Protein AF-A3YYR1-F1 (afdb_monomer_lite)

pLDDT: mean 85.02, std 13.98, range [25.3, 98.62]

Structure (mmCIF, N/CA/C/O backbone):
data_AF-A3YYR1-F1
#
_entry.id   AF-A3YYR1-F1
#
loop_
_atom_site.group_PDB
_atom_site.id
_atom_site.type_symbol
_atom_site.label_atom_id
_atom_site.label_alt_id
_atom_site.label_comp_id
_atom_site.label_asym_id
_atom_site.label_entity_id
_atom_site.label_seq_id
_atom_site.pdbx_PDB_ins_code
_atom_site.Cartn_x
_atom_site.Cartn_y
_atom_site.Cartn_z
_atom_site.occupancy
_atom_site.B_iso_or_equiv
_atom_site.auth_seq_id
_atom_site.auth_comp_id
_atom_site.auth_asym_id
_atom_site.auth_atom_id
_atom_site.pdbx_PDB_model_num
ATOM 1 N N . MET A 1 1 ? -9.142 19.927 7.495 1.00 25.30 1 MET A N 1
ATOM 2 C CA . MET A 1 1 ? -8.690 19.463 6.164 1.00 25.30 1 MET A CA 1
ATOM 3 C C . MET A 1 1 ? -9.120 18.012 5.960 1.00 25.30 1 MET A C 1
ATOM 5 O O . MET A 1 1 ? -8.301 17.142 5.712 1.00 25.30 1 MET A O 1
ATOM 9 N N . SER A 1 2 ? -10.418 17.748 6.107 1.00 30.08 2 SER A N 1
ATOM 10 C CA . SER A 1 2 ? -11.050 16.485 5.727 1.00 30.08 2 SER A CA 1
ATOM 11 C C . SER A 1 2 ? -11.626 16.663 4.326 1.00 30.08 2 SER A C 1
ATOM 13 O O . SER A 1 2 ? -12.073 17.765 4.019 1.00 30.08 2 SER A O 1
ATOM 15 N N . ASP A 1 3 ? -11.657 15.591 3.537 1.00 30.98 3 ASP A N 1
ATOM 16 C CA . ASP A 1 3 ? -12.370 15.483 2.252 1.00 30.98 3 ASP A CA 1
ATOM 17 C C . ASP A 1 3 ? -11.581 15.752 0.953 1.00 30.98 3 ASP A C 1
ATOM 19 O O . ASP A 1 3 ? -12.102 16.266 -0.033 1.00 30.98 3 ASP A O 1
ATOM 23 N N . LEU A 1 4 ? -10.318 15.319 0.904 1.00 31.27 4 LEU A N 1
ATOM 24 C CA . LEU A 1 4 ? -9.654 15.016 -0.366 1.00 31.27 4 LEU A CA 1
ATOM 25 C C . LEU A 1 4 ? -9.282 13.528 -0.392 1.00 31.27 4 LEU A C 1
ATOM 27 O O . LEU A 1 4 ? -8.452 13.083 0.398 1.00 31.27 4 LEU A O 1
ATOM 31 N N . SER A 1 5 ? -9.876 12.793 -1.341 1.00 41.22 5 SER A N 1
ATOM 32 C CA . SER A 1 5 ? -9.503 11.448 -1.829 1.00 41.22 5 SER A CA 1
ATOM 33 C C . SER A 1 5 ? -10.159 10.185 -1.235 1.00 41.22 5 SER A C 1
ATOM 35 O O . SER A 1 5 ? -9.530 9.125 -1.243 1.00 41.22 5 SER A O 1
ATOM 37 N N . HIS A 1 6 ? -11.436 10.208 -0.831 1.00 53.56 6 HIS A N 1
ATOM 38 C CA . HIS A 1 6 ? -12.218 8.966 -0.943 1.00 53.56 6 HIS A CA 1
ATOM 39 C C . HIS A 1 6 ? -12.840 8.905 -2.341 1.00 53.56 6 HIS A C 1
ATOM 41 O O . HIS A 1 6 ? -13.716 9.702 -2.668 1.00 53.56 6 HIS A O 1
ATOM 47 N N . ALA A 1 7 ? -12.352 8.011 -3.204 1.00 58.16 7 ALA A N 1
ATOM 48 C CA . ALA A 1 7 ? -13.000 7.775 -4.491 1.00 58.16 7 ALA A CA 1
ATOM 49 C C . ALA A 1 7 ? -14.401 7.206 -4.218 1.00 58.16 7 ALA A C 1
ATOM 51 O O . ALA A 1 7 ? -14.526 6.224 -3.486 1.00 58.16 7 ALA A O 1
ATOM 52 N N . HIS A 1 8 ? -15.451 7.836 -4.746 1.00 72.81 8 HIS A N 1
ATOM 53 C CA . HIS A 1 8 ? -16.802 7.290 -4.644 1.00 72.81 8 HIS A CA 1
ATOM 54 C C . HIS A 1 8 ? -16.875 6.001 -5.464 1.00 72.81 8 HIS A C 1
ATOM 56 O O . HIS A 1 8 ? -16.786 6.046 -6.691 1.00 72.81 8 HIS A O 1
ATOM 62 N N . LEU A 1 9 ? -17.018 4.859 -4.788 1.00 90.00 9 LEU A N 1
ATOM 63 C CA . LEU A 1 9 ? -17.161 3.574 -5.462 1.00 90.00 9 LEU A CA 1
ATOM 64 C C . LEU A 1 9 ? -18.521 3.488 -6.156 1.00 90.00 9 LEU A C 1
ATOM 66 O O . LEU A 1 9 ? -19.533 4.007 -5.678 1.00 90.00 9 LEU A O 1
ATOM 70 N N . SER A 1 10 ? -18.546 2.826 -7.307 1.00 91.50 10 SER A N 1
ATOM 71 C CA . SER A 1 10 ? -19.753 2.658 -8.114 1.00 91.50 10 SER A CA 1
ATOM 72 C C . SER A 1 10 ? -19.793 1.278 -8.764 1.00 91.50 10 SER A C 1
ATOM 74 O O . SER A 1 10 ? -18.814 0.538 -8.741 1.00 91.50 10 SER A O 1
ATOM 76 N N . GLY A 1 11 ? -20.916 0.940 -9.405 1.00 90.00 11 GLY A N 1
ATOM 77 C CA . GLY A 1 11 ? -21.014 -0.291 -10.196 1.00 90.00 11 GLY A CA 1
ATOM 78 C C . GLY A 1 11 ? -20.014 -0.371 -11.359 1.00 90.00 11 GLY A C 1
ATOM 79 O O . GLY A 1 11 ? -19.747 -1.469 -11.832 1.00 90.00 11 GLY A O 1
ATOM 80 N N . GLU A 1 12 ? -19.448 0.763 -11.794 1.00 91.12 12 GLU A N 1
ATOM 81 C CA . GLU A 1 12 ? -18.386 0.818 -12.808 1.00 91.12 12 GLU A CA 1
ATOM 82 C C . GLU A 1 12 ? -16.977 0.869 -12.218 1.00 91.12 12 GLU A C 1
ATOM 84 O O . GLU A 1 12 ? -16.025 0.581 -12.938 1.00 91.12 12 GLU A O 1
ATOM 89 N N . GLU A 1 13 ? -16.836 1.223 -10.938 1.00 92.44 13 GLU A N 1
ATOM 90 C CA . GLU A 1 13 ? -15.567 1.376 -10.215 1.00 92.44 13 GLU A CA 1
ATOM 91 C C . GLU A 1 13 ? -15.696 0.823 -8.780 1.00 92.44 13 GLU A C 1
ATOM 93 O O . GLU A 1 13 ? -15.750 1.594 -7.821 1.00 92.44 13 GLU A O 1
ATOM 98 N N . PRO A 1 14 ? -15.789 -0.510 -8.603 1.00 93.81 14 PRO A N 1
ATOM 99 C CA . PRO A 1 14 ? -16.116 -1.105 -7.304 1.00 93.81 14 PRO A CA 1
ATOM 100 C C . PRO A 1 14 ? -14.899 -1.340 -6.394 1.00 93.81 14 PRO A C 1
ATOM 102 O O . PRO A 1 14 ? -15.068 -1.692 -5.227 1.00 93.81 14 PRO A O 1
ATOM 105 N N . TRP A 1 15 ? -13.671 -1.174 -6.901 1.00 93.00 15 TRP A N 1
ATOM 106 C CA . TRP A 1 15 ? -12.444 -1.458 -6.149 1.00 93.00 15 TRP A CA 1
ATOM 107 C C . TRP A 1 15 ? -11.685 -0.174 -5.782 1.00 93.00 15 TRP A C 1
ATOM 109 O O . TRP A 1 15 ? -11.253 0.556 -6.677 1.00 93.00 15 TRP A O 1
ATOM 119 N N . PRO A 1 16 ? -11.432 0.087 -4.486 1.00 89.56 16 PRO A N 1
ATOM 120 C CA . PRO A 1 16 ? -10.783 1.315 -4.023 1.00 89.56 16 PRO A CA 1
ATOM 121 C C . PRO A 1 16 ? -9.260 1.334 -4.245 1.00 89.56 16 PRO A C 1
ATOM 123 O O . PRO A 1 16 ? -8.607 2.357 -4.022 1.00 89.56 16 PRO A O 1
ATOM 126 N N . GLY A 1 17 ? -8.646 0.234 -4.690 1.00 86.88 17 GLY A N 1
ATOM 127 C CA . GLY A 1 17 ? -7.189 0.096 -4.737 1.00 86.88 17 GLY A CA 1
ATOM 128 C C . GLY A 1 17 ? -6.612 0.005 -3.323 1.00 86.88 17 GLY A C 1
ATOM 129 O O . GLY A 1 17 ? -7.039 -0.838 -2.538 1.00 86.88 17 GLY A O 1
ATOM 130 N N . LEU A 1 18 ? -5.663 0.880 -2.984 1.00 82.62 18 LEU A N 1
ATOM 131 C CA . LEU A 1 18 ? -5.037 0.922 -1.652 1.00 82.62 18 LEU A CA 1
ATOM 132 C C . LEU A 1 18 ? -5.824 1.732 -0.608 1.00 82.62 18 LEU A C 1
ATOM 134 O O . LEU A 1 18 ? -5.419 1.769 0.554 1.00 82.62 18 LEU A O 1
ATOM 138 N N . ALA A 1 19 ? -6.920 2.392 -0.993 1.00 83.44 19 ALA A N 1
ATOM 139 C CA . ALA A 1 19 ? -7.814 3.019 -0.024 1.00 83.44 19 ALA A CA 1
ATOM 140 C C . ALA A 1 19 ? -8.618 1.951 0.744 1.00 83.44 19 ALA A C 1
ATOM 142 O O . ALA A 1 19 ? -8.893 0.864 0.230 1.00 83.44 19 ALA A O 1
ATOM 143 N N . TRP A 1 20 ? -8.965 2.249 1.997 1.00 87.69 20 TRP A N 1
ATOM 144 C CA . TRP A 1 20 ? -9.889 1.418 2.771 1.00 87.69 20 TRP A CA 1
ATOM 145 C C . TRP A 1 20 ? -11.330 1.660 2.309 1.00 87.69 20 TRP A C 1
ATOM 147 O O . TRP A 1 20 ? -11.609 2.668 1.677 1.00 87.69 20 TRP A O 1
ATOM 157 N N . PHE A 1 21 ? -12.234 0.737 2.632 1.00 93.00 21 PHE A N 1
ATOM 158 C CA . PHE A 1 21 ? -13.669 0.929 2.409 1.00 93.00 21 PHE A CA 1
ATOM 159 C C . PHE A 1 21 ? -14.268 1.726 3.578 1.00 93.00 21 PHE A C 1
ATOM 161 O O . PHE A 1 21 ? -13.978 1.415 4.740 1.00 93.00 21 PHE A O 1
ATOM 168 N N . GLU A 1 22 ? -15.099 2.725 3.294 1.00 93.62 22 GLU A N 1
ATOM 169 C CA . GLU A 1 22 ? -15.920 3.427 4.284 1.00 93.62 22 GLU A CA 1
ATOM 170 C C . GLU A 1 22 ? -17.257 2.703 4.497 1.00 93.62 22 GLU A C 1
ATOM 172 O O . GLU A 1 22 ? -17.613 1.759 3.792 1.00 93.62 22 GLU A O 1
ATOM 177 N N . GLU A 1 23 ? -18.027 3.148 5.490 1.00 93.56 23 GLU A N 1
ATOM 178 C CA . GLU A 1 23 ? -19.328 2.552 5.817 1.00 93.56 23 GLU A CA 1
ATOM 179 C C . GLU A 1 23 ? -20.302 2.560 4.621 1.00 93.56 23 GLU A C 1
ATOM 181 O O . GLU A 1 23 ? -21.009 1.583 4.373 1.00 93.56 23 GLU A O 1
ATOM 186 N N . VAL A 1 24 ? -20.284 3.638 3.831 1.00 92.75 24 VAL A N 1
ATOM 187 C CA . VAL A 1 24 ? -21.121 3.806 2.630 1.00 92.75 24 VAL A CA 1
ATOM 188 C C . VAL A 1 24 ? -20.773 2.827 1.505 1.00 92.75 24 VAL A C 1
ATOM 190 O O . VAL A 1 24 ? -21.607 2.566 0.640 1.00 92.75 24 VAL A O 1
ATOM 193 N N . ASP A 1 25 ? -19.573 2.248 1.536 1.00 94.81 25 ASP A N 1
ATOM 194 C CA . ASP A 1 25 ? -19.073 1.331 0.515 1.00 94.81 25 ASP A CA 1
ATOM 195 C C . ASP A 1 25 ? -19.407 -0.142 0.808 1.00 94.81 25 ASP A C 1
ATOM 197 O O . ASP A 1 25 ? -18.983 -1.043 0.078 1.00 94.81 25 ASP A O 1
ATOM 201 N N . GLN A 1 26 ? -20.193 -0.416 1.856 1.00 94.56 26 GLN A N 1
ATOM 202 C CA . GLN A 1 26 ? -20.663 -1.757 2.224 1.00 94.56 26 GLN A CA 1
ATOM 203 C C . GLN A 1 26 ? -21.242 -2.583 1.050 1.00 94.56 26 GLN A C 1
ATOM 205 O O . GLN A 1 26 ? -21.007 -3.799 1.012 1.00 94.56 26 GLN A O 1
ATOM 210 N N . PRO A 1 27 ? -21.921 -1.993 0.041 1.00 94.00 27 PRO A N 1
ATOM 211 C CA . PRO A 1 27 ? -22.354 -2.735 -1.142 1.00 94.00 27 PRO A CA 1
ATOM 212 C C . PRO A 1 27 ? -21.213 -3.356 -1.962 1.00 94.00 27 PRO A C 1
ATOM 214 O O . PRO A 1 27 ? -21.438 -4.382 -2.599 1.00 94.00 27 PRO A O 1
ATOM 217 N N . PHE A 1 28 ? -20.006 -2.788 -1.926 1.00 94.88 28 PHE A N 1
ATOM 218 C CA . PHE A 1 28 ? -18.825 -3.279 -2.649 1.00 94.88 28 PHE A CA 1
ATOM 219 C C . PHE A 1 28 ? -17.863 -4.070 -1.749 1.00 94.88 28 PHE A C 1
ATOM 221 O O . PHE A 1 28 ? -17.010 -4.809 -2.241 1.00 94.88 28 PHE A O 1
ATOM 228 N N . PHE A 1 29 ? -18.018 -3.980 -0.425 1.00 95.81 29 PHE A N 1
ATOM 229 C CA . PHE A 1 29 ? -17.228 -4.757 0.526 1.00 95.81 29 PHE A CA 1
ATOM 230 C C . PHE A 1 29 ? -17.657 -6.236 0.520 1.00 95.81 29 PHE A C 1
ATOM 232 O O . PHE A 1 29 ? -18.739 -6.607 0.991 1.00 95.81 29 PHE A O 1
ATOM 239 N N . ARG A 1 30 ? -16.813 -7.099 -0.059 1.00 95.88 30 ARG A N 1
ATOM 240 C CA . ARG A 1 30 ? -17.072 -8.536 -0.272 1.00 95.88 30 ARG A CA 1
ATOM 241 C C . ARG A 1 30 ? -15.918 -9.408 0.227 1.00 95.88 30 ARG A C 1
ATOM 243 O O . ARG A 1 30 ? -14.864 -8.913 0.614 1.00 95.88 30 ARG A O 1
ATOM 250 N N . GLY A 1 31 ? -16.151 -10.719 0.311 1.00 94.81 31 GLY A N 1
ATOM 251 C CA . GLY A 1 31 ? -15.145 -11.698 0.747 1.00 94.81 31 GLY A CA 1
ATOM 252 C C . GLY A 1 31 ? -14.829 -11.733 2.250 1.00 94.81 31 GLY A C 1
ATOM 253 O O . GLY A 1 31 ? -14.066 -12.590 2.675 1.00 94.81 31 GLY A O 1
ATOM 254 N N . ARG A 1 32 ? -15.416 -10.862 3.084 1.00 97.12 32 ARG A N 1
ATOM 255 C CA . ARG A 1 32 ? -15.177 -10.827 4.547 1.00 97.12 32 ARG A CA 1
ATOM 256 C C . ARG A 1 32 ? -16.417 -11.072 5.409 1.00 97.12 32 ARG A C 1
ATOM 258 O O . ARG A 1 32 ? -16.413 -10.776 6.598 1.00 97.12 32 ARG A O 1
ATOM 265 N N . ALA A 1 33 ? -17.485 -11.627 4.836 1.00 95.62 33 ALA A N 1
ATOM 266 C CA . ALA A 1 33 ? -18.747 -11.830 5.553 1.00 95.62 33 ALA A CA 1
ATOM 267 C C . ALA A 1 33 ? -18.595 -12.706 6.814 1.00 95.62 33 ALA A C 1
ATOM 269 O O . ALA A 1 33 ? -19.214 -12.419 7.838 1.00 95.62 33 ALA A O 1
ATOM 270 N N . ALA A 1 34 ? -17.749 -13.742 6.761 1.00 96.44 34 ALA A N 1
ATOM 271 C CA . ALA A 1 34 ? -17.493 -14.622 7.901 1.00 96.44 34 ALA A CA 1
ATOM 272 C C . ALA A 1 34 ? -16.756 -13.892 9.036 1.00 96.44 34 ALA A C 1
ATOM 274 O O . ALA A 1 34 ? -17.165 -13.984 10.191 1.00 96.44 34 ALA A O 1
ATOM 275 N N . GLU A 1 35 ? -15.711 -13.126 8.718 1.00 98.06 35 GLU A N 1
ATOM 276 C CA . GLU A 1 35 ? -14.974 -12.326 9.699 1.00 98.06 35 GLU A CA 1
ATOM 277 C C . GLU A 1 35 ? -15.819 -11.194 10.270 1.00 98.06 35 GLU A C 1
ATOM 279 O O . GLU A 1 35 ? -15.733 -10.928 11.465 1.00 98.06 35 GLU A O 1
ATOM 284 N N . THR A 1 36 ? -16.663 -10.554 9.456 1.00 97.75 36 THR A N 1
ATOM 285 C CA . THR A 1 36 ? -17.634 -9.564 9.933 1.00 97.75 36 THR A CA 1
ATOM 286 C C . THR A 1 36 ? -18.600 -10.200 10.930 1.00 97.75 36 THR A C 1
ATOM 288 O O . THR A 1 36 ? -18.743 -9.691 12.040 1.00 97.75 36 THR A O 1
ATOM 291 N N . ALA A 1 37 ? -19.209 -11.340 10.583 1.00 97.56 37 ALA A N 1
ATOM 292 C CA . ALA A 1 37 ? -20.130 -12.058 11.463 1.00 97.56 37 ALA A CA 1
ATOM 293 C C . ALA A 1 37 ? -19.464 -12.491 12.778 1.00 97.56 37 ALA A C 1
ATOM 295 O O . ALA A 1 37 ? -20.048 -12.338 13.854 1.00 97.56 37 ALA A O 1
ATOM 296 N N . GLU A 1 38 ? -18.231 -12.992 12.706 1.00 98.19 38 GLU A N 1
ATOM 297 C CA . GLU A 1 38 ? -17.465 -13.379 13.886 1.00 98.19 38 GLU A CA 1
ATOM 298 C C . GLU A 1 38 ? -17.113 -12.167 14.752 1.00 98.19 38 GLU A C 1
ATOM 300 O O . GLU A 1 38 ? -17.308 -12.204 15.965 1.00 98.19 38 GLU A O 1
ATOM 305 N N . LEU A 1 39 ? -16.670 -11.061 14.151 1.00 98.06 39 LEU A N 1
ATOM 306 C CA . LEU A 1 39 ? -16.331 -9.847 14.886 1.00 98.06 39 LEU A CA 1
ATOM 307 C C . LEU A 1 39 ? -17.548 -9.279 15.626 1.00 98.06 39 LEU A C 1
ATOM 309 O O . LEU A 1 39 ? -17.445 -8.963 16.809 1.00 98.06 39 LEU A O 1
ATOM 313 N N . ILE A 1 40 ? -18.718 -9.239 14.983 1.00 97.31 40 ILE A N 1
ATOM 314 C CA . ILE A 1 40 ? -19.978 -8.840 15.631 1.00 97.31 40 ILE A CA 1
ATOM 315 C C . ILE A 1 40 ? -20.295 -9.773 16.802 1.00 97.31 40 ILE A C 1
ATOM 317 O O . ILE A 1 40 ? -20.639 -9.311 17.890 1.00 97.31 40 ILE A O 1
ATOM 321 N N . ARG A 1 41 ? -20.149 -11.092 16.621 1.00 97.50 41 ARG A N 1
ATOM 322 C CA . ARG A 1 41 ? -20.392 -12.080 17.682 1.00 97.50 41 ARG A CA 1
ATOM 323 C C . ARG A 1 41 ? -19.492 -11.840 18.898 1.00 97.50 41 ARG A C 1
ATOM 325 O O . ARG A 1 41 ? -19.974 -11.929 20.029 1.00 97.50 41 ARG A O 1
ATOM 332 N N . LEU A 1 42 ? -18.216 -11.528 18.677 1.00 97.25 42 LEU A N 1
ATOM 333 C CA . LEU A 1 42 ? -17.254 -11.213 19.737 1.00 97.25 42 LEU A CA 1
ATOM 334 C C . LEU A 1 42 ? -17.608 -9.897 20.442 1.00 97.25 42 LEU A C 1
ATOM 336 O O . LEU A 1 42 ? -17.615 -9.861 21.674 1.00 97.25 42 LEU A O 1
ATOM 340 N N . VAL A 1 43 ? -17.986 -8.861 19.683 1.00 96.56 43 VAL A N 1
ATOM 341 C CA . VAL A 1 43 ? -18.421 -7.569 20.236 1.00 96.56 43 VAL A CA 1
ATOM 342 C C . VAL A 1 43 ? -19.685 -7.730 21.070 1.00 96.56 43 VAL A C 1
ATOM 344 O O . VAL A 1 43 ? -19.756 -7.193 22.168 1.00 96.56 43 VAL A O 1
ATOM 347 N N . ARG A 1 44 ? -20.675 -8.514 20.630 1.00 94.00 44 ARG A N 1
ATOM 348 C CA . ARG A 1 44 ? -21.887 -8.786 21.425 1.00 94.00 44 ARG A CA 1
ATOM 349 C C . ARG A 1 44 ? -21.552 -9.432 22.767 1.00 94.00 44 ARG A C 1
ATOM 351 O O . ARG A 1 44 ? -22.110 -9.036 23.791 1.00 94.00 44 ARG A O 1
ATOM 358 N N . ARG A 1 45 ? -20.648 -10.411 22.750 1.00 92.56 45 ARG A N 1
ATOM 359 C CA . ARG A 1 45 ? -20.362 -11.284 23.889 1.00 92.56 45 ARG A CA 1
ATOM 360 C C . ARG A 1 45 ? -19.627 -10.572 25.022 1.00 92.56 45 ARG A C 1
ATOM 362 O O . ARG A 1 45 ? -20.030 -10.727 26.168 1.00 92.56 45 ARG A O 1
ATOM 369 N N . GLU A 1 46 ? -18.579 -9.819 24.715 1.00 93.12 46 GLU A N 1
ATOM 370 C CA . GLU A 1 46 ? -17.669 -9.276 25.732 1.00 93.12 46 GLU A CA 1
ATOM 371 C C . GLU A 1 46 ? -17.651 -7.740 25.709 1.00 93.12 46 GLU A C 1
ATOM 373 O O . GLU A 1 46 ? -18.130 -7.107 24.764 1.00 93.12 46 GLU A O 1
ATOM 378 N N . ALA A 1 47 ? -17.139 -7.119 26.775 1.00 92.00 47 ALA A N 1
ATOM 379 C CA . ALA A 1 47 ? -16.977 -5.664 26.836 1.00 92.00 47 ALA A CA 1
ATOM 380 C C . ALA A 1 47 ? -15.827 -5.180 25.941 1.00 92.00 47 ALA A C 1
ATOM 382 O O . ALA A 1 47 ? -15.948 -4.137 25.309 1.00 92.00 47 ALA A O 1
ATOM 383 N N . LEU A 1 48 ? -14.747 -5.959 25.846 1.00 96.19 48 LEU A N 1
ATOM 384 C CA . LEU A 1 48 ? -13.582 -5.678 25.013 1.00 96.19 48 LEU A CA 1
ATOM 385 C C . LEU A 1 48 ? -13.436 -6.743 23.922 1.00 96.19 48 LEU A C 1
ATOM 387 O O . LEU A 1 48 ? -13.504 -7.941 24.193 1.00 96.19 48 LEU A O 1
ATOM 391 N N . THR A 1 49 ? -13.191 -6.307 22.691 1.00 98.00 49 THR A N 1
ATOM 392 C CA . THR A 1 49 ? -12.818 -7.160 21.558 1.00 98.00 49 THR A CA 1
ATOM 393 C C . THR A 1 49 ? -11.513 -6.671 20.953 1.00 98.00 49 THR A C 1
ATOM 395 O O . THR A 1 49 ? -11.346 -5.482 20.701 1.00 98.00 49 THR A O 1
ATOM 398 N N . VAL A 1 50 ? -10.586 -7.582 20.684 1.00 98.19 50 VAL A N 1
ATOM 399 C CA . VAL A 1 50 ? -9.315 -7.246 20.037 1.00 98.19 50 VAL A CA 1
ATOM 400 C C . VAL A 1 50 ? -9.305 -7.768 18.607 1.00 98.19 50 VAL A C 1
ATOM 402 O O . VAL A 1 50 ? -9.436 -8.969 18.384 1.00 98.19 50 VAL A O 1
ATOM 405 N N . LEU A 1 51 ? -9.105 -6.883 17.639 1.00 98.50 51 LEU A N 1
ATOM 406 C CA . LEU A 1 51 ? -8.857 -7.208 16.240 1.00 98.50 51 LEU A CA 1
ATOM 407 C C . LEU A 1 51 ? -7.371 -6.991 15.943 1.00 98.50 51 LEU A C 1
ATOM 409 O O . LEU A 1 51 ? -6.836 -5.912 16.158 1.00 98.50 51 LEU A O 1
ATOM 413 N N . PHE A 1 52 ? -6.677 -7.991 15.417 1.00 97.44 52 PHE A N 1
ATOM 414 C CA . PHE A 1 52 ? -5.272 -7.812 15.053 1.00 97.44 52 PHE A CA 1
ATOM 415 C C . PHE A 1 52 ? -4.903 -8.597 13.806 1.00 97.44 52 PHE A C 1
ATOM 417 O O . PHE A 1 52 ? -5.588 -9.536 13.419 1.00 97.44 52 PHE A O 1
ATOM 424 N N . GLY A 1 53 ? -3.821 -8.206 13.148 1.00 93.19 53 GLY A N 1
ATOM 425 C CA . GLY A 1 53 ? -3.325 -8.898 11.961 1.00 93.19 53 GLY A CA 1
ATOM 426 C C . GLY A 1 53 ? -2.280 -8.077 11.228 1.00 93.19 53 GLY A C 1
ATOM 427 O O . GLY A 1 53 ? -2.032 -6.912 11.570 1.00 93.19 53 GLY A O 1
ATOM 428 N N . ARG A 1 54 ? -1.682 -8.665 10.192 1.00 85.50 54 ARG A N 1
ATOM 429 C CA . ARG A 1 54 ? -0.671 -7.999 9.357 1.00 85.50 54 ARG A CA 1
ATOM 430 C C . ARG A 1 54 ? -1.198 -6.690 8.761 1.00 85.50 54 ARG A C 1
ATOM 432 O O . ARG A 1 54 ? -2.410 -6.464 8.634 1.00 85.50 54 ARG A O 1
ATOM 439 N N . SER A 1 55 ? -0.278 -5.790 8.424 1.00 80.06 55 SER A N 1
ATOM 440 C CA . SER A 1 55 ? -0.617 -4.589 7.654 1.00 80.06 55 SER A CA 1
ATOM 441 C C . SER A 1 55 ? -1.181 -4.983 6.279 1.00 80.06 55 SER A C 1
ATOM 443 O O . SER A 1 55 ? -0.885 -6.068 5.787 1.00 80.06 55 SER A O 1
ATOM 445 N N . GLY A 1 56 ? -2.045 -4.152 5.695 1.00 78.88 56 GLY A N 1
ATOM 446 C CA . GLY A 1 56 ? -2.632 -4.407 4.370 1.00 78.88 56 GLY A CA 1
ATOM 447 C C . GLY A 1 56 ? -3.801 -5.403 4.318 1.00 78.88 56 GLY A C 1
ATOM 448 O O . GLY A 1 56 ? -4.519 -5.422 3.329 1.00 78.88 56 GLY A O 1
ATOM 449 N N . LEU A 1 57 ? -4.098 -6.161 5.384 1.00 88.69 57 LEU A N 1
ATOM 450 C CA . LEU A 1 57 ? -5.172 -7.178 5.364 1.00 88.69 57 LEU A CA 1
ATOM 451 C C . LEU A 1 57 ? -6.616 -6.634 5.341 1.00 88.69 57 LEU A C 1
ATOM 453 O O . LEU A 1 57 ? -7.564 -7.421 5.263 1.00 88.69 57 LEU A O 1
ATOM 457 N N . GLY A 1 58 ? -6.784 -5.311 5.422 1.00 91.81 58 GLY A N 1
ATOM 458 C CA . GLY A 1 58 ? -8.089 -4.646 5.415 1.00 91.81 58 GLY A CA 1
ATOM 459 C C . GLY A 1 58 ? -8.759 -4.525 6.787 1.00 91.81 58 GLY A C 1
ATOM 460 O O . GLY A 1 58 ? -9.980 -4.575 6.850 1.00 91.81 58 GLY A O 1
ATOM 461 N N . LYS A 1 59 ? -7.996 -4.362 7.883 1.00 94.94 59 LYS A N 1
ATOM 462 C CA . LYS A 1 59 ? -8.551 -4.166 9.243 1.00 94.94 59 LYS A CA 1
ATOM 463 C C . LYS A 1 59 ? -9.504 -2.966 9.311 1.00 94.94 59 LYS A C 1
ATOM 465 O O . LYS A 1 59 ? -10.658 -3.133 9.683 1.00 94.94 59 LYS A O 1
ATOM 470 N N . THR A 1 60 ? -9.052 -1.796 8.863 1.00 95.31 60 THR A N 1
ATOM 471 C CA . THR A 1 60 ? -9.865 -0.571 8.810 1.00 95.31 60 THR A CA 1
ATOM 472 C C . THR A 1 60 ? -11.111 -0.751 7.940 1.00 95.31 60 THR A C 1
ATOM 474 O O . THR A 1 60 ? -12.206 -0.401 8.369 1.00 95.31 60 THR A O 1
ATOM 477 N N . SER A 1 61 ? -10.984 -1.389 6.768 1.00 95.81 61 SER A N 1
ATOM 478 C CA . SER A 1 61 ? -12.131 -1.727 5.909 1.00 95.81 61 SER A CA 1
ATOM 479 C C . SER A 1 61 ? -13.120 -2.674 6.599 1.00 95.81 61 SER A C 1
ATOM 481 O O . SER A 1 61 ? -14.326 -2.476 6.509 1.00 95.81 61 SER A O 1
ATOM 483 N N . LEU A 1 62 ? -12.627 -3.685 7.325 1.00 98.00 62 LEU A N 1
ATOM 484 C CA . LEU A 1 62 ? -13.462 -4.621 8.081 1.00 98.00 62 LEU A CA 1
ATOM 485 C C . LEU A 1 62 ? -14.227 -3.917 9.205 1.00 98.00 62 LEU A C 1
ATOM 487 O O . LEU A 1 62 ? -15.389 -4.243 9.431 1.00 98.00 62 LEU A O 1
ATOM 491 N N . LEU A 1 63 ? -13.605 -2.954 9.890 1.00 98.25 63 LEU A N 1
ATOM 492 C CA . LEU A 1 63 ? -14.268 -2.144 10.912 1.00 98.25 63 LEU A CA 1
ATOM 493 C C . LEU A 1 63 ? -15.346 -1.248 10.292 1.00 98.25 63 LEU A C 1
ATOM 495 O O . LEU A 1 63 ? -16.506 -1.309 10.691 1.00 98.25 63 LEU A O 1
ATOM 499 N N . LYS A 1 64 ? -14.978 -0.443 9.294 1.00 97.31 64 LYS A N 1
ATOM 500 C CA . LYS A 1 64 ? -15.855 0.590 8.739 1.00 97.31 64 LYS A CA 1
ATOM 501 C C . LYS A 1 64 ? -16.954 0.032 7.840 1.00 97.31 64 LYS A C 1
ATOM 503 O O . LYS A 1 64 ? -18.117 0.308 8.085 1.00 97.31 64 LYS A O 1
ATOM 508 N N . ALA A 1 65 ? -16.612 -0.766 6.833 1.00 96.75 65 ALA A N 1
ATOM 509 C CA . ALA A 1 65 ? -17.576 -1.283 5.857 1.00 96.75 65 ALA A CA 1
ATOM 510 C C . ALA A 1 65 ? -18.226 -2.610 6.283 1.00 96.75 65 ALA A C 1
ATOM 512 O O . ALA A 1 65 ? -19.284 -2.978 5.775 1.00 96.75 65 ALA A O 1
ATOM 513 N N . GLY A 1 66 ? -17.594 -3.345 7.203 1.00 97.06 66 GLY A N 1
ATOM 514 C CA . GLY A 1 66 ? -18.115 -4.604 7.737 1.00 97.06 66 GLY A CA 1
ATOM 515 C C . GLY A 1 66 ? -18.851 -4.431 9.065 1.00 97.06 66 GLY A C 1
ATOM 516 O O . GLY A 1 66 ? -20.052 -4.676 9.157 1.00 97.06 66 GLY A O 1
ATOM 517 N N . LEU A 1 67 ? -18.120 -4.046 10.113 1.00 98.19 67 LEU A N 1
ATOM 518 C CA . LEU A 1 67 ? -18.616 -4.034 11.489 1.00 98.19 67 LEU A CA 1
ATOM 519 C C . LEU A 1 67 ? -19.639 -2.916 11.734 1.00 98.19 67 LEU A C 1
ATOM 521 O O . LEU A 1 67 ? -20.676 -3.194 12.327 1.00 98.19 67 LEU A O 1
ATOM 525 N N . PHE A 1 68 ? -19.390 -1.677 11.303 1.00 97.56 68 PHE A N 1
ATOM 526 C CA . PHE A 1 68 ? -20.258 -0.542 11.659 1.00 97.56 68 PHE A CA 1
ATOM 527 C C . PHE A 1 68 ? -21.696 -0.664 11.139 1.00 97.56 68 PHE A C 1
ATOM 529 O O . PHE A 1 68 ? -22.601 -0.550 11.971 1.00 97.56 68 PHE A O 1
ATOM 536 N N . PRO A 1 69 ? -21.948 -0.999 9.855 1.00 96.50 69 PRO A N 1
ATOM 537 C CA . PRO A 1 69 ? -23.309 -1.205 9.365 1.00 96.50 69 PRO A CA 1
ATOM 538 C C . PRO A 1 69 ? -24.056 -2.263 10.177 1.00 96.50 69 PRO A C 1
ATOM 540 O O . PRO A 1 69 ? -25.237 -2.116 10.491 1.00 96.50 69 PRO A O 1
ATOM 543 N N . ALA A 1 70 ? -23.355 -3.336 10.548 1.00 95.94 70 ALA A N 1
ATOM 544 C CA . ALA A 1 70 ? -23.946 -4.427 11.300 1.00 95.94 70 ALA A CA 1
ATOM 545 C C . ALA A 1 70 ? -24.210 -4.068 12.768 1.00 95.94 70 ALA A C 1
ATOM 547 O O . ALA A 1 70 ? -25.236 -4.462 13.313 1.00 95.94 70 ALA A O 1
ATOM 548 N N . LEU A 1 71 ? -23.334 -3.277 13.393 1.00 96.19 71 LEU A N 1
ATOM 549 C CA . LEU A 1 71 ? -23.566 -2.725 14.727 1.00 96.19 71 LEU A CA 1
ATOM 550 C C . LEU A 1 71 ? -24.807 -1.827 14.745 1.00 96.19 71 LEU A C 1
ATOM 552 O O . LEU A 1 71 ? -25.661 -1.977 15.618 1.00 96.19 71 LEU A O 1
ATOM 556 N N . ARG A 1 72 ? -24.959 -0.946 13.753 1.00 92.94 72 ARG A N 1
ATOM 557 C CA . ARG A 1 72 ? -26.130 -0.060 13.662 1.00 92.94 72 ARG A CA 1
ATOM 558 C C . ARG A 1 72 ? -27.435 -0.818 13.488 1.00 92.94 72 ARG A C 1
ATOM 560 O O . ARG A 1 72 ? -28.441 -0.434 14.075 1.00 92.94 72 ARG A O 1
ATOM 567 N N . ALA A 1 73 ? -27.415 -1.920 12.738 1.00 92.31 73 ALA A N 1
ATOM 568 C CA . ALA A 1 73 ? -28.576 -2.793 12.580 1.00 92.31 73 ALA A CA 1
ATOM 569 C C . ALA A 1 73 ? -29.047 -3.437 13.904 1.00 92.31 73 ALA A C 1
ATOM 571 O O . ALA A 1 73 ? -30.152 -3.976 13.962 1.00 92.31 73 ALA A O 1
ATOM 572 N N . GLU A 1 74 ? -28.233 -3.374 14.959 1.00 91.56 74 GLU A N 1
ATOM 573 C CA . GLU A 1 74 ? -28.480 -3.969 16.274 1.00 91.56 74 GLU A CA 1
ATOM 574 C C . GLU A 1 74 ? -28.549 -2.942 17.411 1.00 91.56 74 GLU A C 1
ATOM 576 O O . GLU A 1 74 ? -28.311 -3.285 18.568 1.00 91.56 74 GLU A O 1
ATOM 581 N N . ASP A 1 75 ? -28.874 -1.686 17.093 1.00 91.94 75 ASP A N 1
ATOM 582 C CA . ASP A 1 75 ? -28.972 -0.601 18.075 1.00 91.94 75 ASP A CA 1
ATOM 583 C C . ASP A 1 75 ? -27.635 -0.367 18.837 1.00 91.94 75 ASP A C 1
ATOM 585 O O . ASP A 1 75 ? -27.611 0.024 20.004 1.00 91.94 75 ASP A O 1
ATOM 589 N N . PHE A 1 76 ? -26.485 -0.579 18.183 1.00 95.56 76 PHE A N 1
ATOM 590 C CA . PHE A 1 76 ? -25.176 -0.116 18.664 1.00 95.56 76 PHE A CA 1
ATOM 591 C C . PHE A 1 76 ? -24.744 1.172 17.947 1.00 95.56 76 PHE A C 1
ATOM 593 O O . PHE A 1 76 ? -24.984 1.346 16.753 1.00 95.56 76 PHE A O 1
ATOM 600 N N . LEU A 1 77 ? -24.038 2.054 18.664 1.00 96.38 77 LEU A N 1
ATOM 601 C CA . LEU A 1 77 ? -23.437 3.275 18.116 1.00 96.38 77 LEU A CA 1
ATOM 602 C C . LEU A 1 77 ? -21.922 3.084 17.952 1.00 96.38 77 LEU A C 1
ATOM 604 O O . LEU A 1 77 ? -21.191 3.256 18.930 1.00 96.38 77 LEU A O 1
ATOM 608 N N . PRO A 1 78 ? -21.413 2.730 16.760 1.00 97.62 78 PRO A N 1
ATOM 609 C CA . PRO A 1 78 ? -19.977 2.715 16.516 1.00 97.62 78 PRO A CA 1
ATOM 610 C C . PRO A 1 78 ? -19.380 4.125 16.634 1.00 97.62 78 PRO A C 1
ATOM 612 O O . PRO A 1 78 ? -19.840 5.079 16.008 1.00 97.62 78 PRO A O 1
ATOM 615 N N . VAL A 1 79 ? -18.320 4.241 17.431 1.00 97.69 79 VAL A N 1
ATOM 616 C CA . VAL A 1 79 ? -17.540 5.464 17.641 1.00 97.69 79 VAL A CA 1
ATOM 617 C C . VAL A 1 79 ? -16.119 5.192 17.168 1.00 97.69 79 VAL A C 1
ATOM 619 O O . VAL A 1 79 ? -15.332 4.572 17.878 1.00 97.69 79 VAL A O 1
ATOM 622 N N . TYR A 1 80 ? -15.803 5.620 15.948 1.00 97.94 80 TYR A N 1
ATOM 623 C CA . TYR A 1 80 ? -14.470 5.453 15.371 1.00 97.94 80 TYR A CA 1
ATOM 624 C C . TYR A 1 80 ? -13.479 6.457 15.954 1.00 97.94 80 TYR A C 1
ATOM 626 O O . TYR A 1 80 ? -13.742 7.661 15.957 1.00 97.94 80 TYR A O 1
ATOM 634 N N . ILE A 1 81 ? -12.324 5.960 16.386 1.00 96.94 81 ILE A N 1
ATOM 635 C CA . ILE A 1 81 ? -11.233 6.751 16.942 1.00 96.94 81 ILE A CA 1
ATOM 636 C C . ILE A 1 81 ? -9.920 6.272 16.331 1.00 96.94 81 ILE A C 1
ATOM 638 O O . ILE A 1 81 ? -9.578 5.095 16.408 1.00 96.94 81 ILE A O 1
ATOM 642 N N . ARG A 1 82 ? -9.156 7.216 15.787 1.00 94.75 82 ARG A N 1
ATOM 643 C CA . ARG A 1 82 ? -7.713 7.086 15.596 1.00 94.75 82 ARG A CA 1
ATOM 644 C C . ARG A 1 82 ? -7.070 8.176 16.442 1.00 94.75 82 ARG A C 1
ATOM 646 O O . ARG A 1 82 ? -7.443 9.337 16.292 1.00 94.75 82 ARG A O 1
ATOM 653 N N . LEU A 1 83 ? -6.216 7.783 17.379 1.00 93.19 83 LEU A N 1
ATOM 654 C CA . LEU A 1 83 ? -5.676 8.695 18.383 1.00 93.19 83 LEU A CA 1
ATOM 655 C C . LEU A 1 83 ? -4.624 9.618 17.765 1.00 93.19 83 LEU A C 1
ATOM 657 O O . LEU A 1 83 ? -3.726 9.166 17.065 1.00 93.19 83 LEU A O 1
ATOM 661 N N . ASP A 1 84 ? -4.736 10.909 18.058 1.00 89.69 84 ASP A N 1
ATOM 662 C CA . ASP A 1 84 ? -3.737 11.908 17.703 1.00 89.69 84 ASP A CA 1
ATOM 663 C C . ASP A 1 84 ? -2.731 12.065 18.850 1.00 89.69 84 ASP A C 1
ATOM 665 O O . ASP A 1 84 ? -3.062 12.521 19.956 1.00 89.69 84 ASP A O 1
ATOM 669 N N . HIS A 1 85 ? -1.499 11.650 18.580 1.00 87.62 85 HIS A N 1
ATOM 670 C CA . HIS A 1 85 ? -0.396 11.650 19.532 1.00 87.62 85 HIS A CA 1
ATOM 671 C C . HIS A 1 85 ? 0.494 12.895 19.432 1.00 87.62 85 HIS A C 1
ATOM 673 O O . HIS A 1 85 ? 1.466 12.978 20.183 1.00 87.62 85 HIS A O 1
ATOM 679 N N . ALA A 1 86 ? 0.152 13.876 18.585 1.00 84.50 86 ALA A N 1
ATOM 680 C CA . ALA A 1 86 ? 0.881 15.136 18.514 1.00 84.50 86 ALA A CA 1
ATOM 681 C C . ALA A 1 86 ? 0.896 15.859 19.875 1.00 84.50 86 ALA A C 1
ATOM 683 O O . ALA A 1 86 ? -0.028 15.735 20.697 1.00 84.50 86 ALA A O 1
ATOM 684 N N . ALA A 1 87 ? 1.962 16.620 20.126 1.00 81.44 87 ALA A N 1
ATOM 685 C CA . ALA A 1 87 ? 2.195 17.287 21.407 1.00 81.44 87 ALA A CA 1
ATOM 686 C C . ALA A 1 87 ? 1.107 18.323 21.735 1.00 81.44 87 ALA A C 1
ATOM 688 O O . ALA A 1 87 ? 0.696 18.461 22.887 1.00 81.44 87 ALA A O 1
ATOM 689 N N . GLU A 1 88 ? 0.604 19.010 20.714 1.00 86.19 88 GLU A N 1
ATOM 690 C CA . GLU A 1 88 ? -0.460 20.009 20.773 1.00 86.19 88 GLU A CA 1
ATOM 691 C C . GLU A 1 88 ? -1.877 19.419 20.713 1.00 86.19 88 GLU A C 1
ATOM 693 O O . GLU A 1 88 ? -2.854 20.153 20.893 1.00 86.19 88 GLU A O 1
ATOM 698 N N . ALA A 1 89 ? -2.011 18.112 20.466 1.00 89.12 89 ALA A N 1
ATOM 699 C CA . ALA A 1 89 ? -3.312 17.465 20.379 1.00 89.12 89 ALA A CA 1
ATOM 700 C C . ALA A 1 89 ? -4.033 17.457 21.746 1.00 89.12 89 ALA A C 1
ATOM 702 O O . ALA A 1 89 ? -3.386 17.348 22.795 1.00 89.12 89 ALA A O 1
ATOM 703 N N . PRO A 1 90 ? -5.383 17.496 21.769 1.00 90.88 90 PRO A N 1
ATOM 704 C CA . PRO A 1 90 ? -6.165 17.336 22.997 1.00 90.88 90 PRO A CA 1
ATOM 705 C C . PRO A 1 90 ? -5.806 16.045 23.736 1.00 90.88 90 PRO A C 1
ATOM 707 O O . PRO A 1 90 ? -5.377 15.076 23.107 1.00 90.88 90 PRO A O 1
ATOM 710 N N . SER A 1 91 ? -6.040 15.970 25.051 1.00 93.31 91 SER A N 1
ATOM 711 C CA . SER A 1 91 ? -5.756 14.738 25.806 1.00 93.31 91 SER A CA 1
ATOM 712 C C . SER A 1 91 ? -6.463 13.522 25.185 1.00 93.31 91 SER A C 1
ATOM 714 O O . SER A 1 91 ? -7.532 13.655 24.588 1.00 93.31 91 SER A O 1
ATOM 716 N N . LEU A 1 92 ? -5.887 12.319 25.309 1.00 95.50 92 LEU A N 1
ATOM 717 C CA . LEU A 1 92 ? -6.437 11.123 24.643 1.00 95.50 92 LEU A CA 1
ATOM 718 C C . LEU A 1 92 ? -7.891 10.852 25.078 1.00 95.50 92 LEU A C 1
ATOM 720 O O . LEU A 1 92 ? -8.747 10.544 24.255 1.00 95.50 92 LEU A O 1
ATOM 724 N N . ARG A 1 93 ? -8.206 11.104 26.353 1.00 95.12 93 ARG A N 1
ATOM 725 C CA . ARG A 1 93 ? -9.576 11.107 26.888 1.00 95.12 93 ARG A CA 1
ATOM 726 C C . ARG A 1 93 ? -10.490 12.115 26.184 1.00 95.12 93 ARG A C 1
ATOM 728 O O . ARG A 1 93 ? -11.600 11.765 25.790 1.00 95.12 93 ARG A O 1
ATOM 735 N N . GLN A 1 94 ? -10.044 13.360 26.008 1.00 95.00 94 GLN A N 1
ATOM 736 C CA . GLN A 1 94 ? -10.832 14.385 25.316 1.00 95.00 94 GLN A CA 1
ATOM 737 C C . GLN A 1 94 ? -11.118 13.998 23.865 1.00 95.00 94 GLN A C 1
ATOM 739 O O . GLN A 1 94 ? -12.215 14.266 23.383 1.00 95.00 94 GLN A O 1
ATOM 744 N N . GLN A 1 95 ? -10.185 13.325 23.189 1.00 95.75 95 GLN A N 1
ATOM 745 C CA . GLN A 1 95 ? -10.416 12.804 21.840 1.00 95.75 95 GLN A CA 1
ATOM 746 C C . GLN A 1 95 ? -11.529 11.744 21.823 1.00 95.75 95 GLN A C 1
ATOM 748 O O . GLN A 1 95 ? -12.380 11.777 20.935 1.00 95.75 95 GLN A O 1
ATOM 753 N N . VAL A 1 96 ? -11.601 10.865 22.834 1.00 96.56 96 VAL A N 1
ATOM 754 C CA . VAL A 1 96 ? -12.718 9.908 22.991 1.00 96.56 96 VAL A CA 1
ATOM 755 C C . VAL A 1 96 ? -14.053 10.636 23.152 1.00 96.56 96 VAL A C 1
ATOM 757 O O . VAL A 1 96 ? -15.033 10.288 22.495 1.00 96.56 96 VAL A O 1
ATOM 760 N N . TRP A 1 97 ? -14.097 11.685 23.972 1.00 95.06 97 TRP A N 1
ATOM 761 C CA . TRP A 1 97 ? -15.299 12.498 24.179 1.00 95.06 97 TRP A CA 1
ATOM 762 C C . TRP A 1 97 ? -15.726 13.278 22.939 1.00 95.06 97 TRP A C 1
ATOM 764 O O . TRP A 1 97 ? -16.917 13.314 22.626 1.00 95.06 97 TRP A O 1
ATOM 774 N N . GLN A 1 98 ? -14.776 13.845 22.200 1.00 95.12 98 GLN A N 1
ATOM 775 C CA . GLN A 1 98 ? -15.041 14.506 20.924 1.00 95.12 98 GLN A CA 1
ATOM 776 C C . GLN A 1 98 ? -15.590 13.517 19.891 1.00 95.12 98 GLN A C 1
ATOM 778 O O . GLN A 1 98 ? -16.591 13.812 19.241 1.00 95.12 98 GLN A O 1
ATOM 783 N N . ALA A 1 99 ? -14.993 12.327 19.779 1.00 96.19 99 ALA A N 1
ATOM 784 C CA . ALA A 1 99 ? -15.448 11.294 18.855 1.00 96.19 99 ALA A CA 1
ATOM 785 C C . ALA A 1 99 ? -16.845 10.768 19.210 1.00 96.19 99 ALA A C 1
ATOM 787 O O . ALA A 1 99 ? -17.691 10.637 18.324 1.00 96.19 99 ALA A O 1
ATOM 788 N N . LEU A 1 100 ? -17.116 10.519 20.496 1.00 95.44 100 LEU A N 1
ATOM 789 C CA . LEU A 1 100 ? -18.439 10.112 20.970 1.00 95.44 100 LEU A CA 1
ATOM 790 C C . LEU A 1 100 ? -19.481 11.198 20.685 1.00 95.44 100 LEU A C 1
ATOM 792 O O . LEU A 1 100 ? -20.532 10.892 20.132 1.00 95.44 100 LEU A O 1
ATOM 796 N N . GLY A 1 101 ? -19.183 12.461 21.001 1.00 94.44 101 GLY A N 1
ATOM 797 C CA . GLY A 1 101 ? -20.073 13.587 20.708 1.00 94.44 101 GLY A CA 1
ATOM 798 C C . GLY A 1 101 ? -20.374 13.717 19.214 1.00 94.44 101 GLY A C 1
ATOM 799 O O . GLY A 1 101 ? -21.536 13.827 18.831 1.00 94.44 101 GLY A O 1
ATOM 800 N N . ALA A 1 102 ? -19.348 13.604 18.366 1.00 94.81 102 ALA A N 1
ATOM 801 C CA . ALA A 1 102 ? -19.505 13.641 16.916 1.00 94.81 102 ALA A CA 1
ATOM 802 C C . ALA A 1 102 ? -20.328 12.458 16.378 1.00 94.81 102 ALA A C 1
ATOM 804 O O . ALA A 1 102 ? -21.109 12.635 15.447 1.00 94.81 102 ALA A O 1
ATOM 805 N N . ALA A 1 103 ? -20.173 11.257 16.943 1.00 94.75 103 ALA A N 1
ATOM 806 C CA . ALA A 1 103 ? -20.974 10.092 16.567 1.00 94.75 103 ALA A CA 1
ATOM 807 C C . ALA A 1 103 ? -22.442 10.253 16.989 1.00 94.75 103 ALA A C 1
ATOM 809 O O . ALA A 1 103 ? -23.338 9.972 16.200 1.00 94.75 103 ALA A O 1
ATOM 810 N N . VAL A 1 104 ? -22.688 10.757 18.199 1.00 94.44 104 VAL A N 1
ATOM 811 C CA . VAL A 1 104 ? -24.038 11.045 18.703 1.00 94.44 104 VAL A CA 1
ATOM 812 C C . VAL A 1 104 ? -24.746 12.067 17.808 1.00 94.44 104 VAL A C 1
ATOM 814 O O . VAL A 1 104 ? -25.881 11.836 17.400 1.00 94.44 104 VAL A O 1
ATOM 817 N N . GLU A 1 105 ? -24.064 13.157 17.444 1.00 93.50 105 GLU A N 1
ATOM 818 C CA . GLU A 1 105 ? -24.616 14.200 16.568 1.00 93.50 105 GLU A CA 1
ATOM 819 C C . GLU A 1 105 ? -24.850 13.704 15.135 1.00 93.50 105 GLU A C 1
ATOM 821 O O . GLU A 1 105 ? -25.907 13.970 14.566 1.00 93.50 105 GLU A O 1
ATOM 826 N N . ARG A 1 106 ? -23.899 12.958 14.557 1.00 92.12 106 ARG A N 1
ATOM 827 C CA . ARG A 1 106 ? -24.001 12.434 13.185 1.00 92.12 106 ARG A CA 1
ATOM 828 C C . ARG A 1 106 ? -25.182 11.482 13.008 1.00 92.12 106 ARG A C 1
ATOM 830 O O . ARG A 1 106 ? -25.827 11.510 11.967 1.00 92.12 106 ARG A O 1
ATOM 837 N N . GLU A 1 107 ? -25.437 10.642 14.005 1.00 91.44 107 GLU A N 1
ATOM 838 C CA . GLU A 1 107 ? -26.418 9.553 13.928 1.00 91.44 107 GLU A CA 1
ATOM 839 C C . GLU A 1 107 ? -27.775 9.919 14.552 1.00 91.44 107 GLU A C 1
ATOM 841 O O . GLU A 1 107 ? -28.627 9.049 14.722 1.00 91.44 107 GLU A O 1
ATOM 846 N N . GLY A 1 108 ? -27.975 11.182 14.949 1.00 91.50 108 GLY A N 1
ATOM 847 C CA . GLY A 1 108 ? -29.228 11.630 15.569 1.00 91.50 108 GLY A CA 1
ATOM 848 C C . GLY A 1 108 ? -29.534 10.952 16.911 1.00 91.50 108 GLY A C 1
ATOM 849 O O . GLY A 1 108 ? -30.689 10.874 17.330 1.00 91.50 108 GLY A O 1
ATOM 850 N N . VAL A 1 109 ? -28.515 10.437 17.604 1.00 93.31 109 VAL A N 1
ATOM 851 C CA . VAL A 1 109 ? -28.682 9.794 18.911 1.00 93.31 109 VAL A CA 1
ATOM 852 C C . VAL A 1 109 ? -28.868 10.875 19.975 1.00 93.31 109 VAL A C 1
ATOM 854 O O . VAL A 1 109 ? -28.181 11.893 19.995 1.00 93.31 109 VAL A O 1
ATOM 857 N N . GLN A 1 110 ? -29.797 10.658 20.899 1.00 91.75 110 GLN A N 1
ATOM 858 C CA . GLN A 1 110 ? -29.955 11.487 22.088 1.00 91.75 110 GLN A CA 1
ATOM 859 C C . GLN A 1 110 ? -29.183 10.842 23.230 1.00 91.75 110 GLN A C 1
ATOM 861 O O . GLN A 1 110 ? -29.445 9.696 23.582 1.00 91.75 110 GLN A O 1
ATOM 866 N N . GLY A 1 111 ? -28.230 11.555 23.822 1.00 86.69 111 GLY A N 1
ATOM 867 C CA . GLY A 1 111 ? -27.461 11.001 24.928 1.00 86.69 111 GLY A CA 1
ATOM 868 C C . GLY A 1 111 ? -26.812 12.049 25.809 1.00 86.69 111 GLY A C 1
ATOM 869 O O . GLY A 1 111 ? -26.661 13.217 25.433 1.00 86.69 111 GLY A O 1
ATOM 870 N N . SER A 1 112 ? -26.434 11.613 27.004 1.00 85.75 112 SER A N 1
ATOM 871 C CA . SER A 1 112 ? -25.691 12.440 27.948 1.00 85.75 112 SER A CA 1
ATOM 872 C C . SER A 1 112 ? -24.312 12.805 27.409 1.00 85.75 112 SER A C 1
ATOM 874 O O . SER A 1 112 ? -23.683 12.043 26.678 1.00 85.75 112 SER A O 1
ATOM 876 N N . ARG A 1 113 ? -23.823 13.987 27.794 1.00 87.69 113 ARG A N 1
ATOM 877 C CA . ARG A 1 113 ? -22.478 14.454 27.440 1.00 87.69 113 ARG A CA 1
ATOM 878 C C . ARG A 1 113 ? -21.514 14.264 28.619 1.00 87.69 113 ARG A C 1
ATOM 880 O O . ARG A 1 113 ? -21.912 14.542 29.759 1.00 87.69 113 ARG A O 1
ATOM 887 N N . PRO A 1 114 ? -20.271 13.817 28.367 1.00 90.50 114 PRO A N 1
ATOM 888 C CA . PRO A 1 114 ? -19.241 13.745 29.397 1.00 90.50 114 PRO A CA 1
ATOM 889 C C . PRO A 1 114 ? -18.828 15.148 29.839 1.00 90.50 114 PRO A C 1
ATOM 891 O O . PRO A 1 114 ? -18.853 16.100 29.049 1.00 90.50 114 PRO A O 1
ATOM 894 N N . ARG A 1 115 ? -18.431 15.296 31.105 1.00 87.62 115 ARG A N 1
ATOM 895 C CA . ARG A 1 115 ? -17.772 16.529 31.563 1.00 87.62 115 ARG A CA 1
ATOM 896 C C . ARG A 1 115 ? -16.293 16.497 31.139 1.00 87.62 115 ARG A C 1
ATOM 898 O O . ARG A 1 115 ? -15.720 15.412 31.095 1.00 87.62 115 ARG A O 1
ATOM 905 N N . PRO A 1 116 ? -15.642 17.648 30.875 1.00 77.94 116 PRO A N 1
ATOM 906 C CA . PRO A 1 116 ? -14.272 17.676 30.341 1.00 77.94 116 PRO A CA 1
ATOM 907 C C . PRO A 1 116 ? -13.234 16.899 31.165 1.00 77.94 116 PRO A C 1
ATOM 909 O O . PRO A 1 116 ? -12.339 16.284 30.595 1.00 77.94 116 PRO A O 1
ATOM 912 N N . GLU A 1 117 ? -13.387 16.904 32.490 1.00 84.44 117 GLU A N 1
ATOM 913 C CA . GLU A 1 117 ? -12.464 16.265 33.440 1.00 84.44 117 GLU A CA 1
ATOM 914 C C . GLU A 1 117 ? -12.883 14.834 33.829 1.00 84.44 117 GLU A C 1
ATOM 916 O O . GLU A 1 117 ? -12.173 14.153 34.566 1.00 84.44 117 GLU A O 1
ATOM 921 N N . GLU A 1 118 ? -14.053 14.370 33.382 1.00 89.25 118 GLU A N 1
ATOM 922 C CA . GLU A 1 118 ? -14.644 13.099 33.815 1.00 89.25 118 GLU A CA 1
ATOM 923 C C . GLU A 1 118 ? -13.928 11.915 33.162 1.00 89.25 118 GLU A C 1
ATOM 925 O O . GLU A 1 118 ? -13.800 11.864 31.938 1.00 89.25 118 GLU A O 1
ATOM 930 N N . GLU A 1 119 ? -13.459 10.976 33.987 1.00 93.19 119 GLU A N 1
ATOM 931 C CA . GLU A 1 119 ? -12.783 9.755 33.537 1.00 93.19 119 GLU A CA 1
ATOM 932 C C . GLU A 1 119 ? -13.732 8.823 32.762 1.00 93.19 119 GLU A C 1
ATOM 934 O O . GLU A 1 119 ? -14.946 8.821 32.989 1.00 93.19 119 GLU A O 1
ATOM 939 N N . LEU A 1 120 ? -13.174 7.993 31.875 1.00 94.31 120 LEU A N 1
ATOM 940 C CA . LEU A 1 120 ? -13.901 7.101 30.977 1.00 94.31 120 LEU A CA 1
ATOM 941 C C . LEU A 1 120 ? -14.861 6.190 31.746 1.00 94.31 120 LEU A C 1
ATOM 943 O O . LEU A 1 120 ? -16.050 6.140 31.430 1.00 94.31 120 LEU A O 1
ATOM 947 N N . TRP A 1 121 ? -14.357 5.500 32.777 1.00 94.56 121 TRP A N 1
ATOM 948 C CA . TRP A 1 121 ? -15.178 4.626 33.619 1.00 94.56 121 TRP A CA 1
ATOM 949 C C . TRP A 1 121 ? -16.293 5.421 34.311 1.00 94.56 121 TRP A C 1
ATOM 951 O O . TRP A 1 121 ? -17.439 4.980 34.297 1.00 94.56 121 TRP A O 1
ATOM 961 N N . THR A 1 122 ? -15.978 6.602 34.850 1.00 93.56 122 THR A N 1
ATOM 962 C CA . THR A 1 122 ? -16.901 7.452 35.620 1.00 93.56 122 THR A CA 1
ATOM 963 C C . THR A 1 122 ? -18.088 7.917 34.787 1.00 93.56 122 THR A C 1
ATOM 965 O O . THR A 1 122 ? -19.230 7.758 35.219 1.00 93.56 122 THR A O 1
ATOM 968 N N . PHE A 1 123 ? -17.836 8.450 33.588 1.00 93.62 123 PHE A N 1
ATOM 969 C CA . PHE A 1 123 ? -18.911 8.883 32.699 1.00 93.62 123 PHE A CA 1
ATOM 970 C C . PHE A 1 123 ? -19.724 7.692 32.200 1.00 93.62 123 PHE A C 1
ATOM 972 O O . PHE A 1 123 ? -20.947 7.705 32.297 1.00 93.62 123 PHE A O 1
ATOM 979 N N . LEU A 1 124 ? -19.062 6.648 31.691 1.00 92.81 124 LEU A N 1
ATOM 980 C CA . LEU A 1 124 ? -19.774 5.530 31.082 1.00 92.81 124 LEU A CA 1
ATOM 981 C C . LEU A 1 124 ? -20.610 4.782 32.127 1.00 92.81 124 LEU A C 1
ATOM 983 O O . LEU A 1 124 ? -21.745 4.430 31.840 1.00 92.81 124 LEU A O 1
ATOM 987 N N . HIS A 1 125 ? -20.154 4.622 33.368 1.00 92.12 125 HIS A N 1
ATOM 988 C CA . HIS A 1 125 ? -20.943 3.941 34.401 1.00 92.12 125 HIS A CA 1
ATOM 989 C C . HIS A 1 125 ? -21.954 4.849 35.112 1.00 92.12 125 HIS A C 1
ATOM 991 O O . HIS A 1 125 ? -22.596 4.399 36.059 1.00 92.12 125 HIS A O 1
ATOM 997 N N . ARG A 1 126 ? -22.138 6.109 34.704 1.00 90.88 126 ARG A N 1
ATOM 998 C CA . ARG A 1 126 ? -23.154 6.993 35.294 1.00 90.88 126 ARG A CA 1
ATOM 999 C C . ARG A 1 126 ? -24.561 6.503 34.934 1.00 90.88 126 ARG A C 1
ATOM 1001 O O . ARG A 1 126 ? -24.825 6.147 33.791 1.00 90.88 126 ARG A O 1
ATOM 1008 N N . ARG A 1 127 ? -25.499 6.507 35.885 1.00 88.06 127 ARG A N 1
ATOM 1009 C CA . ARG A 1 127 ? -26.876 6.019 35.645 1.00 88.06 127 ARG A CA 1
ATOM 1010 C C . ARG A 1 127 ? -27.661 6.827 34.615 1.00 88.06 127 ARG A C 1
ATOM 1012 O O . ARG A 1 127 ? -28.572 6.295 34.004 1.00 88.06 127 ARG A O 1
ATOM 1019 N N . ASP A 1 128 ? -27.333 8.100 34.456 1.00 87.38 128 ASP A N 1
ATOM 1020 C CA . ASP A 1 128 ? -27.900 8.998 33.452 1.00 87.38 128 ASP A CA 1
ATOM 1021 C C . ASP A 1 128 ? -27.077 9.021 32.152 1.00 87.38 128 ASP A C 1
ATOM 1023 O O . ASP A 1 128 ? -27.436 9.752 31.232 1.00 87.38 128 ASP A O 1
ATOM 1027 N N . ALA A 1 129 ? -25.986 8.250 32.037 1.00 89.00 129 ALA A N 1
ATOM 1028 C CA . ALA A 1 129 ? -25.219 8.100 30.796 1.00 89.00 129 ALA A CA 1
ATOM 1029 C C . ALA A 1 129 ? -25.909 7.134 29.818 1.00 89.00 129 ALA A C 1
ATOM 1031 O O . ALA A 1 129 ? -25.354 6.122 29.395 1.00 89.00 129 ALA A O 1
ATOM 1032 N N . GLU A 1 130 ? -27.154 7.454 29.477 1.00 90.00 130 GLU A N 1
ATOM 1033 C CA . GLU A 1 130 ? -27.958 6.697 28.528 1.00 90.00 130 GLU A CA 1
ATOM 1034 C C . GLU A 1 130 ? -27.871 7.310 27.127 1.00 90.00 130 GLU A C 1
ATOM 1036 O O . GLU A 1 130 ? -27.737 8.527 26.967 1.00 90.00 130 GLU A O 1
ATOM 1041 N N . PHE A 1 131 ? -27.981 6.452 26.115 1.00 92.50 131 PHE A N 1
ATOM 1042 C CA . PHE A 1 131 ? -28.024 6.827 24.707 1.00 92.50 131 PHE A CA 1
ATOM 1043 C C . PHE A 1 131 ? -29.265 6.203 24.079 1.00 92.50 131 PHE A C 1
ATOM 1045 O O . PHE A 1 131 ? -29.553 5.026 24.294 1.00 92.50 131 PHE A O 1
ATOM 1052 N N . TRP A 1 132 ? -29.999 6.991 23.307 1.00 94.12 132 TRP A N 1
ATOM 1053 C CA . TRP A 1 132 ? -31.290 6.625 22.747 1.00 94.12 132 TRP A CA 1
ATOM 1054 C C . TRP A 1 132 ? -31.337 6.995 21.266 1.00 94.12 132 TRP A C 1
ATOM 1056 O O . TRP A 1 132 ? -31.022 8.121 20.887 1.00 94.12 132 TRP A O 1
ATOM 1066 N N . SER A 1 133 ? -31.734 6.054 20.414 1.00 92.06 133 SER A N 1
ATOM 1067 C CA . SER A 1 133 ? -31.983 6.322 18.990 1.00 92.06 133 SER A CA 1
ATOM 1068 C C . SER A 1 133 ? -33.168 7.285 18.816 1.00 92.06 133 SER A C 1
ATOM 1070 O O . SER A 1 133 ? -34.025 7.343 19.699 1.00 92.06 133 SER A O 1
ATOM 1072 N N . GLU A 1 134 ? -33.351 7.874 17.632 1.00 88.75 134 GLU A N 1
ATOM 1073 C CA . GLU A 1 134 ? -34.577 8.621 17.281 1.00 88.75 134 GLU A CA 1
ATOM 1074 C C . GLU A 1 134 ? -35.876 7.809 17.468 1.00 88.75 134 GLU A C 1
ATOM 1076 O O . GLU A 1 134 ? -36.937 8.362 17.751 1.00 88.75 134 GLU A O 1
ATOM 1081 N N . LEU A 1 135 ? -35.791 6.477 17.374 1.00 89.06 135 LEU A N 1
ATOM 1082 C CA . LEU A 1 135 ? -36.899 5.544 17.606 1.00 89.06 135 LEU A CA 1
ATOM 1083 C C . LEU A 1 135 ? -37.115 5.196 19.091 1.00 89.06 135 LEU A C 1
ATOM 1085 O O . LEU A 1 135 ? -37.840 4.249 19.401 1.00 89.06 135 LEU A O 1
ATOM 1089 N N . ASN A 1 136 ? -36.478 5.927 20.009 1.00 90.69 136 ASN A N 1
ATOM 1090 C CA . ASN A 1 136 ? -36.540 5.730 21.458 1.00 90.69 136 ASN A CA 1
ATOM 1091 C C . ASN A 1 136 ? -36.139 4.312 21.921 1.00 90.69 136 ASN A C 1
ATOM 1093 O O . ASN A 1 136 ? -36.693 3.770 22.880 1.00 90.69 136 ASN A O 1
ATOM 1097 N N . ARG A 1 137 ? -35.183 3.689 21.222 1.00 91.69 137 ARG A N 1
ATOM 1098 C CA . ARG A 1 137 ? -34.532 2.438 21.625 1.00 91.69 137 ARG A CA 1
ATOM 1099 C C . ARG A 1 137 ? -33.215 2.735 22.338 1.00 91.69 137 ARG A C 1
ATOM 1101 O O . ARG A 1 137 ? -32.525 3.664 21.915 1.00 91.69 137 ARG A O 1
ATOM 1108 N N . PRO A 1 138 ? -32.859 1.973 23.385 1.00 91.62 138 PRO A N 1
ATOM 1109 C CA . PRO A 1 138 ? -31.575 2.132 24.049 1.00 91.62 138 PRO A CA 1
ATOM 1110 C C . PRO A 1 138 ? -30.453 1.711 23.101 1.00 91.62 138 PRO A C 1
ATOM 1112 O O . PRO A 1 138 ? -30.503 0.626 22.525 1.00 91.62 138 PRO A O 1
ATOM 1115 N N . VAL A 1 139 ? -29.442 2.563 22.979 1.00 93.81 139 VAL A N 1
ATOM 1116 C CA . VAL A 1 139 ? -28.278 2.366 22.120 1.00 93.81 139 VAL A CA 1
ATOM 1117 C C . VAL A 1 139 ? -27.036 2.189 22.982 1.00 93.81 139 VAL A C 1
ATOM 1119 O O . VAL A 1 139 ? -26.864 2.871 23.990 1.00 93.81 139 VAL A O 1
ATOM 1122 N N . ILE A 1 140 ? -26.157 1.266 22.599 1.00 93.94 140 ILE A N 1
ATOM 1123 C CA . ILE A 1 140 ? -24.895 1.029 23.313 1.00 93.94 140 ILE A CA 1
ATOM 1124 C C . ILE A 1 140 ? -23.732 1.558 22.462 1.00 93.94 140 ILE A C 1
ATOM 1126 O O . ILE A 1 140 ? -23.532 1.065 21.348 1.00 93.94 140 ILE A O 1
ATOM 1130 N N . PRO A 1 141 ? -22.936 2.524 22.953 1.00 95.94 141 PRO A N 1
ATOM 1131 C CA . PRO A 1 141 ? -21.713 2.944 22.281 1.00 95.94 141 PRO A CA 1
ATOM 1132 C C . PRO A 1 141 ? -20.701 1.801 22.154 1.00 95.94 141 PRO A C 1
ATOM 1134 O O . PRO A 1 141 ? -20.424 1.080 23.114 1.00 95.94 141 PRO A O 1
ATOM 1137 N N . VAL A 1 142 ? -20.111 1.663 20.970 1.00 97.88 142 VAL A N 1
ATOM 1138 C CA . VAL A 1 142 ? -18.994 0.758 20.684 1.00 97.88 142 VAL A CA 1
ATOM 1139 C C . VAL A 1 142 ? -17.803 1.616 20.280 1.00 97.88 142 VAL A C 1
ATOM 1141 O O . VAL A 1 142 ? -17.722 2.088 19.150 1.00 97.88 142 VAL A O 1
ATOM 1144 N N . ILE A 1 143 ? -16.893 1.847 21.221 1.00 98.06 143 ILE A N 1
ATOM 1145 C CA . ILE A 1 143 ? -15.706 2.679 21.034 1.00 98.06 143 ILE A CA 1
ATOM 1146 C C . ILE A 1 143 ? -14.639 1.854 20.321 1.00 98.06 143 ILE A C 1
ATOM 1148 O O . ILE A 1 143 ? -14.133 0.869 20.857 1.00 98.06 143 ILE A O 1
ATOM 1152 N N . VAL A 1 144 ? -14.312 2.243 19.095 1.00 98.62 144 VAL A N 1
ATOM 1153 C CA . VAL A 1 144 ? -13.403 1.512 18.214 1.00 98.62 144 VAL A CA 1
ATOM 1154 C C . VAL A 1 144 ? -12.128 2.315 18.035 1.00 98.62 144 VAL A C 1
ATOM 1156 O O . VAL A 1 144 ? -12.119 3.311 17.318 1.00 98.62 144 VAL A O 1
ATOM 1159 N N . PHE A 1 145 ? -11.054 1.854 18.669 1.00 98.44 145 PHE A N 1
ATOM 1160 C CA . PHE A 1 145 ? -9.711 2.384 18.476 1.00 98.44 145 PHE A CA 1
ATOM 1161 C C . PHE A 1 145 ? -9.047 1.637 17.322 1.00 98.44 145 PHE A C 1
ATOM 1163 O O . PHE A 1 145 ? -8.730 0.452 17.452 1.00 98.44 145 PHE A O 1
ATOM 1170 N N . ASP A 1 146 ? -8.856 2.314 16.193 1.00 97.12 146 ASP A N 1
ATOM 1171 C CA . ASP A 1 146 ? -8.074 1.794 15.074 1.00 97.12 146 ASP A CA 1
ATOM 1172 C C . ASP A 1 146 ? -6.629 2.285 15.143 1.00 97.12 146 ASP A C 1
ATOM 1174 O O . ASP A 1 146 ? -6.355 3.365 15.665 1.00 97.12 146 ASP A O 1
ATOM 1178 N N . GLN A 1 147 ? -5.711 1.466 14.629 1.00 93.00 147 GLN A N 1
ATOM 1179 C CA . GLN A 1 147 ? -4.262 1.679 14.729 1.00 93.00 147 GLN A CA 1
ATOM 1180 C C . GLN A 1 147 ? -3.794 1.941 16.167 1.00 93.00 147 GLN A C 1
ATOM 1182 O O . GLN A 1 147 ? -2.960 2.805 16.428 1.00 93.00 147 GLN A O 1
ATOM 1187 N N . PHE A 1 148 ? -4.331 1.175 17.119 1.00 95.81 148 PHE A N 1
ATOM 1188 C CA . PHE A 1 148 ? -4.038 1.342 18.540 1.00 95.81 148 PHE A CA 1
ATOM 1189 C C . PHE A 1 148 ? -2.545 1.179 18.864 1.00 95.81 148 PHE A C 1
ATOM 1191 O O . PHE A 1 148 ? -2.087 1.698 19.874 1.00 95.81 148 PHE A O 1
ATOM 1198 N N . GLU A 1 149 ? -1.761 0.514 18.006 1.00 92.88 149 GLU A N 1
ATOM 1199 C CA . GLU A 1 149 ? -0.306 0.437 18.151 1.00 92.88 149 GLU A CA 1
ATOM 1200 C C . GLU A 1 149 ? 0.400 1.802 18.187 1.00 92.88 149 GLU A C 1
ATOM 1202 O O . GLU A 1 149 ? 1.502 1.885 18.730 1.00 92.88 149 GLU A O 1
ATOM 1207 N N . GLU A 1 150 ? -0.226 2.866 17.668 1.00 87.94 150 GLU A N 1
ATOM 1208 C CA . GLU A 1 150 ? 0.336 4.224 17.655 1.00 87.94 150 GLU A CA 1
ATOM 1209 C C . GLU A 1 150 ? 0.619 4.751 19.077 1.00 87.94 150 GLU A C 1
ATOM 1211 O O . GLU A 1 150 ? 1.551 5.531 19.274 1.00 87.94 150 GLU A O 1
ATOM 1216 N N . ILE A 1 151 ? -0.061 4.225 20.105 1.00 91.75 151 ILE A N 1
ATOM 1217 C CA . ILE A 1 151 ? 0.228 4.551 21.512 1.00 91.75 151 ILE A CA 1
ATOM 1218 C C . ILE A 1 151 ? 1.593 4.033 21.991 1.00 91.75 151 ILE A C 1
ATOM 1220 O O . ILE A 1 151 ? 2.185 4.590 22.916 1.00 91.75 151 ILE A O 1
ATOM 1224 N N . PHE A 1 152 ? 2.114 2.977 21.362 1.00 88.00 152 PHE A N 1
ATOM 1225 C CA . PHE A 1 152 ? 3.417 2.389 21.685 1.00 88.00 152 PHE A CA 1
ATOM 1226 C C . PHE A 1 152 ? 4.539 2.906 20.784 1.00 88.00 152 PHE A C 1
ATOM 1228 O O . PHE A 1 152 ? 5.708 2.653 21.073 1.00 88.00 152 PHE A O 1
ATOM 1235 N N . THR A 1 153 ? 4.204 3.618 19.707 1.00 83.25 153 THR A N 1
ATOM 1236 C CA . THR A 1 153 ? 5.181 4.238 18.806 1.00 83.25 153 THR A CA 1
ATOM 1237 C C . THR A 1 153 ? 5.211 5.752 18.981 1.00 83.25 153 THR A C 1
ATOM 1239 O O . THR A 1 153 ? 6.212 6.293 19.445 1.00 83.25 153 THR A O 1
ATOM 1242 N N . LEU A 1 154 ? 4.119 6.437 18.648 1.00 76.88 154 LEU A N 1
ATOM 1243 C CA . LEU A 1 154 ? 4.003 7.899 18.639 1.00 76.88 154 LEU A CA 1
ATOM 1244 C C . LEU A 1 154 ? 3.852 8.426 20.061 1.00 76.88 154 LEU A C 1
ATOM 1246 O O . LEU A 1 154 ? 4.528 9.363 20.472 1.00 76.88 154 LEU A O 1
ATOM 1250 N N . GLY A 1 155 ? 3.061 7.719 20.867 1.00 76.88 155 GLY A N 1
ATOM 1251 C CA . GLY A 1 155 ? 2.880 8.014 22.286 1.00 76.88 155 GLY A CA 1
ATOM 1252 C C . GLY A 1 155 ? 4.124 7.814 23.162 1.00 76.88 155 GLY A C 1
ATOM 1253 O O . GLY A 1 155 ? 4.043 8.048 24.360 1.00 76.88 155 GLY A O 1
ATOM 1254 N N . GLN A 1 156 ? 5.265 7.374 22.616 1.00 79.25 156 GLN A N 1
ATOM 1255 C CA . GLN A 1 156 ? 6.480 7.034 23.380 1.00 79.25 156 GLN A CA 1
ATOM 1256 C C . GLN A 1 156 ? 7.700 7.909 23.055 1.00 79.25 156 GLN A C 1
ATOM 1258 O O . GLN A 1 156 ? 8.789 7.654 23.576 1.00 79.25 156 GLN A O 1
ATOM 1263 N N . GLN A 1 157 ? 7.539 8.909 22.186 1.00 72.62 157 GLN A N 1
ATOM 1264 C CA . GLN A 1 157 ? 8.646 9.691 21.621 1.00 72.62 157 GLN A CA 1
ATOM 1265 C C . GLN A 1 157 ? 9.247 10.685 22.619 1.00 72.62 157 GLN A C 1
ATOM 1267 O O . GLN A 1 157 ? 10.464 10.851 22.676 1.00 72.62 157 GLN A O 1
ATOM 1272 N N . GLU A 1 158 ? 8.397 11.290 23.447 1.00 82.81 158 GLU A N 1
ATOM 1273 C CA . GLU A 1 158 ? 8.782 12.213 24.511 1.00 82.81 158 GLU A CA 1
ATOM 1274 C C . GLU A 1 158 ? 8.285 11.715 25.868 1.00 82.81 158 GLU A C 1
ATOM 1276 O O . GLU A 1 158 ? 7.305 10.976 25.959 1.00 82.81 158 GLU A O 1
ATOM 1281 N N . GLU A 1 159 ? 8.930 12.159 26.946 1.00 87.19 159 GLU A N 1
ATOM 1282 C CA . GLU A 1 159 ? 8.537 11.788 28.310 1.00 87.19 159 GLU A CA 1
ATOM 1283 C C . GLU A 1 159 ? 7.120 12.284 28.661 1.00 87.19 159 GLU A C 1
ATOM 1285 O O . GLU A 1 159 ? 6.344 11.569 29.289 1.00 87.19 159 GLU A O 1
ATOM 1290 N N . SER A 1 160 ? 6.745 13.475 28.187 1.00 87.81 160 SER A N 1
ATOM 1291 C CA . SER A 1 160 ? 5.393 14.037 28.315 1.00 87.81 160 SER A CA 1
ATOM 1292 C C . SER A 1 160 ? 4.339 13.175 27.604 1.00 87.81 160 SER A C 1
ATOM 1294 O O . SER A 1 160 ? 3.286 12.876 28.172 1.00 87.81 160 SER A O 1
ATOM 1296 N N . LEU A 1 161 ? 4.630 12.739 26.374 1.00 87.56 161 LEU A N 1
ATOM 1297 C CA . LEU A 1 161 ? 3.764 11.875 25.568 1.00 87.56 161 LEU A CA 1
ATOM 1298 C C . LEU A 1 161 ? 3.647 10.475 26.174 1.00 87.56 161 LEU A C 1
ATOM 1300 O O . LEU A 1 161 ? 2.544 9.918 26.212 1.00 87.56 161 LEU A O 1
ATOM 1304 N N . ARG A 1 162 ? 4.750 9.942 26.716 1.00 90.19 162 ARG A N 1
ATOM 1305 C CA . ARG A 1 162 ? 4.768 8.666 27.438 1.00 90.19 162 ARG A CA 1
ATOM 1306 C C . ARG A 1 162 ? 3.852 8.721 28.649 1.00 90.19 162 ARG A C 1
ATOM 1308 O O . ARG A 1 162 ? 2.966 7.880 28.761 1.00 90.19 162 ARG A O 1
ATOM 1315 N N . GLN A 1 163 ? 3.996 9.739 29.496 1.00 92.31 163 GLN A N 1
ATOM 1316 C CA . GLN A 1 163 ? 3.142 9.921 30.674 1.00 92.31 163 GLN A CA 1
ATOM 1317 C C . GLN A 1 163 ? 1.668 10.087 30.287 1.00 92.31 163 GLN A C 1
ATOM 1319 O O . GLN A 1 163 ? 0.792 9.475 30.894 1.00 92.31 163 GLN A O 1
ATOM 1324 N N . ARG A 1 164 ? 1.377 10.859 29.231 1.00 93.38 164 ARG A N 1
ATOM 1325 C CA . ARG A 1 164 ? 0.016 10.999 28.683 1.00 93.38 164 ARG A CA 1
ATOM 1326 C C . ARG A 1 164 ? -0.563 9.655 28.226 1.00 93.38 164 ARG A C 1
ATOM 1328 O O . ARG A 1 164 ? -1.747 9.406 28.446 1.00 93.38 164 ARG A O 1
ATOM 1335 N N . SER A 1 165 ? 0.251 8.804 27.604 1.00 94.44 165 SER A N 1
ATOM 1336 C CA . SER A 1 165 ? -0.150 7.472 27.139 1.00 94.44 165 SER A CA 1
ATOM 1337 C C . SER A 1 165 ? -0.352 6.491 28.296 1.00 94.44 165 SER A C 1
ATOM 1339 O O . SER A 1 165 ? -1.336 5.758 28.298 1.00 94.44 165 SER A O 1
ATOM 1341 N N . GLU A 1 166 ? 0.525 6.505 29.302 1.00 93.69 166 GLU A N 1
ATOM 1342 C CA . GLU A 1 166 ? 0.414 5.676 30.511 1.00 93.69 166 GLU A CA 1
ATOM 1343 C C . GLU A 1 166 ? -0.860 5.996 31.302 1.00 93.69 166 GLU A C 1
ATOM 1345 O O . GLU A 1 166 ? -1.640 5.091 31.589 1.00 93.69 166 GLU A O 1
ATOM 1350 N N . LEU A 1 167 ? -1.140 7.283 31.548 1.00 93.88 167 LEU A N 1
ATOM 1351 C CA . LEU A 1 167 ? -2.368 7.717 32.227 1.00 93.88 167 LEU A CA 1
ATOM 1352 C C . LEU A 1 167 ? -3.634 7.260 31.489 1.00 93.88 167 LEU A C 1
ATOM 1354 O O . LEU A 1 167 ? -4.614 6.856 32.114 1.00 93.88 167 LEU A O 1
ATOM 1358 N N . PHE A 1 168 ? -3.620 7.313 30.156 1.00 96.31 168 PHE A N 1
ATOM 1359 C CA . PHE A 1 168 ? -4.746 6.852 29.350 1.00 96.31 168 PHE A CA 1
ATOM 1360 C C . PHE A 1 168 ? -4.892 5.325 29.363 1.00 96.31 168 PHE A C 1
ATOM 1362 O O . PHE A 1 168 ? -6.013 4.824 29.390 1.00 96.31 168 PHE A O 1
ATOM 1369 N N . LE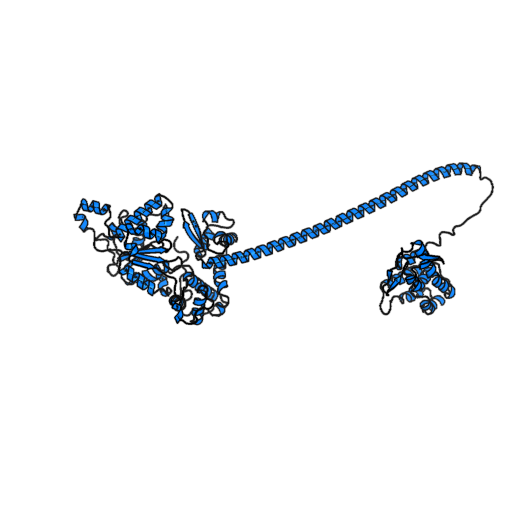U A 1 169 ? -3.786 4.575 29.359 1.00 96.06 169 LEU A N 1
ATOM 1370 C CA . LEU A 1 169 ? -3.809 3.114 29.454 1.00 96.06 169 LEU A CA 1
ATOM 1371 C C . LEU A 1 169 ? -4.353 2.635 30.804 1.00 96.06 169 LEU A C 1
ATOM 1373 O O . LEU A 1 169 ? -5.121 1.673 30.823 1.00 96.06 169 LEU A O 1
ATOM 1377 N N . ASP A 1 170 ? -4.011 3.315 31.899 1.00 94.81 170 ASP A N 1
ATOM 1378 C CA . ASP A 1 170 ? -4.567 3.034 33.228 1.00 94.81 170 ASP A CA 1
ATOM 1379 C C . ASP A 1 170 ? -6.082 3.271 33.256 1.00 94.81 170 ASP A C 1
ATOM 1381 O O . ASP A 1 170 ? -6.851 2.414 33.695 1.00 94.81 170 ASP A O 1
ATOM 1385 N N . GLU A 1 171 ? -6.532 4.395 32.702 1.00 94.88 171 GLU A N 1
ATOM 1386 C CA . GLU A 1 171 ? -7.952 4.731 32.594 1.00 94.88 171 GLU A CA 1
ATOM 1387 C C . GLU A 1 171 ? -8.727 3.746 31.700 1.00 94.88 171 GLU A C 1
ATOM 1389 O O . GLU A 1 171 ? -9.852 3.344 32.015 1.00 94.88 171 GLU A O 1
ATOM 1394 N N . LEU A 1 172 ? -8.118 3.317 30.593 1.00 95.44 172 LEU A N 1
ATOM 1395 C CA . LEU A 1 172 ? -8.673 2.300 29.707 1.00 95.44 172 LEU A CA 1
ATOM 1396 C C . LEU A 1 172 ? -8.750 0.936 30.405 1.00 95.44 172 LEU A C 1
ATOM 1398 O O . LEU A 1 172 ? -9.731 0.216 30.222 1.00 95.44 172 LEU A O 1
ATOM 1402 N N . ALA A 1 173 ? -7.749 0.579 31.214 1.00 95.12 173 ALA A N 1
ATOM 1403 C CA . ALA A 1 173 ? -7.744 -0.653 32.000 1.00 95.12 173 ALA A CA 1
ATOM 1404 C C . ALA A 1 173 ? -8.839 -0.641 33.066 1.00 95.12 173 ALA A C 1
ATOM 1406 O O . ALA A 1 173 ? -9.540 -1.641 33.220 1.00 95.12 173 ALA A O 1
ATOM 1407 N N . ASP A 1 174 ? -9.042 0.489 33.742 1.00 94.44 174 ASP A N 1
ATOM 1408 C CA . ASP A 1 174 ? -10.142 0.659 34.687 1.00 94.44 174 ASP A CA 1
ATOM 1409 C C . ASP A 1 174 ? -11.505 0.500 33.995 1.00 94.44 174 ASP A C 1
ATOM 1411 O O . ASP A 1 174 ? -12.370 -0.222 34.497 1.00 94.44 174 ASP A O 1
ATOM 1415 N N . LEU A 1 175 ? -11.683 1.072 32.797 1.00 93.94 175 LEU A N 1
ATOM 1416 C CA . LEU A 1 175 ? -12.895 0.880 31.994 1.00 93.94 175 LEU A CA 1
ATOM 1417 C C . LEU A 1 175 ? -13.112 -0.589 31.594 1.00 93.94 175 LEU A C 1
ATOM 1419 O O . LEU A 1 175 ? -14.194 -1.132 31.818 1.00 93.94 175 LEU A O 1
ATOM 1423 N N . VAL A 1 176 ? -12.102 -1.225 30.997 1.00 93.31 176 VAL A N 1
ATOM 1424 C CA . VAL A 1 176 ? -12.190 -2.589 30.450 1.00 93.31 176 VAL A CA 1
ATOM 1425 C C . VAL A 1 176 ? -12.404 -3.629 31.545 1.00 93.31 176 VAL A C 1
ATOM 1427 O O . VAL A 1 176 ? -13.247 -4.511 31.397 1.00 93.31 176 VAL A O 1
ATOM 1430 N N . GLU A 1 177 ? -11.659 -3.527 32.644 1.00 93.25 177 GLU A N 1
ATOM 1431 C CA . GLU A 1 177 ? -11.744 -4.465 33.768 1.00 93.25 177 GLU A CA 1
ATOM 1432 C C . GLU A 1 177 ? -12.878 -4.111 34.741 1.00 93.25 177 GLU A C 1
ATOM 1434 O O . GLU A 1 177 ? -12.999 -4.725 35.803 1.00 93.25 177 GLU A O 1
ATOM 1439 N N . ASN A 1 178 ? -13.702 -3.114 34.390 1.00 92.38 178 ASN A N 1
ATOM 1440 C CA . ASN A 1 178 ? -14.787 -2.583 35.210 1.00 92.38 178 ASN A CA 1
ATOM 1441 C C . ASN A 1 178 ? -14.337 -2.313 36.659 1.00 92.38 178 ASN A C 1
ATOM 1443 O O . ASN A 1 178 ? -14.964 -2.724 37.641 1.00 92.38 178 ASN A O 1
ATOM 1447 N N . ARG A 1 179 ? -13.189 -1.648 36.792 1.00 92.00 179 ARG A N 1
ATOM 1448 C CA . ARG A 1 179 ? -12.583 -1.282 38.065 1.00 92.00 179 ARG A CA 1
ATOM 1449 C C . ARG A 1 179 ? -12.864 0.199 38.317 1.00 92.00 179 ARG A C 1
ATOM 1451 O O . ARG A 1 179 ? -12.363 1.030 37.571 1.00 92.00 179 ARG A O 1
ATOM 1458 N N . PRO A 1 180 ? -13.600 0.557 39.387 1.00 92.69 180 PRO A N 1
ATOM 1459 C CA . PRO A 1 180 ? -13.805 1.958 39.725 1.00 92.69 180 PRO A CA 1
ATOM 1460 C C . PRO A 1 180 ? -12.452 2.664 39.930 1.00 92.69 180 PRO A C 1
ATOM 1462 O O . PRO A 1 180 ? -11.626 2.142 40.704 1.00 92.69 180 PRO A O 1
ATOM 1465 N N . PRO A 1 181 ? -12.229 3.826 39.292 1.00 93.31 181 PRO A N 1
ATOM 1466 C CA . PRO A 1 181 ? -11.012 4.605 39.466 1.00 93.31 181 PRO A CA 1
ATOM 1467 C C . PRO A 1 181 ? -10.788 5.023 40.920 1.00 93.31 181 PRO A C 1
ATOM 1469 O O . PRO A 1 181 ? -11.710 5.033 41.745 1.00 93.31 181 PRO A O 1
ATOM 1472 N N . ALA A 1 182 ? -9.550 5.395 41.256 1.00 91.94 182 ALA A N 1
ATOM 1473 C CA . ALA A 1 182 ? -9.196 5.843 42.606 1.00 91.94 182 ALA A CA 1
ATOM 1474 C C . ALA A 1 182 ? -10.022 7.063 43.056 1.00 91.94 182 ALA A C 1
ATOM 1476 O O . ALA A 1 182 ? -10.438 7.126 44.213 1.00 91.94 182 ALA A O 1
ATOM 1477 N N . SER A 1 183 ? -10.319 7.973 42.123 1.00 90.75 183 SER A N 1
ATOM 1478 C CA . SER A 1 183 ? -11.161 9.158 42.324 1.00 90.75 183 SER A CA 1
ATOM 1479 C C . SER A 1 183 ? -12.563 8.784 42.834 1.00 90.75 183 SER A C 1
ATOM 1481 O O . SER A 1 183 ? -13.027 9.298 43.854 1.00 90.75 183 SER A O 1
ATOM 1483 N N . VAL A 1 184 ? -13.206 7.812 42.180 1.00 92.06 184 VAL A N 1
ATOM 1484 C CA . VAL A 1 184 ? -14.530 7.300 42.548 1.00 92.06 184 VAL A CA 1
ATOM 1485 C C . VAL A 1 184 ? -14.462 6.536 43.865 1.00 92.06 184 VAL A C 1
ATOM 1487 O O . VAL A 1 184 ? -15.308 6.747 44.727 1.00 92.06 184 VAL A O 1
ATOM 1490 N N . LYS A 1 185 ? -13.450 5.687 44.079 1.00 93.00 185 LYS A N 1
ATOM 1491 C CA . LYS A 1 185 ? -13.285 4.958 45.351 1.00 93.00 185 LYS A CA 1
ATOM 1492 C C . LYS A 1 185 ? -13.189 5.912 46.540 1.00 93.00 185 LYS A C 1
ATOM 1494 O O . LYS A 1 185 ? -13.933 5.747 47.502 1.00 93.00 185 LYS A O 1
ATOM 1499 N N . GLN A 1 186 ? -12.349 6.940 46.437 1.00 93.06 186 GLN A N 1
ATOM 1500 C CA . GLN A 1 186 ? -12.202 7.956 47.477 1.00 93.06 186 GLN A CA 1
ATOM 1501 C C . GLN A 1 186 ? -13.511 8.728 47.703 1.00 93.06 186 GLN A C 1
ATOM 1503 O O . GLN A 1 186 ? -13.875 9.004 48.845 1.00 93.06 186 GLN A O 1
ATOM 1508 N N . GLN A 1 187 ? -14.247 9.042 46.632 1.00 92.19 187 GLN A N 1
ATOM 1509 C CA . GLN A 1 187 ? -15.565 9.664 46.745 1.00 92.19 187 GLN A CA 1
ATOM 1510 C C . GLN A 1 187 ? -16.553 8.766 47.500 1.00 92.19 187 GLN A C 1
ATOM 1512 O O . GLN A 1 187 ? -17.268 9.256 48.367 1.00 92.19 187 GLN A O 1
ATOM 1517 N N . LEU A 1 188 ? -16.588 7.465 47.208 1.00 92.62 188 LEU A N 1
ATOM 1518 C CA . LEU A 1 188 ? -17.495 6.515 47.859 1.00 92.62 188 LEU A CA 1
ATOM 1519 C C . LEU A 1 188 ? -17.141 6.260 49.329 1.00 92.62 188 LEU A C 1
ATOM 1521 O O . LEU A 1 188 ? -18.035 6.011 50.133 1.00 92.62 188 LEU A O 1
ATOM 1525 N N . GLU A 1 189 ? -15.860 6.338 49.693 1.00 93.88 189 GLU A N 1
ATOM 1526 C CA . GLU A 1 189 ? -15.418 6.281 51.093 1.00 93.88 189 GLU A CA 1
ATOM 1527 C C . GLU A 1 189 ? -15.906 7.494 51.896 1.00 93.88 189 GLU A C 1
ATOM 1529 O O . GLU A 1 189 ? -16.256 7.361 53.069 1.00 93.88 189 GLU A O 1
ATOM 1534 N N . GLN A 1 190 ? -15.949 8.672 51.267 1.00 94.62 190 GLN A N 1
ATOM 1535 C CA . GLN A 1 190 ? -16.400 9.918 51.896 1.00 94.62 190 GLN A CA 1
ATOM 1536 C C . GLN A 1 190 ? -17.929 10.071 51.883 1.00 94.62 190 GLN A C 1
ATOM 1538 O O . GLN A 1 190 ? -18.512 10.539 52.859 1.00 94.62 190 GLN A O 1
ATOM 1543 N N . GLU A 1 191 ? -18.581 9.676 50.789 1.00 95.31 191 GLU A N 1
ATOM 1544 C CA . GLU A 1 191 ? -20.018 9.813 50.539 1.00 95.31 191 GLU A CA 1
ATOM 1545 C C . GLU A 1 191 ? -20.580 8.482 49.992 1.00 95.31 191 GLU A C 1
ATOM 1547 O O . GLU A 1 191 ? -20.761 8.330 48.780 1.00 95.31 191 GLU A O 1
ATOM 1552 N N . PRO A 1 192 ? -20.906 7.501 50.858 1.00 91.75 192 PRO A N 1
ATOM 1553 C CA . PRO A 1 192 ? -21.390 6.190 50.411 1.00 91.75 192 PRO A CA 1
ATOM 1554 C C . PRO A 1 192 ? -22.673 6.244 49.566 1.00 91.75 192 PRO A C 1
ATOM 1556 O O . PRO A 1 192 ? -22.885 5.399 48.697 1.00 91.75 192 PRO A O 1
ATOM 1559 N N . GLU A 1 193 ? -23.524 7.253 49.775 1.00 92.06 193 GLU A N 1
ATOM 1560 C CA . GLU A 1 193 ? -24.753 7.459 48.995 1.00 92.06 193 GLU A CA 1
ATOM 1561 C C . GLU A 1 193 ? -24.474 7.790 47.516 1.00 92.06 193 GLU A C 1
ATOM 1563 O O . GLU A 1 193 ? -25.305 7.497 46.650 1.00 92.06 193 GLU A O 1
ATOM 1568 N N . ALA A 1 194 ? -23.281 8.309 47.187 1.00 89.06 194 ALA A N 1
ATOM 1569 C CA . ALA A 1 194 ? -22.873 8.578 45.809 1.00 89.06 194 ALA A CA 1
ATOM 1570 C C . ALA A 1 194 ? -22.787 7.301 44.954 1.00 89.06 194 ALA A C 1
ATOM 1572 O O . ALA A 1 194 ? -22.877 7.393 43.729 1.00 89.06 194 ALA A O 1
ATOM 1573 N N . ALA A 1 195 ? -22.718 6.110 45.569 1.00 88.44 195 ALA A N 1
ATOM 1574 C CA . ALA A 1 195 ? -22.792 4.828 44.864 1.00 88.44 195 ALA A CA 1
ATOM 1575 C C . ALA A 1 195 ? -24.063 4.706 44.010 1.00 88.44 195 ALA A C 1
ATOM 1577 O O . ALA A 1 195 ? -24.035 4.091 42.948 1.00 88.44 195 ALA A O 1
ATOM 1578 N N . GLY A 1 196 ? -25.168 5.334 44.433 1.00 89.12 196 GLY A N 1
ATOM 1579 C CA . GLY A 1 196 ? -26.426 5.342 43.688 1.00 89.12 196 GLY A CA 1
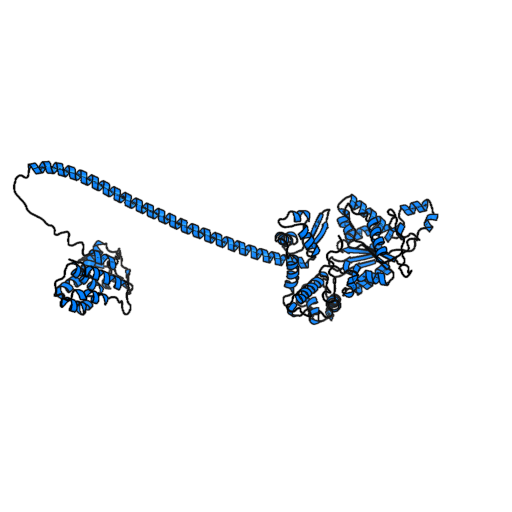ATOM 1580 C C . GLY A 1 196 ? -26.369 6.085 42.348 1.00 89.12 196 GLY A C 1
ATOM 1581 O O . GLY A 1 196 ? -27.308 5.953 41.566 1.00 89.12 196 GLY A O 1
ATOM 1582 N N . ARG A 1 197 ? -25.300 6.847 42.072 1.00 89.12 197 ARG A N 1
ATOM 1583 C CA . ARG A 1 197 ? -25.079 7.559 40.800 1.00 89.12 197 ARG A CA 1
ATOM 1584 C C . ARG A 1 197 ? -24.484 6.659 39.712 1.00 89.12 197 ARG A C 1
ATOM 1586 O O . ARG A 1 197 ? -24.563 7.030 38.544 1.00 89.12 197 ARG A O 1
ATOM 1593 N N . TYR A 1 198 ? -23.934 5.496 40.077 1.00 91.12 198 TYR A N 1
ATOM 1594 C CA . TYR A 1 198 ? -23.207 4.615 39.162 1.00 91.12 198 TYR A CA 1
ATOM 1595 C C . TYR A 1 198 ? -23.869 3.233 39.007 1.00 91.12 198 TYR A C 1
ATOM 1597 O O . TYR A 1 198 ? -24.555 2.739 39.906 1.00 91.12 198 TYR A O 1
ATOM 1605 N N . GLU A 1 199 ? -23.654 2.592 37.861 1.00 88.56 199 GLU A N 1
ATOM 1606 C CA . GLU A 1 199 ? -24.111 1.243 37.522 1.00 88.56 199 GLU A CA 1
ATOM 1607 C C . GLU A 1 199 ? -22.923 0.276 37.443 1.00 88.56 199 GLU A C 1
ATOM 1609 O O . GLU A 1 199 ? -22.345 0.068 36.390 1.00 88.56 199 GLU A O 1
ATOM 1614 N N . PHE A 1 200 ? -22.548 -0.350 38.559 1.00 87.25 200 PHE A N 1
ATOM 1615 C CA . PHE A 1 200 ? -21.338 -1.187 38.633 1.00 87.25 200 PHE A CA 1
ATOM 1616 C C . PHE A 1 200 ? -21.447 -2.548 37.930 1.00 87.25 200 PHE A C 1
ATOM 1618 O O . PHE A 1 200 ? -20.434 -3.223 37.747 1.00 87.25 200 PHE A O 1
ATOM 1625 N N . ARG A 1 201 ? -22.658 -3.026 37.608 1.00 80.75 201 ARG A N 1
ATOM 1626 C CA . ARG A 1 201 ? -22.856 -4.400 37.107 1.00 80.75 201 ARG A CA 1
ATOM 1627 C C . ARG A 1 201 ? -22.917 -4.500 35.593 1.00 80.75 201 ARG A C 1
ATOM 1629 O O . ARG A 1 201 ? -22.763 -5.601 35.066 1.00 80.75 201 ARG A O 1
ATOM 1636 N N . ARG A 1 202 ? -23.196 -3.398 34.902 1.00 71.56 202 ARG A N 1
ATOM 1637 C CA . ARG A 1 202 ? -23.450 -3.402 33.466 1.00 71.56 202 ARG A CA 1
ATOM 1638 C C . ARG A 1 202 ? -22.488 -2.453 32.775 1.00 71.56 202 ARG A C 1
ATOM 1640 O O . ARG A 1 202 ? -22.501 -1.261 33.045 1.00 71.56 202 ARG A O 1
ATOM 1647 N N . ALA A 1 203 ? -21.728 -2.992 31.828 1.00 67.75 203 ALA A N 1
ATOM 1648 C CA . ALA A 1 203 ? -21.003 -2.170 30.877 1.00 67.75 203 ALA A CA 1
ATOM 1649 C C . ALA A 1 203 ? -22.019 -1.440 29.984 1.00 67.75 203 ALA A C 1
ATOM 1651 O O . ALA A 1 203 ? -22.837 -2.065 29.302 1.00 67.75 203 ALA A O 1
ATOM 1652 N N . THR A 1 204 ? -21.988 -0.116 30.026 1.00 82.81 204 THR A N 1
ATOM 1653 C CA . THR A 1 204 ? -22.817 0.790 29.213 1.00 82.81 204 THR A CA 1
ATOM 1654 C C . THR A 1 204 ? -22.184 1.103 27.861 1.00 82.81 204 THR A C 1
ATOM 1656 O O . THR A 1 204 ? -22.828 1.708 27.013 1.00 82.81 204 THR A O 1
ATOM 1659 N N . ALA A 1 205 ? -20.948 0.655 27.640 1.00 92.50 205 ALA A N 1
ATOM 1660 C CA . ALA A 1 205 ? -20.235 0.741 26.378 1.00 92.50 205 ALA A CA 1
ATOM 1661 C C . ALA A 1 205 ? -19.433 -0.537 26.121 1.00 92.50 205 ALA A C 1
ATOM 1663 O O . ALA A 1 205 ? -19.159 -1.329 27.027 1.00 92.50 205 ALA A O 1
ATOM 1664 N N . LYS A 1 206 ? -19.051 -0.725 24.863 1.00 95.69 206 LYS A N 1
ATOM 1665 C CA . LYS A 1 206 ? -18.153 -1.783 24.402 1.00 95.69 206 LYS A CA 1
ATOM 1666 C C . LYS A 1 206 ? -16.941 -1.167 23.724 1.00 95.69 206 LYS A C 1
ATOM 1668 O O . LYS A 1 206 ? -16.993 -0.029 23.268 1.00 95.69 206 LYS A O 1
ATOM 1673 N N . LEU A 1 207 ? -15.857 -1.925 23.659 1.00 97.50 207 LEU A N 1
ATOM 1674 C CA . LEU A 1 207 ? -14.584 -1.492 23.115 1.00 97.50 207 LEU A CA 1
ATOM 1675 C C . LEU A 1 207 ? -14.085 -2.468 22.057 1.00 97.50 207 LEU A C 1
ATOM 1677 O O . LEU A 1 207 ? -14.159 -3.687 22.227 1.00 97.50 207 LEU A O 1
ATOM 1681 N N . VAL A 1 208 ? -13.525 -1.915 20.986 1.00 98.50 208 VAL A N 1
ATOM 1682 C CA . VAL A 1 208 ? -12.767 -2.654 19.980 1.00 98.50 208 VAL A CA 1
ATOM 1683 C C . VAL A 1 208 ? -11.387 -2.025 19.857 1.00 98.50 208 VAL A C 1
ATOM 1685 O O . VAL A 1 208 ? -11.281 -0.832 19.588 1.00 98.50 208 VAL A O 1
ATOM 1688 N N . LEU A 1 209 ? -10.338 -2.823 20.038 1.00 98.31 209 LEU A N 1
ATOM 1689 C CA . LEU A 1 209 ? -8.957 -2.408 19.792 1.00 98.31 209 LEU A CA 1
ATOM 1690 C C . LEU A 1 209 ? -8.461 -3.088 18.522 1.00 98.31 209 LEU A C 1
ATOM 1692 O O . LEU A 1 209 ? -8.406 -4.316 18.473 1.00 98.31 209 LEU A O 1
ATOM 1696 N N . SER A 1 210 ? -8.111 -2.304 17.509 1.00 98.06 210 SER A N 1
ATOM 1697 C CA . SER A 1 210 ? -7.532 -2.778 16.255 1.00 98.06 210 SER A CA 1
ATOM 1698 C C . SER A 1 210 ? -6.062 -2.397 16.171 1.00 98.06 210 SER A C 1
ATOM 1700 O O . SER A 1 210 ? -5.729 -1.223 16.314 1.00 98.06 210 SER A O 1
ATOM 1702 N N . PHE A 1 211 ? -5.182 -3.379 15.949 1.00 94.69 211 PHE A N 1
ATOM 1703 C CA . PHE A 1 211 ? -3.748 -3.116 15.812 1.00 94.69 211 PHE A CA 1
ATOM 1704 C C . PHE A 1 211 ? -2.989 -4.103 14.910 1.00 94.69 211 PHE A C 1
ATOM 1706 O O . PHE A 1 211 ? -3.503 -5.132 14.454 1.00 94.69 211 PHE A O 1
ATOM 1713 N N . ARG A 1 212 ? -1.735 -3.776 14.590 1.00 91.81 212 ARG A N 1
ATOM 1714 C CA . ARG A 1 212 ? -0.808 -4.647 13.844 1.00 91.81 212 ARG A CA 1
ATOM 1715 C C . ARG A 1 212 ? -0.263 -5.799 14.689 1.00 91.81 212 ARG A C 1
ATOM 1717 O O . ARG A 1 212 ? 0.237 -5.585 15.782 1.00 91.81 212 ARG A O 1
ATOM 1724 N N . GLU A 1 213 ? -0.241 -7.015 14.141 1.00 91.19 213 GLU A N 1
ATOM 1725 C CA . GLU A 1 213 ? 0.216 -8.196 14.899 1.00 91.19 213 GLU A CA 1
ATOM 1726 C C . GLU A 1 213 ? 1.675 -8.138 15.392 1.00 91.19 213 GLU A C 1
ATOM 1728 O O . GLU A 1 213 ? 2.001 -8.801 16.372 1.00 91.19 213 GLU A O 1
ATOM 1733 N N . ASP A 1 214 ? 2.522 -7.300 14.790 1.00 85.38 214 ASP A N 1
ATOM 1734 C CA . ASP A 1 214 ? 3.905 -7.078 15.240 1.00 85.38 214 ASP A CA 1
ATOM 1735 C C . ASP A 1 214 ? 3.983 -6.469 16.655 1.00 85.38 214 ASP A C 1
ATOM 1737 O O . ASP A 1 214 ? 4.985 -6.643 17.340 1.00 85.38 214 ASP A O 1
ATOM 1741 N N . PHE A 1 215 ? 2.912 -5.807 17.113 1.00 89.81 215 PHE A N 1
ATOM 1742 C CA . PHE A 1 215 ? 2.812 -5.160 18.428 1.00 89.81 215 PHE A CA 1
ATOM 1743 C C . PHE A 1 215 ? 2.181 -6.060 19.499 1.00 89.81 215 PHE A C 1
ATOM 1745 O O . PHE A 1 215 ? 1.759 -5.603 20.563 1.00 89.81 215 PHE A O 1
ATOM 1752 N N . LEU A 1 216 ? 2.080 -7.369 19.240 1.00 91.00 216 LEU A N 1
ATOM 1753 C CA . LEU A 1 216 ? 1.569 -8.318 20.230 1.00 91.00 216 LEU A CA 1
ATOM 1754 C C . LEU A 1 216 ? 2.412 -8.332 21.512 1.00 91.00 216 LEU A C 1
ATOM 1756 O O . LEU A 1 216 ? 1.847 -8.534 22.584 1.00 91.00 216 LEU A O 1
ATOM 1760 N N . ALA A 1 217 ? 3.722 -8.086 21.420 1.00 88.88 217 ALA A N 1
ATOM 1761 C CA . ALA A 1 217 ? 4.602 -8.026 22.585 1.00 88.88 217 ALA A CA 1
ATOM 1762 C C . ALA A 1 217 ? 4.247 -6.845 23.506 1.00 88.88 217 ALA A C 1
ATOM 1764 O O . ALA A 1 217 ? 4.163 -7.010 24.722 1.00 88.88 217 ALA A O 1
ATOM 1765 N N . GLU A 1 218 ? 3.986 -5.666 22.940 1.00 89.94 218 GLU A N 1
ATOM 1766 C CA . GLU A 1 218 ? 3.531 -4.464 23.648 1.00 89.94 218 GLU A CA 1
ATOM 1767 C C . GLU A 1 218 ? 2.203 -4.728 24.360 1.00 89.94 218 GLU A C 1
ATOM 1769 O O . GLU A 1 218 ? 2.058 -4.433 25.545 1.00 89.94 218 GLU A O 1
ATOM 1774 N N . ILE A 1 219 ? 1.256 -5.342 23.652 1.00 92.94 219 ILE A N 1
ATOM 1775 C CA . ILE A 1 219 ? -0.068 -5.682 24.180 1.00 92.94 219 ILE A CA 1
ATOM 1776 C C . ILE A 1 219 ? 0.030 -6.745 25.282 1.00 92.94 219 ILE A C 1
ATOM 1778 O O . ILE A 1 219 ? -0.710 -6.691 26.265 1.00 92.94 219 ILE A O 1
ATOM 1782 N N . GLU A 1 220 ? 0.964 -7.692 25.177 1.00 91.81 220 GLU A N 1
ATOM 1783 C CA . GLU A 1 220 ? 1.206 -8.688 26.221 1.00 91.81 220 GLU A CA 1
ATOM 1784 C C . GLU A 1 220 ? 1.739 -8.055 27.515 1.00 91.81 220 GLU A C 1
ATOM 1786 O O . GLU A 1 220 ? 1.364 -8.505 28.601 1.00 91.81 220 GLU A O 1
ATOM 1791 N N . ARG A 1 221 ? 2.514 -6.960 27.441 1.00 92.31 221 ARG A N 1
ATOM 1792 C CA . ARG A 1 221 ? 2.944 -6.210 28.640 1.00 92.31 221 ARG A CA 1
ATOM 1793 C C . ARG A 1 221 ? 1.758 -5.650 29.432 1.00 92.31 221 ARG A C 1
ATOM 1795 O O . ARG A 1 221 ? 1.829 -5.578 30.657 1.00 92.31 221 ARG A O 1
ATOM 1802 N N . LEU A 1 222 ? 0.651 -5.325 28.761 1.00 93.12 222 LEU A N 1
ATOM 1803 C CA . LEU A 1 222 ? -0.564 -4.805 29.399 1.00 93.12 222 LEU A CA 1
ATOM 1804 C C . LEU A 1 222 ? -1.415 -5.882 30.078 1.00 93.12 222 LEU A C 1
ATOM 1806 O O . LEU A 1 222 ? -2.304 -5.550 30.859 1.00 93.12 222 LEU A O 1
ATOM 1810 N N . LYS A 1 223 ? -1.135 -7.171 29.850 1.00 92.81 223 LYS A N 1
ATOM 1811 C CA . LYS A 1 223 ? -1.919 -8.294 30.388 1.00 92.81 223 LYS A CA 1
ATOM 1812 C C . LYS A 1 223 ? -2.071 -8.262 31.910 1.00 92.81 223 LYS A C 1
ATOM 1814 O O . LYS A 1 223 ? -3.084 -8.724 32.421 1.00 92.81 223 LYS A O 1
ATOM 1819 N N . THR A 1 224 ? -1.079 -7.751 32.639 1.00 91.38 224 THR A N 1
ATOM 1820 C CA . THR A 1 224 ? -1.142 -7.657 34.107 1.00 91.38 224 THR A CA 1
ATOM 1821 C C . THR A 1 224 ? -2.189 -6.641 34.565 1.00 91.38 224 THR A C 1
ATOM 1823 O O . THR A 1 224 ? -2.912 -6.903 35.523 1.00 91.38 224 THR A O 1
ATOM 1826 N N . ALA A 1 225 ? -2.282 -5.497 33.883 1.00 92.25 225 ALA A N 1
ATOM 1827 C CA . ALA A 1 225 ? -3.224 -4.431 34.219 1.00 92.25 225 ALA A CA 1
ATOM 1828 C C . ALA A 1 225 ? -4.620 -4.674 33.618 1.00 92.25 225 ALA A C 1
ATOM 1830 O O . ALA A 1 225 ? -5.619 -4.397 34.286 1.00 92.25 225 ALA A O 1
ATOM 1831 N N . MET A 1 226 ? -4.664 -5.236 32.402 1.00 94.19 226 MET A N 1
ATOM 1832 C CA . MET A 1 226 ? -5.859 -5.477 31.587 1.00 94.19 226 MET A CA 1
ATOM 1833 C C . MET A 1 226 ? -5.890 -6.925 31.026 1.00 94.19 226 MET A C 1
ATOM 1835 O O . MET A 1 226 ? -5.664 -7.144 29.829 1.00 94.19 226 MET A O 1
ATOM 1839 N N . PRO A 1 227 ? -6.130 -7.957 31.865 1.00 93.50 227 PRO A N 1
ATOM 1840 C CA . PRO A 1 227 ? -6.173 -9.360 31.433 1.00 93.50 227 PRO A CA 1
ATOM 1841 C C . PRO A 1 227 ? -7.177 -9.666 30.311 1.00 93.50 227 PRO A C 1
ATOM 1843 O O . PRO A 1 227 ? -6.949 -10.590 29.519 1.00 93.50 227 PRO A O 1
ATOM 1846 N N . SER A 1 228 ? -8.267 -8.898 30.212 1.00 92.81 228 SER A N 1
ATOM 1847 C CA . SER A 1 228 ? -9.338 -9.088 29.225 1.00 92.81 228 SER A CA 1
ATOM 1848 C C . SER A 1 228 ? -8.851 -8.990 27.776 1.00 92.81 228 SER A C 1
ATOM 1850 O O . SER A 1 228 ? -9.445 -9.612 26.891 1.00 92.81 228 SER A O 1
ATOM 1852 N N . LEU A 1 229 ? -7.713 -8.322 27.529 1.00 93.50 229 LEU A N 1
ATOM 1853 C CA . LEU A 1 229 ? -7.046 -8.266 26.218 1.00 93.50 229 LEU A CA 1
ATOM 1854 C C . LEU A 1 229 ? -6.771 -9.649 25.620 1.00 93.50 229 LEU A C 1
ATOM 1856 O O . LEU A 1 229 ? -6.689 -9.782 24.403 1.00 93.50 229 LEU A O 1
ATOM 1860 N N . MET A 1 230 ? -6.601 -10.683 26.448 1.00 91.44 230 MET A N 1
ATOM 1861 C CA . MET A 1 230 ? -6.188 -12.017 25.996 1.00 91.44 230 MET A CA 1
ATOM 1862 C C . MET A 1 230 ? -7.354 -12.964 25.691 1.00 91.44 230 MET A C 1
ATOM 1864 O O . MET A 1 230 ? -7.131 -14.022 25.096 1.00 91.44 230 MET A O 1
ATOM 1868 N N . VAL A 1 231 ? -8.578 -12.606 26.089 1.00 90.56 231 VAL A N 1
ATOM 1869 C CA . VAL A 1 231 ? -9.728 -13.526 26.121 1.00 90.56 231 VAL A CA 1
ATOM 1870 C C . VAL A 1 231 ? -10.524 -13.497 24.817 1.00 90.56 231 VAL A C 1
ATOM 1872 O O . VAL A 1 231 ? -10.858 -14.549 24.276 1.00 90.56 231 VAL A O 1
ATOM 1875 N N . ASN A 1 232 ? -10.811 -12.302 24.299 1.00 95.44 232 ASN A N 1
ATOM 1876 C CA . ASN A 1 232 ? -11.761 -12.096 23.207 1.00 95.44 232 ASN A CA 1
ATOM 1877 C C . ASN A 1 232 ? -11.082 -11.426 22.011 1.00 95.44 232 ASN A C 1
ATOM 1879 O O . ASN A 1 232 ? -11.006 -10.199 21.926 1.00 95.44 232 ASN A O 1
ATOM 1883 N N . ARG A 1 233 ? -10.524 -12.244 21.110 1.00 96.06 233 ARG A N 1
ATOM 1884 C CA . ARG A 1 233 ? -9.659 -11.761 20.030 1.00 96.06 233 ARG A CA 1
ATOM 1885 C C . ARG A 1 233 ? -9.985 -12.402 18.687 1.00 96.06 233 ARG A C 1
ATOM 1887 O O . ARG A 1 233 ? -10.202 -13.609 18.616 1.00 96.06 233 ARG A O 1
ATOM 1894 N N . LEU A 1 234 ? -9.904 -11.605 17.629 1.00 97.94 234 LEU A N 1
ATOM 1895 C CA . LEU A 1 234 ? -9.958 -12.033 16.240 1.00 97.94 234 LEU A CA 1
ATOM 1896 C C . LEU A 1 234 ? -8.633 -11.689 15.557 1.00 97.94 234 LEU A C 1
ATOM 1898 O O . LEU A 1 234 ? -8.280 -10.516 15.423 1.00 97.94 234 LEU A O 1
ATOM 1902 N N . ARG A 1 235 ? -7.911 -12.716 15.099 1.00 97.50 235 ARG A N 1
ATOM 1903 C CA . ARG A 1 235 ? -6.777 -12.523 14.193 1.00 97.50 235 ARG A CA 1
ATOM 1904 C C . ARG A 1 235 ? -7.290 -12.499 12.759 1.00 97.50 235 ARG A C 1
ATOM 1906 O O . ARG A 1 235 ? -7.784 -13.512 12.272 1.00 97.50 235 ARG A O 1
ATOM 1913 N N . LEU A 1 236 ? -7.148 -11.370 12.079 1.00 96.88 236 LEU A N 1
ATOM 1914 C CA . LEU A 1 236 ? -7.436 -11.252 10.659 1.00 96.88 236 LEU A CA 1
ATOM 1915 C C . LEU A 1 236 ? -6.303 -11.893 9.854 1.00 96.88 236 LEU A C 1
ATOM 1917 O O . LEU A 1 236 ? -5.137 -11.523 9.998 1.00 96.88 236 LEU A O 1
ATOM 1921 N N . LEU A 1 237 ? -6.663 -12.850 9.005 1.00 93.62 237 LEU A N 1
ATOM 1922 C CA . LEU A 1 237 ? -5.745 -13.561 8.120 1.00 93.62 237 LEU A CA 1
ATOM 1923 C C . LEU A 1 237 ? -5.848 -13.025 6.678 1.00 93.62 237 LEU A C 1
ATOM 1925 O O . LEU A 1 237 ? -6.814 -12.317 6.348 1.00 93.62 237 LEU A O 1
ATOM 1929 N N . PRO A 1 238 ? -4.865 -13.328 5.808 1.00 90.31 238 PRO A N 1
ATOM 1930 C CA . PRO A 1 238 ? -5.010 -13.126 4.367 1.00 90.31 238 PRO A CA 1
ATOM 1931 C C . PRO A 1 238 ? -6.307 -13.739 3.830 1.00 90.31 238 PRO A C 1
ATOM 1933 O O . PRO A 1 238 ? -6.870 -14.645 4.446 1.00 90.31 238 PRO A O 1
ATOM 1936 N N . MET A 1 239 ? -6.799 -13.218 2.706 1.00 92.50 239 MET A N 1
ATOM 1937 C CA . MET A 1 239 ? -7.988 -13.787 2.079 1.00 92.50 239 MET A CA 1
ATOM 1938 C C . MET A 1 239 ? -7.650 -15.156 1.509 1.00 92.50 239 MET A C 1
ATOM 1940 O O . MET A 1 239 ? -6.585 -15.332 0.921 1.00 92.50 239 MET A O 1
ATOM 1944 N N . ASN A 1 240 ? -8.568 -16.106 1.621 1.00 92.12 240 ASN A N 1
ATOM 1945 C CA . ASN A 1 240 ? -8.495 -17.290 0.780 1.00 92.12 240 ASN A CA 1
ATOM 1946 C C . ASN A 1 240 ? -9.068 -17.023 -0.615 1.00 92.12 240 ASN A C 1
ATOM 1948 O O . ASN A 1 240 ? -9.640 -15.968 -0.891 1.00 92.12 240 ASN A O 1
ATOM 1952 N N . GLY A 1 241 ? -8.914 -17.987 -1.512 1.00 91.12 241 GLY A N 1
ATOM 1953 C CA . GLY A 1 241 ? -9.395 -17.900 -2.886 1.00 91.12 241 GLY A CA 1
ATOM 1954 C C . GLY A 1 241 ? -10.909 -17.763 -2.939 1.00 91.12 241 GLY A C 1
ATOM 1955 O O . GLY A 1 241 ? -11.414 -17.007 -3.749 1.00 91.12 241 GLY A O 1
ATOM 1956 N N . THR A 1 242 ? -11.660 -18.391 -2.033 1.00 92.75 242 THR A N 1
ATOM 1957 C CA . THR A 1 242 ? -13.125 -18.268 -2.011 1.00 92.75 242 THR A CA 1
ATOM 1958 C C . THR A 1 242 ? -13.535 -16.833 -1.684 1.00 92.75 242 THR A C 1
ATOM 1960 O O . THR A 1 242 ? -14.425 -16.270 -2.317 1.00 92.75 242 THR A O 1
ATOM 1963 N N . GLN A 1 243 ? -12.840 -16.212 -0.733 1.00 95.56 243 GLN A N 1
ATOM 1964 C CA . GLN A 1 243 ? -13.044 -14.822 -0.342 1.00 95.56 243 GLN A CA 1
ATOM 1965 C C . GLN A 1 243 ? -12.628 -13.853 -1.449 1.00 95.56 243 GLN A C 1
ATOM 1967 O O . GLN A 1 243 ? -13.395 -12.959 -1.799 1.00 95.56 243 GLN A O 1
ATOM 1972 N N . ALA A 1 244 ? -11.446 -14.053 -2.034 1.00 93.88 244 ALA A N 1
ATOM 1973 C CA . ALA A 1 244 ? -10.954 -13.258 -3.154 1.00 93.88 244 ALA A CA 1
ATOM 1974 C C . ALA A 1 244 ? -11.871 -13.377 -4.381 1.00 93.88 244 ALA A C 1
ATOM 1976 O O . ALA A 1 244 ? -12.175 -12.380 -5.029 1.00 93.88 244 ALA A O 1
ATOM 1977 N N . TYR A 1 245 ? -12.374 -14.578 -4.669 1.00 93.31 245 TYR A N 1
ATOM 1978 C CA . TYR A 1 245 ? -13.310 -14.821 -5.760 1.00 93.31 245 TYR A CA 1
ATOM 1979 C C . TYR A 1 245 ? -14.609 -14.038 -5.555 1.00 93.31 245 TYR A C 1
ATOM 1981 O O . TYR A 1 245 ? -15.086 -13.400 -6.492 1.00 93.31 245 TYR A O 1
ATOM 1989 N N . ALA A 1 246 ? -15.142 -14.006 -4.329 1.00 93.81 246 ALA A N 1
ATOM 1990 C CA . ALA A 1 246 ? -16.296 -13.175 -3.988 1.00 93.81 246 ALA A CA 1
ATOM 1991 C C . ALA A 1 246 ? -16.001 -11.673 -4.157 1.00 93.81 246 ALA A C 1
ATOM 1993 O O . ALA A 1 246 ? -16.838 -10.940 -4.671 1.00 93.81 246 ALA A O 1
ATOM 1994 N N . VAL A 1 247 ? -14.802 -11.198 -3.795 1.00 94.56 247 VAL A N 1
ATOM 1995 C CA . VAL A 1 247 ? -14.389 -9.803 -4.057 1.00 94.56 247 VAL A CA 1
ATOM 1996 C C . VAL A 1 247 ? -14.432 -9.479 -5.546 1.00 94.56 247 VAL A C 1
ATOM 1998 O O . VAL A 1 247 ? -14.934 -8.430 -5.937 1.00 94.56 247 VAL A O 1
ATOM 2001 N N . VAL A 1 248 ? -13.917 -10.367 -6.387 1.00 93.50 248 VAL A N 1
ATOM 2002 C CA . VAL A 1 248 ? -13.833 -10.112 -7.825 1.00 93.50 248 VAL A CA 1
ATOM 2003 C C . VAL A 1 248 ? -15.201 -10.225 -8.500 1.00 93.50 248 VAL A C 1
ATOM 2005 O O . VAL A 1 248 ? -15.570 -9.359 -9.288 1.00 93.50 248 VAL A O 1
ATOM 2008 N N . THR A 1 249 ? -15.975 -11.258 -8.176 1.00 92.56 249 THR A N 1
ATOM 2009 C CA . THR A 1 249 ? -17.240 -11.557 -8.863 1.00 92.56 249 THR A CA 1
ATOM 2010 C C . THR A 1 249 ? -18.440 -10.824 -8.280 1.00 92.56 249 THR A C 1
ATOM 2012 O O . THR A 1 249 ? -19.257 -10.308 -9.037 1.00 92.56 249 THR A O 1
ATOM 2015 N N . GLU A 1 250 ? -18.564 -10.723 -6.956 1.00 93.38 250 GLU A N 1
ATOM 2016 C CA . GLU A 1 250 ? -19.726 -10.078 -6.336 1.00 93.38 250 GLU A CA 1
ATOM 2017 C C . GLU A 1 250 ? -19.587 -8.555 -6.311 1.00 93.38 250 GLU A C 1
ATOM 2019 O O . GLU A 1 250 ? -20.581 -7.865 -6.534 1.00 93.38 250 GLU A O 1
ATOM 2024 N N . ALA A 1 251 ? -18.381 -8.018 -6.071 1.00 91.06 251 ALA A N 1
ATOM 2025 C CA . ALA A 1 251 ? -18.162 -6.570 -6.147 1.00 91.06 251 ALA A CA 1
ATOM 2026 C C . ALA A 1 251 ? -18.014 -6.099 -7.602 1.00 91.06 251 ALA A C 1
ATOM 2028 O O . ALA A 1 251 ? -18.578 -5.073 -7.969 1.00 91.06 251 ALA A O 1
ATOM 2029 N N . GLY A 1 252 ? -17.304 -6.865 -8.444 1.00 88.75 252 GLY A N 1
ATOM 2030 C CA . GLY A 1 252 ? -17.170 -6.581 -9.877 1.00 88.75 252 GLY A CA 1
ATOM 2031 C C . GLY A 1 252 ? -18.463 -6.786 -10.667 1.00 88.75 252 GLY A C 1
ATOM 2032 O O . GLY A 1 252 ? -18.686 -6.123 -11.680 1.00 88.75 252 GLY A O 1
ATOM 2033 N N . GLY A 1 253 ? -19.338 -7.686 -10.214 1.00 91.06 253 GLY A N 1
ATOM 2034 C CA . GLY A 1 253 ? -20.637 -7.951 -10.820 1.00 91.06 253 GLY A CA 1
ATOM 2035 C C . GLY A 1 253 ? -20.528 -8.236 -12.317 1.00 91.06 253 GLY A C 1
ATOM 2036 O O . GLY A 1 253 ? -19.928 -9.214 -12.747 1.00 91.06 253 GLY A O 1
ATOM 2037 N N . ARG A 1 254 ? -21.106 -7.354 -13.139 1.00 92.69 254 ARG A N 1
ATOM 2038 C CA . ARG A 1 254 ? -21.107 -7.498 -14.604 1.00 92.69 254 ARG A CA 1
ATOM 2039 C C . ARG A 1 254 ? -19.749 -7.244 -15.266 1.00 92.69 254 ARG A C 1
ATOM 2041 O O . ARG A 1 254 ? -19.635 -7.519 -16.459 1.00 92.69 254 ARG A O 1
ATOM 2048 N N . LEU A 1 255 ? -18.794 -6.644 -14.551 1.00 93.56 255 LEU A N 1
ATOM 2049 C CA . LEU A 1 255 ? -17.509 -6.201 -15.096 1.00 93.56 255 LEU A CA 1
ATOM 2050 C C . LEU A 1 255 ? -16.529 -7.356 -15.297 1.00 93.56 255 LEU A C 1
ATOM 2052 O O . LEU A 1 255 ? -15.609 -7.222 -16.099 1.00 93.56 255 LEU A O 1
ATOM 2056 N N . VAL A 1 256 ? -16.710 -8.461 -14.573 1.00 91.81 256 VAL A N 1
ATOM 2057 C CA . VAL A 1 256 ? -15.783 -9.593 -14.556 1.00 91.81 256 VAL A CA 1
ATOM 2058 C C . VAL A 1 256 ? -16.568 -10.887 -14.724 1.00 91.81 256 VAL A C 1
ATOM 2060 O O . VAL A 1 256 ? -17.539 -11.124 -14.010 1.00 91.81 256 VAL A O 1
ATOM 2063 N N . ASP A 1 257 ? -16.156 -11.721 -15.675 1.00 90.00 257 ASP A N 1
ATOM 2064 C CA . ASP A 1 257 ? -16.683 -13.078 -15.814 1.00 90.00 257 ASP A CA 1
ATOM 2065 C C . ASP A 1 257 ? -15.878 -14.093 -14.981 1.00 90.00 257 ASP A C 1
ATOM 2067 O O . ASP A 1 257 ? -14.844 -13.774 -14.395 1.00 90.00 257 ASP A O 1
ATOM 2071 N N . ASP A 1 258 ? -16.381 -15.326 -14.891 1.00 87.50 258 ASP A N 1
ATOM 2072 C CA . ASP A 1 258 ? -15.767 -16.396 -14.092 1.00 87.50 258 ASP A CA 1
ATOM 2073 C C . ASP A 1 258 ? -14.344 -16.744 -14.564 1.00 87.50 258 ASP A C 1
ATOM 2075 O O . ASP A 1 258 ? -13.452 -16.960 -13.744 1.00 87.50 258 ASP A O 1
ATOM 2079 N N . GLU A 1 259 ? -14.090 -16.740 -15.875 1.00 84.75 259 GLU A N 1
ATOM 2080 C CA . GLU A 1 259 ? -12.759 -17.024 -16.419 1.00 84.75 259 GLU A CA 1
ATOM 2081 C C . GLU A 1 259 ? -11.749 -15.952 -15.988 1.00 84.75 259 GLU A C 1
ATOM 2083 O O . GLU A 1 259 ? -10.665 -16.264 -15.478 1.00 84.75 259 GLU A O 1
ATOM 2088 N N . VAL A 1 260 ? -12.129 -14.681 -16.125 1.00 86.94 260 VAL A N 1
ATOM 2089 C CA . VAL A 1 260 ? -11.308 -13.540 -15.724 1.00 86.94 260 VAL A CA 1
ATOM 2090 C C . VAL A 1 260 ? -11.116 -13.525 -14.208 1.00 86.94 260 VAL A C 1
ATOM 2092 O O . VAL A 1 260 ? -9.999 -13.308 -13.737 1.00 86.94 260 VAL A O 1
ATOM 2095 N N . ALA A 1 261 ? -12.160 -13.829 -13.432 1.00 89.12 261 ALA A N 1
ATOM 2096 C CA . ALA A 1 261 ? -12.075 -13.903 -11.979 1.00 89.12 261 ALA A CA 1
ATOM 2097 C C . ALA A 1 261 ? -11.072 -14.955 -11.514 1.00 89.12 261 ALA A C 1
ATOM 2099 O O . ALA A 1 261 ? -10.214 -14.666 -10.678 1.00 89.12 261 ALA A O 1
ATOM 2100 N N . ARG A 1 262 ? -11.127 -16.160 -12.092 1.00 84.94 262 ARG A N 1
ATOM 2101 C CA . ARG A 1 262 ? -10.156 -17.216 -11.792 1.00 84.94 262 ARG A CA 1
ATOM 2102 C C . ARG A 1 262 ? -8.751 -16.726 -12.070 1.00 84.94 262 ARG A C 1
ATOM 2104 O O . ARG A 1 262 ? -7.918 -16.786 -11.177 1.00 84.94 262 ARG A O 1
ATOM 2111 N N . ARG A 1 263 ? -8.496 -16.161 -13.249 1.00 80.69 263 ARG A N 1
ATOM 2112 C CA . ARG A 1 263 ? -7.164 -15.671 -13.623 1.00 80.69 263 ARG A CA 1
ATOM 2113 C C . ARG A 1 263 ? -6.687 -14.478 -12.778 1.00 80.69 263 ARG A C 1
ATOM 2115 O O . ARG A 1 263 ? -5.494 -14.378 -12.517 1.00 80.69 263 ARG A O 1
ATOM 2122 N N . LEU A 1 264 ? -7.575 -13.651 -12.227 1.00 83.81 264 LEU A N 1
ATOM 2123 C CA . LEU A 1 264 ? -7.207 -12.630 -11.230 1.00 83.81 264 LEU A CA 1
ATOM 2124 C C . LEU A 1 264 ? -6.687 -13.232 -9.921 1.00 83.81 264 LEU A C 1
ATOM 2126 O O . LEU A 1 264 ? -5.703 -12.750 -9.351 1.00 83.81 264 LEU A O 1
ATOM 2130 N N . LEU A 1 265 ? -7.308 -14.313 -9.456 1.00 84.00 265 LEU A N 1
ATOM 2131 C CA . LEU A 1 265 ? -6.821 -15.060 -8.297 1.00 84.00 265 LEU A CA 1
ATOM 2132 C C . LEU A 1 265 ? -5.449 -15.680 -8.576 1.00 84.00 265 LEU A C 1
ATOM 2134 O O . LEU A 1 265 ? -4.587 -15.667 -7.703 1.00 84.00 265 LEU A O 1
ATOM 2138 N N . GLN A 1 266 ? -5.220 -16.156 -9.802 1.00 75.31 266 GLN A N 1
ATOM 2139 C CA . GLN A 1 266 ? -3.917 -16.672 -10.233 1.00 75.31 266 GLN A CA 1
ATOM 2140 C C . GLN A 1 266 ? -2.820 -15.606 -10.145 1.00 75.31 266 GLN A C 1
ATOM 2142 O O . GLN A 1 266 ? -1.747 -15.869 -9.611 1.00 75.31 266 GLN A O 1
ATOM 2147 N N . LEU A 1 267 ? -3.103 -14.389 -10.621 1.00 73.38 267 LEU A N 1
ATOM 2148 C CA . LEU A 1 267 ? -2.147 -13.275 -10.615 1.00 73.38 267 LEU A CA 1
ATOM 2149 C C . LEU A 1 267 ? -1.757 -12.824 -9.202 1.00 73.38 267 LEU A C 1
ATOM 2151 O O . LEU A 1 267 ? -0.658 -12.321 -8.978 1.00 73.38 267 LEU A O 1
ATOM 2155 N N . THR A 1 268 ? -2.666 -12.981 -8.245 1.00 73.12 268 THR A N 1
ATOM 2156 C CA . THR A 1 268 ? -2.504 -12.480 -6.874 1.00 73.12 268 THR A CA 1
ATOM 2157 C C . THR A 1 268 ? -2.002 -13.550 -5.899 1.00 73.12 268 THR A C 1
ATOM 2159 O O . THR A 1 268 ? -1.722 -13.255 -4.734 1.00 73.12 268 THR A O 1
ATOM 2162 N N . TRP A 1 269 ? -1.826 -14.781 -6.385 1.00 73.44 269 TRP A N 1
ATOM 2163 C CA . TRP A 1 269 ? -1.375 -15.952 -5.643 1.00 73.44 269 TRP A CA 1
ATOM 2164 C C . TRP A 1 269 ? 0.155 -16.105 -5.674 1.00 73.44 269 TRP A C 1
ATOM 2166 O O . TRP A 1 269 ? 0.796 -16.173 -6.722 1.00 73.44 269 TRP A O 1
ATOM 2176 N N . LYS A 1 270 ? 0.769 -16.169 -4.488 1.00 57.94 270 LYS A N 1
ATOM 2177 C CA . LYS A 1 270 ? 2.228 -16.133 -4.289 1.00 57.94 270 LYS A CA 1
ATOM 2178 C C . LYS A 1 270 ? 2.950 -17.398 -4.793 1.00 57.94 270 LYS A C 1
ATOM 2180 O O . LYS A 1 270 ? 3.091 -18.365 -4.052 1.00 57.94 270 LYS A O 1
ATOM 2185 N N . ASN A 1 271 ? 3.563 -17.315 -5.976 1.00 47.38 271 ASN A N 1
ATOM 2186 C CA . ASN A 1 271 ? 4.682 -18.166 -6.424 1.00 47.38 271 ASN A CA 1
ATOM 2187 C C . ASN A 1 271 ? 4.429 -19.698 -6.494 1.00 47.38 271 ASN A C 1
ATOM 2189 O O . ASN A 1 271 ? 5.373 -20.464 -6.294 1.00 47.38 271 ASN A O 1
ATOM 2193 N N . ALA A 1 272 ? 3.220 -20.176 -6.806 1.00 49.00 272 ALA A N 1
ATOM 2194 C CA . ALA A 1 272 ? 3.074 -21.555 -7.302 1.00 49.00 272 ALA A CA 1
ATOM 2195 C C . ALA A 1 272 ? 3.195 -21.564 -8.838 1.00 49.00 272 ALA A C 1
ATOM 2197 O O . ALA A 1 272 ? 2.660 -20.651 -9.467 1.00 49.00 272 ALA A O 1
ATOM 2198 N N . PRO A 1 273 ? 3.897 -22.547 -9.438 1.00 44.41 273 PRO A N 1
ATOM 2199 C CA . PRO A 1 273 ? 4.168 -22.574 -10.877 1.00 44.41 273 PRO A CA 1
ATOM 2200 C C . PRO A 1 273 ? 2.897 -22.678 -11.718 1.00 44.41 273 PRO A C 1
ATOM 2202 O O . PRO A 1 273 ? 2.866 -22.115 -12.803 1.00 44.41 273 PRO A O 1
ATOM 2205 N N . ASP A 1 274 ? 1.855 -23.312 -11.182 1.00 53.25 274 ASP A N 1
ATOM 2206 C CA . ASP A 1 274 ? 0.528 -23.322 -11.771 1.00 53.25 274 ASP A CA 1
ATOM 2207 C C . ASP A 1 274 ? -0.507 -23.130 -10.656 1.00 53.25 274 ASP A C 1
ATOM 2209 O O . ASP A 1 274 ? -0.453 -23.812 -9.626 1.00 53.25 274 ASP A O 1
ATOM 2213 N N . PRO A 1 275 ? -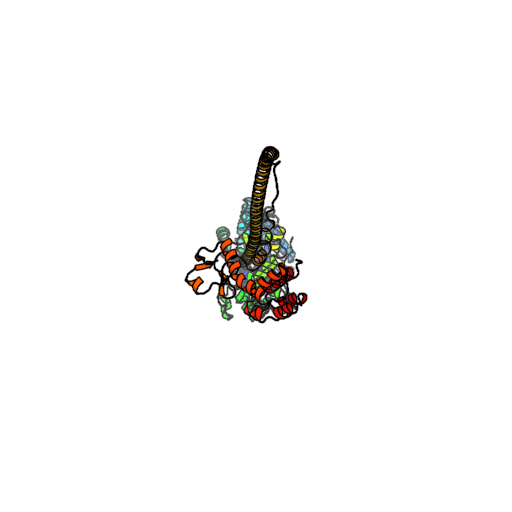1.429 -22.179 -10.810 1.00 52.56 275 PRO A N 1
ATOM 2214 C CA . PRO A 1 275 ? -2.535 -22.010 -9.891 1.00 52.56 275 PRO A CA 1
ATOM 2215 C C . PRO A 1 275 ? -3.560 -23.138 -10.079 1.00 52.56 275 PRO A C 1
ATOM 2217 O O . PRO A 1 275 ? -3.728 -23.654 -11.189 1.00 52.56 275 PRO A O 1
ATOM 2220 N N . PRO A 1 276 ? -4.324 -23.478 -9.035 1.00 57.00 276 PRO A N 1
ATOM 2221 C CA . PRO A 1 276 ? -5.410 -24.432 -9.173 1.00 57.00 276 PRO A CA 1
ATOM 2222 C C . PRO A 1 276 ? -6.472 -23.947 -10.161 1.00 57.00 276 PRO A C 1
ATOM 2224 O O . PRO A 1 276 ? -7.037 -22.863 -10.004 1.00 57.00 276 PRO A O 1
ATOM 2227 N N . ALA A 1 277 ? -6.779 -24.754 -11.176 1.00 59.12 277 ALA A N 1
ATOM 2228 C CA . ALA A 1 277 ? -7.911 -24.496 -12.068 1.00 59.12 277 ALA A CA 1
ATOM 2229 C C . ALA A 1 277 ? -9.266 -24.837 -11.409 1.00 59.12 277 ALA A C 1
ATOM 2231 O O . ALA A 1 277 ? -10.314 -24.387 -11.885 1.00 59.12 277 ALA A O 1
ATOM 2232 N N . ASP A 1 278 ? -9.243 -25.631 -10.333 1.00 74.00 278 ASP A N 1
ATOM 2233 C CA . ASP A 1 278 ? -10.423 -26.131 -9.630 1.00 74.00 278 ASP A CA 1
ATOM 2234 C C . ASP A 1 278 ? -10.810 -25.218 -8.444 1.00 74.00 278 ASP A C 1
ATOM 2236 O O . ASP A 1 278 ? -10.011 -25.038 -7.516 1.00 74.00 278 ASP A O 1
ATOM 2240 N N . PRO A 1 279 ? -12.047 -24.676 -8.412 1.00 75.88 279 PRO A N 1
ATOM 2241 C CA . PRO A 1 279 ? -12.595 -23.963 -7.257 1.00 75.88 279 PRO A CA 1
ATOM 2242 C C . PRO A 1 279 ? -12.501 -24.715 -5.919 1.00 75.88 279 PRO A C 1
ATOM 2244 O O . PRO A 1 279 ? -12.530 -24.081 -4.863 1.00 75.88 279 PRO A O 1
ATOM 2247 N N . ALA A 1 280 ? -12.375 -26.047 -5.924 1.00 81.12 280 ALA A N 1
ATOM 2248 C CA . ALA A 1 280 ? -12.183 -26.846 -4.713 1.00 81.12 280 ALA A CA 1
ATOM 2249 C C . ALA A 1 280 ? -10.881 -26.517 -3.954 1.00 81.12 280 ALA A C 1
ATOM 2251 O O . ALA A 1 280 ? -10.800 -26.740 -2.745 1.00 81.12 280 ALA A O 1
ATOM 2252 N N . GLU A 1 281 ? -9.876 -25.960 -4.630 1.00 81.56 281 GLU A N 1
ATOM 2253 C CA . GLU A 1 281 ? -8.578 -25.615 -4.038 1.00 81.56 281 GLU A CA 1
ATOM 2254 C C . GLU A 1 281 ? -8.519 -24.166 -3.521 1.00 81.56 281 GLU A C 1
ATOM 2256 O O . GLU A 1 281 ? -7.619 -23.812 -2.757 1.00 81.56 281 GLU A O 1
ATOM 2261 N N . PHE A 1 282 ? -9.521 -23.338 -3.839 1.00 87.31 282 PHE A N 1
ATOM 2262 C CA . PHE A 1 282 ? -9.612 -21.944 -3.393 1.00 87.31 282 PHE A CA 1
ATOM 2263 C C . PHE A 1 282 ? -9.454 -21.739 -1.877 1.00 87.31 282 PHE A C 1
ATOM 2265 O O . PHE A 1 282 ? -8.806 -20.769 -1.484 1.00 87.31 282 PHE A O 1
ATOM 2272 N N . PRO A 1 283 ? -9.981 -22.599 -0.986 1.00 87.75 283 PRO A N 1
ATOM 2273 C CA . PRO A 1 283 ? -9.806 -22.413 0.455 1.00 87.75 283 PRO A CA 1
ATOM 2274 C C . PRO A 1 283 ? -8.353 -22.515 0.927 1.00 87.75 283 PRO A C 1
ATOM 2276 O O . PRO A 1 283 ? -8.018 -21.960 1.969 1.00 87.75 283 PRO A O 1
ATOM 2279 N N . GLN A 1 284 ? -7.494 -23.208 0.174 1.00 83.31 284 GLN A N 1
ATOM 2280 C CA . GLN A 1 284 ? -6.061 -23.285 0.459 1.00 83.31 284 GLN A CA 1
ATOM 2281 C C . GLN A 1 284 ? -5.342 -22.021 0.005 1.00 83.31 284 GLN A C 1
ATOM 2283 O O . GLN A 1 284 ? -4.142 -21.883 0.263 1.00 83.31 284 GLN A O 1
ATOM 2288 N N . MET A 1 285 ? -6.063 -21.115 -0.683 1.00 84.38 285 MET A N 1
ATOM 2289 C CA . MET A 1 285 ? -5.429 -19.966 -1.271 1.00 84.38 285 MET A CA 1
ATOM 2290 C C . MET A 1 285 ? -5.008 -18.901 -0.236 1.00 84.38 285 MET A C 1
ATOM 2292 O O . MET A 1 285 ? -5.666 -18.757 0.784 1.00 84.38 285 MET A O 1
ATOM 2296 N N . GLU A 1 286 ? -3.922 -18.157 -0.461 1.00 85.06 286 GLU A N 1
ATOM 2297 C CA . GLU A 1 286 ? -3.467 -17.045 0.378 1.00 85.06 286 GLU A CA 1
ATOM 2298 C C . GLU A 1 286 ? -3.269 -15.838 -0.536 1.00 85.06 286 GLU A C 1
ATOM 2300 O O . GLU A 1 286 ? -2.242 -15.683 -1.203 1.00 85.06 286 GLU A O 1
ATOM 2305 N N . ILE A 1 287 ? -4.301 -15.008 -0.580 1.00 85.69 287 ILE A N 1
ATOM 2306 C CA . ILE A 1 287 ? -4.406 -13.822 -1.412 1.00 85.69 287 ILE A CA 1
ATOM 2307 C C . ILE A 1 287 ? -4.276 -12.585 -0.538 1.00 85.69 287 ILE A C 1
ATOM 2309 O O . ILE A 1 287 ? -4.910 -12.441 0.513 1.00 85.69 287 ILE A O 1
ATOM 2313 N N . ASP A 1 288 ? -3.433 -11.674 -1.004 1.00 83.31 288 ASP A N 1
ATOM 2314 C CA . ASP A 1 288 ? -3.278 -10.369 -0.396 1.00 83.31 288 ASP A CA 1
ATOM 2315 C C . ASP A 1 288 ? -4.413 -9.435 -0.865 1.00 83.31 288 ASP A C 1
ATOM 2317 O O . ASP A 1 288 ? -4.503 -9.143 -2.062 1.00 83.31 288 ASP A O 1
ATOM 2321 N N . PRO A 1 289 ? -5.297 -8.968 0.036 1.00 88.31 289 PRO A N 1
ATOM 2322 C CA . PRO A 1 289 ? -6.451 -8.160 -0.351 1.00 88.31 289 PRO A CA 1
ATOM 2323 C C . PRO A 1 289 ? -6.069 -6.775 -0.884 1.00 88.31 289 PRO A C 1
ATOM 2325 O O . PRO A 1 289 ? -6.770 -6.251 -1.750 1.00 88.31 289 PRO A O 1
ATOM 2328 N N . ALA A 1 290 ? -4.969 -6.180 -0.407 1.00 82.62 290 ALA A N 1
ATOM 2329 C CA . ALA A 1 290 ? -4.508 -4.886 -0.901 1.00 82.62 290 ALA A CA 1
ATOM 2330 C C . ALA A 1 290 ? -4.004 -5.022 -2.340 1.00 82.62 290 ALA A C 1
ATOM 2332 O O . ALA A 1 290 ? -4.379 -4.230 -3.205 1.00 82.62 290 ALA A O 1
ATOM 2333 N N . LEU A 1 291 ? -3.225 -6.074 -2.617 1.00 80.00 291 LEU A N 1
ATOM 2334 C CA . LEU A 1 291 ? -2.788 -6.383 -3.976 1.00 80.00 291 LEU A CA 1
ATOM 2335 C C . LEU A 1 291 ? -3.974 -6.663 -4.902 1.00 80.00 291 LEU A C 1
ATOM 2337 O O . LEU A 1 291 ? -4.034 -6.106 -5.995 1.00 80.00 291 LEU A O 1
ATOM 2341 N N . LEU A 1 292 ? -4.920 -7.497 -4.466 1.00 87.50 292 LEU A N 1
ATOM 2342 C CA . LEU A 1 292 ? -6.105 -7.828 -5.253 1.00 87.50 292 LEU A CA 1
ATOM 2343 C C . LEU A 1 292 ? -6.897 -6.573 -5.628 1.00 87.50 292 LEU A C 1
ATOM 2345 O O . LEU A 1 292 ? -7.248 -6.396 -6.792 1.00 87.50 292 LEU A O 1
ATOM 2349 N N . SER A 1 293 ? -7.124 -5.682 -4.663 1.00 89.25 293 SER A N 1
ATOM 2350 C CA . SER A 1 293 ? -7.831 -4.421 -4.883 1.00 89.25 293 SER A CA 1
ATOM 2351 C C . SER A 1 293 ? -7.103 -3.513 -5.881 1.00 89.25 293 SER A C 1
ATOM 2353 O O . SER A 1 293 ? -7.743 -2.942 -6.764 1.00 89.25 293 SER A O 1
ATOM 2355 N N . VAL A 1 294 ? -5.767 -3.416 -5.803 1.00 84.56 294 VAL A N 1
ATOM 2356 C CA . VAL A 1 294 ? -4.956 -2.669 -6.785 1.00 84.56 294 VAL A CA 1
ATOM 2357 C C . VAL A 1 294 ? -5.092 -3.278 -8.172 1.00 84.56 294 VAL A C 1
ATOM 2359 O O . VAL A 1 294 ? -5.458 -2.572 -9.103 1.00 84.56 294 VAL A O 1
ATOM 2362 N N . VAL A 1 295 ? -4.866 -4.584 -8.314 1.00 84.31 295 VAL A N 1
ATOM 2363 C CA . VAL A 1 295 ? -4.931 -5.275 -9.610 1.00 84.31 295 VAL A CA 1
ATOM 2364 C C . VAL A 1 295 ? -6.302 -5.098 -10.266 1.00 84.31 295 VAL A C 1
ATOM 2366 O O . VAL A 1 295 ? -6.379 -4.785 -11.454 1.00 84.31 295 VAL A O 1
ATOM 2369 N N . CYS A 1 296 ? -7.385 -5.239 -9.498 1.00 89.31 296 CYS A N 1
ATOM 2370 C CA . CYS A 1 296 ? -8.736 -5.071 -10.028 1.00 89.31 296 CYS A CA 1
ATOM 2371 C C . CYS A 1 296 ? -9.023 -3.617 -10.428 1.00 89.31 296 CYS A C 1
ATOM 2373 O O . CYS A 1 296 ? -9.566 -3.378 -11.507 1.00 89.31 296 CYS A O 1
ATOM 2375 N N . ARG A 1 297 ? -8.625 -2.640 -9.599 1.00 89.31 297 ARG A N 1
ATOM 2376 C CA . ARG A 1 297 ? -8.782 -1.212 -9.914 1.00 89.31 297 ARG A CA 1
ATOM 2377 C C . ARG A 1 297 ? -8.050 -0.846 -11.201 1.00 89.31 297 ARG A C 1
ATOM 2379 O O . ARG A 1 297 ? -8.615 -0.188 -12.062 1.00 89.31 297 ARG A O 1
ATOM 2386 N N . GLU A 1 298 ? -6.825 -1.322 -11.347 1.00 85.50 298 GLU A N 1
ATOM 2387 C CA . GLU A 1 298 ? -5.965 -1.053 -12.493 1.00 85.50 298 GLU A CA 1
ATOM 2388 C C . GLU A 1 298 ? -6.499 -1.620 -13.807 1.00 85.50 298 GLU A C 1
ATOM 2390 O O . GLU A 1 298 ? -6.536 -0.933 -14.829 1.00 85.50 298 GLU A O 1
ATOM 2395 N N . LEU A 1 299 ? -6.960 -2.871 -13.786 1.00 88.19 299 LEU A N 1
ATOM 2396 C CA . LEU A 1 299 ? -7.604 -3.475 -14.949 1.00 88.19 299 LEU A CA 1
ATOM 2397 C C . LEU A 1 299 ? -8.901 -2.758 -15.314 1.00 88.19 299 LEU A C 1
ATOM 2399 O O . LEU A 1 299 ? -9.209 -2.607 -16.495 1.00 88.19 299 LEU A O 1
ATOM 2403 N N . ASN A 1 300 ? -9.639 -2.282 -14.314 1.00 91.25 300 ASN A N 1
ATOM 2404 C CA . ASN A 1 300 ? -10.832 -1.488 -14.544 1.00 91.25 300 ASN A CA 1
ATOM 2405 C C . ASN A 1 300 ? -10.510 -0.109 -15.144 1.00 91.25 300 ASN A C 1
ATOM 2407 O O . ASN A 1 300 ? -11.211 0.331 -16.050 1.00 91.25 300 ASN A O 1
ATOM 2411 N N . THR A 1 301 ? -9.425 0.541 -14.719 1.00 88.88 301 THR A N 1
ATOM 2412 C CA . THR A 1 301 ? -8.926 1.764 -15.364 1.00 88.88 301 THR A CA 1
ATOM 2413 C C . THR A 1 301 ? -8.575 1.501 -16.829 1.00 88.88 301 THR A C 1
ATOM 2415 O O . THR A 1 301 ? -9.102 2.184 -17.700 1.00 88.88 301 THR A O 1
ATOM 2418 N N . LYS A 1 302 ? -7.801 0.447 -17.133 1.00 87.94 302 LYS A N 1
ATOM 2419 C CA . LYS A 1 302 ? -7.475 0.075 -18.527 1.00 87.94 302 LYS A CA 1
ATOM 2420 C C . LYS A 1 302 ? -8.721 -0.211 -19.372 1.00 87.94 302 LYS A C 1
ATOM 2422 O O . LYS A 1 302 ? -8.769 0.146 -20.544 1.00 87.94 302 LYS A O 1
ATOM 2427 N N . ARG A 1 303 ? -9.738 -0.850 -18.785 1.00 91.56 303 ARG A N 1
ATOM 2428 C CA . ARG A 1 303 ? -11.039 -1.090 -19.429 1.00 91.56 303 ARG A CA 1
ATOM 2429 C C . ARG A 1 303 ? -11.716 0.224 -19.835 1.00 91.56 303 ARG A C 1
ATOM 2431 O O . ARG A 1 303 ? -12.265 0.298 -20.933 1.00 91.56 303 ARG A O 1
ATOM 2438 N N . LEU A 1 304 ? -11.692 1.225 -18.957 1.00 91.19 304 LEU A N 1
ATOM 2439 C CA . LEU A 1 304 ? -12.291 2.543 -19.188 1.00 91.19 304 LEU A CA 1
ATOM 2440 C C . LEU A 1 304 ? -11.485 3.395 -20.181 1.00 91.19 304 LEU A C 1
ATOM 2442 O O . LEU A 1 304 ? -12.083 4.140 -20.950 1.00 91.19 304 LEU A O 1
ATOM 2446 N N . GLU A 1 305 ? -10.157 3.268 -20.177 1.00 90.19 305 GLU A N 1
ATOM 2447 C CA . GLU A 1 305 ? -9.233 3.993 -21.066 1.00 90.19 305 GLU A CA 1
ATOM 2448 C C . GLU A 1 305 ? -9.130 3.396 -22.479 1.00 90.19 305 GLU A C 1
ATOM 2450 O O . GLU A 1 305 ? -8.568 4.028 -23.371 1.00 90.19 305 GLU A O 1
ATOM 2455 N N . ALA A 1 306 ? -9.647 2.185 -22.707 1.00 89.31 306 ALA A N 1
ATOM 2456 C CA . ALA A 1 306 ? -9.668 1.580 -24.035 1.00 89.31 306 ALA A CA 1
ATOM 2457 C C . ALA A 1 306 ? -10.462 2.442 -25.036 1.00 89.31 306 ALA A C 1
ATOM 2459 O O . ALA A 1 306 ? -11.433 3.104 -24.675 1.00 89.31 306 ALA A O 1
ATOM 2460 N N . GLU A 1 307 ? -10.079 2.404 -26.315 1.00 90.25 307 GLU A N 1
ATOM 2461 C CA . GLU A 1 307 ? -10.766 3.135 -27.385 1.00 90.25 307 GLU A CA 1
ATOM 2462 C C . GLU A 1 307 ? -11.368 2.160 -28.416 1.00 90.25 307 GLU A C 1
ATOM 2464 O O . GLU A 1 307 ? -10.632 1.615 -29.246 1.00 90.25 307 GLU A O 1
ATOM 2469 N N . PRO A 1 308 ? -12.700 1.932 -28.413 1.00 89.81 308 PRO A N 1
ATOM 2470 C CA . PRO A 1 308 ? -13.696 2.440 -27.458 1.00 89.81 308 PRO A CA 1
ATOM 2471 C C . PRO A 1 308 ? -13.626 1.749 -26.076 1.00 89.81 308 PRO A C 1
ATOM 2473 O O . PRO A 1 308 ? -13.110 0.629 -25.993 1.00 89.81 308 PRO A O 1
ATOM 2476 N N . PRO A 1 309 ? -14.189 2.363 -25.008 1.00 91.88 309 PRO A N 1
ATOM 2477 C CA . PRO A 1 309 ? -14.180 1.773 -23.670 1.00 91.88 309 PRO A CA 1
ATOM 2478 C C . PRO A 1 309 ? -14.849 0.403 -23.656 1.00 91.88 309 PRO A C 1
ATOM 2480 O O . PRO A 1 309 ? -15.908 0.203 -24.258 1.00 91.88 309 PRO A O 1
ATOM 2483 N N . LEU A 1 310 ? -14.243 -0.546 -22.949 1.00 92.12 310 LEU A N 1
ATOM 2484 C CA . LEU A 1 310 ? -14.734 -1.918 -22.901 1.00 92.12 310 LEU A CA 1
ATOM 2485 C C . LEU A 1 310 ? -15.859 -2.060 -21.866 1.00 92.12 310 LEU A C 1
ATOM 2487 O O . LEU A 1 310 ? -15.815 -1.498 -20.770 1.00 92.12 310 LEU A O 1
ATOM 2491 N N . GLU A 1 311 ? -16.869 -2.874 -22.173 1.00 92.12 311 GLU A N 1
ATOM 2492 C CA . GLU A 1 311 ? -17.979 -3.125 -21.240 1.00 92.12 311 GLU A CA 1
ATOM 2493 C C . GLU A 1 311 ? -17.574 -3.990 -20.036 1.00 92.12 311 GLU A C 1
ATOM 2495 O O . GLU A 1 311 ? -18.240 -3.947 -18.997 1.00 92.12 311 GLU A O 1
ATOM 2500 N N . ARG A 1 312 ? -16.508 -4.790 -20.187 1.00 93.44 312 ARG A N 1
ATOM 2501 C CA . ARG A 1 312 ? -16.005 -5.771 -19.216 1.00 93.44 312 ARG A CA 1
ATOM 2502 C C . ARG A 1 312 ? -14.483 -5.842 -19.243 1.00 93.44 312 ARG A C 1
ATOM 2504 O O . ARG A 1 312 ? -13.863 -5.523 -20.254 1.00 93.44 312 ARG A O 1
ATOM 2511 N N . ILE A 1 313 ? -13.894 -6.300 -18.144 1.00 90.62 313 ILE A N 1
ATOM 2512 C CA . ILE A 1 313 ? -12.488 -6.696 -18.091 1.00 90.62 313 ILE A CA 1
ATOM 2513 C C . ILE A 1 313 ? -12.363 -8.012 -18.866 1.00 90.62 313 ILE A C 1
ATOM 2515 O O . ILE A 1 313 ? -13.028 -8.985 -18.525 1.00 90.62 313 ILE A O 1
ATOM 2519 N N . THR A 1 314 ? -11.554 -8.033 -19.925 1.00 87.12 314 THR A N 1
ATOM 2520 C CA . THR A 1 314 ? -11.391 -9.198 -20.809 1.00 87.12 314 THR A CA 1
ATOM 2521 C C . THR A 1 314 ? -10.102 -9.963 -20.504 1.00 87.12 314 THR A C 1
ATOM 2523 O O . THR A 1 314 ? -9.147 -9.418 -19.949 1.00 87.12 314 THR A O 1
ATOM 2526 N N . ALA A 1 315 ? -10.031 -11.232 -20.919 1.00 80.19 315 ALA A N 1
ATOM 2527 C CA . ALA A 1 315 ? -8.807 -12.031 -20.809 1.00 80.19 315 ALA A CA 1
ATOM 2528 C C . ALA A 1 315 ? -7.621 -11.436 -21.600 1.00 80.19 315 ALA A C 1
ATOM 2530 O O . ALA A 1 315 ? -6.467 -11.655 -21.229 1.00 80.19 315 ALA A O 1
ATOM 2531 N N . GLU A 1 316 ? -7.898 -10.664 -22.657 1.00 80.25 316 GLU A N 1
ATOM 2532 C CA . GLU A 1 316 ? -6.895 -9.936 -23.445 1.00 80.25 316 GLU A CA 1
ATOM 2533 C C . GLU A 1 316 ? -6.254 -8.797 -22.646 1.00 80.25 316 GLU A C 1
ATOM 2535 O O . GLU A 1 316 ? -5.033 -8.679 -22.655 1.00 80.25 316 GLU A O 1
ATOM 2540 N N . LEU A 1 317 ? -7.036 -8.032 -21.869 1.00 78.88 317 LEU A N 1
ATOM 2541 C CA . LEU A 1 317 ? -6.493 -7.022 -20.944 1.00 78.88 317 LEU A CA 1
ATOM 2542 C C . LEU A 1 317 ? -5.579 -7.634 -19.873 1.00 78.88 317 LEU A C 1
ATOM 2544 O O . LEU A 1 317 ? -4.751 -6.934 -19.290 1.00 78.88 317 LEU A O 1
ATOM 2548 N N . MET A 1 318 ? -5.737 -8.933 -19.610 1.00 71.56 318 MET A N 1
ATOM 2549 C CA . MET A 1 318 ? -4.906 -9.689 -18.678 1.00 71.56 318 MET A CA 1
ATOM 2550 C C . MET A 1 318 ? -3.696 -10.370 -19.332 1.00 71.56 318 MET A C 1
ATOM 2552 O O . MET A 1 318 ? -2.837 -10.899 -18.624 1.00 71.56 318 MET A O 1
ATOM 2556 N N . ALA A 1 319 ? -3.595 -10.392 -20.662 1.00 63.59 319 ALA A N 1
ATOM 2557 C CA . ALA A 1 319 ? -2.421 -10.914 -21.352 1.00 63.59 319 ALA A CA 1
ATOM 2558 C C . ALA A 1 319 ? -1.255 -9.914 -21.218 1.00 63.59 319 ALA A C 1
ATOM 2560 O O . ALA A 1 319 ? -1.327 -8.807 -21.735 1.00 63.59 319 ALA A O 1
ATOM 2561 N N . GLY A 1 320 ? -0.193 -10.295 -20.494 1.00 58.22 320 GLY A N 1
ATOM 2562 C CA . GLY A 1 320 ? 0.955 -9.421 -20.186 1.00 58.22 320 GLY A CA 1
ATOM 2563 C C . GLY A 1 320 ? 0.788 -8.561 -18.923 1.00 58.22 320 GLY A C 1
ATOM 2564 O O . GLY A 1 320 ? 1.656 -7.755 -18.584 1.00 58.22 320 GLY A O 1
ATOM 2565 N N . ALA A 1 321 ? -0.317 -8.732 -18.199 1.00 56.81 321 ALA A N 1
ATOM 2566 C CA . ALA A 1 321 ? -0.750 -7.793 -17.175 1.00 56.81 321 ALA A CA 1
ATOM 2567 C C . ALA A 1 321 ? -0.036 -7.960 -15.818 1.00 56.81 321 ALA A C 1
ATOM 2569 O O . ALA A 1 321 ? 0.007 -7.026 -15.022 1.00 56.81 321 ALA A O 1
ATOM 2570 N N . ASP A 1 322 ? 0.604 -9.101 -15.575 1.00 58.59 322 ASP A N 1
ATOM 2571 C CA . ASP A 1 322 ? 1.251 -9.475 -14.314 1.00 58.59 322 ASP A CA 1
ATOM 2572 C C . ASP A 1 322 ? 2.342 -8.477 -13.881 1.00 58.59 322 ASP A C 1
ATOM 2574 O O . ASP A 1 322 ? 2.434 -8.125 -12.705 1.00 58.59 322 ASP A O 1
ATOM 2578 N N . ARG A 1 323 ? 3.141 -7.971 -14.831 1.00 60.94 323 ARG A N 1
ATOM 2579 C CA . ARG A 1 323 ? 4.143 -6.915 -14.580 1.00 60.94 323 ARG A CA 1
ATOM 2580 C C . ARG A 1 323 ? 3.656 -5.526 -14.975 1.00 60.94 323 ARG A C 1
ATOM 2582 O O . ARG A 1 323 ? 3.989 -4.551 -14.304 1.00 60.94 323 ARG A O 1
ATOM 2589 N N . GLU A 1 324 ? 2.861 -5.420 -16.037 1.00 67.94 324 GLU A N 1
ATOM 2590 C CA . GLU A 1 324 ? 2.421 -4.125 -16.562 1.00 67.94 324 GLU A CA 1
ATOM 2591 C C . GLU A 1 324 ? 1.385 -3.422 -15.689 1.00 67.94 324 GLU A C 1
ATOM 2593 O O . GLU A 1 324 ? 1.350 -2.197 -15.688 1.00 67.94 324 GLU A O 1
ATOM 2598 N N . ILE A 1 325 ? 0.540 -4.154 -14.956 1.00 73.81 325 ILE A N 1
ATOM 2599 C CA . ILE A 1 325 ? -0.473 -3.541 -14.088 1.00 73.81 325 ILE A CA 1
ATOM 2600 C C . ILE A 1 325 ? 0.204 -2.757 -12.968 1.00 73.81 325 ILE A C 1
ATOM 2602 O O . ILE A 1 325 ? -0.037 -1.565 -12.798 1.00 73.81 325 ILE A O 1
ATOM 2606 N N . LEU A 1 326 ? 1.080 -3.420 -12.215 1.00 75.38 326 LEU A N 1
ATOM 2607 C CA . LEU A 1 326 ? 1.723 -2.786 -11.073 1.00 75.38 326 LEU A CA 1
ATOM 2608 C C . LEU A 1 326 ? 2.730 -1.720 -11.517 1.00 75.38 326 LEU A C 1
ATOM 2610 O O . LEU A 1 326 ? 2.827 -0.677 -10.873 1.00 75.38 326 LEU A O 1
ATOM 2614 N N . LYS A 1 327 ? 3.422 -1.944 -12.645 1.00 80.06 327 LYS A N 1
ATOM 2615 C CA . LYS A 1 327 ? 4.236 -0.910 -13.293 1.00 80.06 327 LYS A CA 1
ATOM 2616 C C . LYS A 1 327 ? 3.375 0.289 -13.691 1.00 80.06 327 LYS A C 1
ATOM 2618 O O . LYS A 1 327 ? 3.744 1.405 -13.367 1.00 80.06 327 LYS A O 1
ATOM 2623 N N . GLY A 1 328 ? 2.207 0.079 -14.297 1.00 78.38 328 GLY A N 1
ATOM 2624 C CA . GLY A 1 328 ? 1.267 1.146 -14.654 1.00 78.38 328 GLY A CA 1
ATOM 2625 C C . GLY A 1 328 ? 0.792 1.958 -13.447 1.00 78.38 328 GLY A C 1
ATOM 2626 O O . GLY A 1 328 ? 0.823 3.186 -13.496 1.00 78.38 328 GLY A O 1
ATOM 2627 N N . PHE A 1 329 ? 0.435 1.287 -12.346 1.00 81.56 329 PHE A N 1
ATOM 2628 C CA . PHE A 1 329 ? 0.099 1.945 -11.078 1.00 81.56 329 PHE A CA 1
ATOM 2629 C C . PHE A 1 329 ? 1.245 2.830 -10.572 1.00 81.56 329 PHE A C 1
ATOM 2631 O O . PHE A 1 329 ? 1.024 3.991 -10.225 1.00 81.56 329 PHE A O 1
ATOM 2638 N N . TYR A 1 330 ? 2.473 2.304 -10.569 1.00 87.56 330 TYR A N 1
ATOM 2639 C CA . TYR A 1 330 ? 3.656 3.061 -10.169 1.00 87.56 330 TYR A CA 1
ATOM 2640 C C . TYR A 1 330 ? 3.925 4.256 -11.095 1.00 87.56 330 TYR A C 1
ATOM 2642 O O . TYR A 1 330 ? 4.109 5.370 -10.613 1.00 87.56 330 TYR A O 1
ATOM 2650 N N . GLU A 1 331 ? 3.883 4.057 -12.414 1.00 88.94 331 GLU A N 1
ATOM 2651 C CA . GLU A 1 331 ? 4.150 5.100 -13.411 1.00 88.94 331 GLU A CA 1
ATOM 2652 C C . GLU A 1 331 ? 3.127 6.243 -13.346 1.00 88.94 331 GLU A C 1
ATOM 2654 O O . GLU A 1 331 ? 3.530 7.404 -13.288 1.00 88.94 331 GLU A O 1
ATOM 2659 N N . ARG A 1 332 ? 1.821 5.947 -13.256 1.00 85.19 332 ARG A N 1
ATOM 2660 C CA . ARG A 1 332 ? 0.789 6.985 -13.050 1.00 85.19 332 ARG A CA 1
ATOM 2661 C C . ARG A 1 332 ? 0.914 7.653 -11.691 1.00 85.19 332 ARG A C 1
ATOM 2663 O O . ARG A 1 332 ? 0.743 8.862 -11.563 1.00 85.19 332 ARG A O 1
ATOM 2670 N N . GLY A 1 333 ? 1.249 6.882 -10.660 1.00 85.62 333 GLY A N 1
ATOM 2671 C CA . GLY A 1 333 ? 1.514 7.439 -9.343 1.00 85.62 333 GLY A CA 1
ATOM 2672 C C . GLY A 1 333 ? 2.713 8.399 -9.335 1.00 85.62 333 GLY A C 1
ATOM 2673 O O . GLY A 1 333 ? 2.725 9.334 -8.536 1.00 85.62 333 GLY A O 1
ATOM 2674 N N . MET A 1 334 ? 3.655 8.230 -10.267 1.00 91.38 334 MET A N 1
ATOM 2675 C CA . MET A 1 334 ? 4.809 9.105 -10.502 1.00 91.38 334 MET A CA 1
ATOM 2676 C C . MET A 1 334 ? 4.556 10.224 -11.527 1.00 91.38 334 MET A C 1
ATOM 2678 O O . MET A 1 334 ? 5.432 11.056 -11.759 1.00 91.38 334 MET A O 1
ATOM 2682 N N . GLU A 1 335 ? 3.380 10.273 -12.154 1.00 91.19 335 GLU A N 1
ATOM 2683 C CA . GLU A 1 335 ? 3.085 11.219 -13.228 1.00 91.19 335 GLU A CA 1
ATOM 2684 C C . GLU A 1 335 ? 2.985 12.660 -12.707 1.00 91.19 335 GLU A C 1
ATOM 2686 O O . GLU A 1 335 ? 2.287 12.944 -11.726 1.00 91.19 335 GLU A O 1
ATOM 2691 N N . GLY A 1 336 ? 3.680 13.581 -13.376 1.00 88.69 336 GLY A N 1
ATOM 2692 C CA . GLY A 1 336 ? 3.700 14.999 -13.014 1.00 88.69 336 GLY A CA 1
ATOM 2693 C C . GLY A 1 336 ? 4.558 15.348 -11.791 1.00 88.69 336 GLY A C 1
ATOM 2694 O O . GLY A 1 336 ? 4.454 16.475 -11.319 1.00 88.69 336 GLY A O 1
ATOM 2695 N N . LEU A 1 337 ? 5.375 14.415 -11.289 1.00 93.06 337 LEU A N 1
ATOM 2696 C CA . LEU A 1 337 ? 6.346 14.649 -10.211 1.00 93.06 337 LEU A CA 1
ATOM 2697 C C . LEU A 1 337 ? 7.746 14.938 -10.768 1.00 93.06 337 LEU A C 1
ATOM 2699 O O . LEU A 1 337 ? 8.081 14.503 -11.876 1.00 93.06 337 LEU A O 1
ATOM 2703 N N . ASP A 1 338 ? 8.582 15.623 -9.988 1.00 94.00 338 ASP A N 1
ATOM 2704 C CA . ASP A 1 338 ? 9.987 15.839 -10.325 1.00 94.00 338 ASP A CA 1
ATOM 2705 C C . ASP A 1 338 ? 10.766 14.501 -10.407 1.00 94.00 338 ASP A C 1
ATOM 2707 O O . ASP A 1 338 ? 10.550 13.587 -9.598 1.00 94.00 338 ASP A O 1
ATOM 2711 N N . PRO A 1 339 ? 11.705 14.341 -11.364 1.00 92.00 339 PRO A N 1
ATOM 2712 C CA . PRO A 1 339 ? 12.547 13.144 -11.462 1.00 92.00 339 PRO A CA 1
ATOM 2713 C C . PRO A 1 339 ? 13.354 12.819 -10.190 1.00 92.00 339 PRO A C 1
ATOM 2715 O O . PRO A 1 339 ? 13.695 11.651 -9.960 1.00 92.00 339 PRO A O 1
ATOM 2718 N N . GLY A 1 340 ? 13.654 13.822 -9.359 1.00 92.69 340 GLY A N 1
ATOM 2719 C CA . GLY A 1 340 ? 14.284 13.660 -8.050 1.00 92.69 340 GLY A CA 1
ATOM 2720 C C . GLY A 1 340 ? 13.442 12.810 -7.101 1.00 92.69 340 GLY A C 1
ATOM 2721 O O . GLY A 1 340 ? 13.975 11.899 -6.466 1.00 92.69 340 GLY A O 1
ATOM 2722 N N . VAL A 1 341 ? 12.117 12.993 -7.096 1.00 94.00 341 VAL A N 1
ATOM 2723 C CA . VAL A 1 341 ? 11.183 12.182 -6.296 1.00 94.00 341 VAL A CA 1
ATOM 2724 C C . VAL A 1 341 ? 11.217 10.715 -6.713 1.00 94.00 341 VAL A C 1
ATOM 2726 O O . VAL A 1 341 ? 11.267 9.826 -5.860 1.00 94.00 341 VAL A O 1
ATOM 2729 N N . ARG A 1 342 ? 11.235 10.433 -8.023 1.00 94.50 342 ARG A N 1
ATOM 2730 C CA . ARG A 1 342 ? 11.356 9.050 -8.514 1.00 94.50 342 ARG A CA 1
ATOM 2731 C C . ARG A 1 342 ? 12.660 8.417 -8.033 1.00 94.50 342 ARG A C 1
ATOM 2733 O O . ARG A 1 342 ? 12.644 7.289 -7.550 1.00 94.50 342 ARG A O 1
ATOM 2740 N N . THR A 1 343 ? 13.765 9.155 -8.130 1.00 94.19 343 THR A N 1
ATOM 2741 C CA . THR A 1 343 ? 15.084 8.689 -7.677 1.00 94.19 343 THR A CA 1
ATOM 2742 C C . THR A 1 343 ? 15.074 8.389 -6.180 1.00 94.19 343 THR A C 1
ATOM 2744 O O . THR A 1 343 ? 15.528 7.323 -5.780 1.00 94.19 343 THR A O 1
ATOM 2747 N N . PHE A 1 344 ? 14.481 9.265 -5.367 1.00 95.69 344 PHE A N 1
ATOM 2748 C CA . PHE A 1 344 ? 14.297 9.039 -3.934 1.00 95.69 344 PHE A CA 1
ATOM 2749 C C . PHE A 1 344 ? 13.539 7.734 -3.649 1.00 95.69 344 PHE A C 1
ATOM 2751 O O . PHE A 1 344 ? 14.026 6.883 -2.910 1.00 95.69 344 PHE A O 1
ATOM 2758 N N . VAL A 1 345 ? 12.377 7.524 -4.275 1.00 94.62 345 VAL A N 1
ATOM 2759 C CA . VAL A 1 345 ? 11.583 6.307 -4.035 1.00 94.62 345 VAL A CA 1
ATOM 2760 C C . VAL A 1 345 ? 12.323 5.041 -4.477 1.00 94.62 345 VAL A C 1
ATOM 2762 O O . VAL A 1 345 ? 12.229 4.010 -3.813 1.00 94.62 345 VAL A O 1
ATOM 2765 N N . GLU A 1 346 ? 13.059 5.103 -5.584 1.00 94.88 346 GLU A N 1
ATOM 2766 C CA . GLU A 1 346 ? 13.799 3.964 -6.129 1.00 94.88 346 GLU A CA 1
ATOM 2767 C C . GLU A 1 346 ? 15.075 3.616 -5.359 1.00 94.88 346 GLU A C 1
ATOM 2769 O O . GLU A 1 346 ? 15.447 2.444 -5.304 1.00 94.88 346 GLU A O 1
ATOM 2774 N N . GLU A 1 347 ? 15.762 4.603 -4.793 1.00 93.38 347 GLU A N 1
ATOM 2775 C CA . GLU A 1 347 ? 17.076 4.411 -4.170 1.00 93.38 347 GLU A CA 1
ATOM 2776 C C . GLU A 1 347 ? 17.005 4.329 -2.638 1.00 93.38 347 GLU A C 1
ATOM 2778 O O . GLU A 1 347 ? 17.772 3.570 -2.051 1.00 93.38 347 GLU A O 1
ATOM 2783 N N . GLU A 1 348 ? 16.065 5.038 -2.003 1.00 94.38 348 GLU A N 1
ATOM 2784 C CA . GLU A 1 348 ? 16.030 5.214 -0.542 1.00 94.38 348 GLU A CA 1
ATOM 2785 C C . GLU A 1 348 ? 14.907 4.430 0.156 1.00 94.38 348 GLU A C 1
ATOM 2787 O O . GLU A 1 348 ? 15.019 4.092 1.332 1.00 94.38 348 GLU A O 1
ATOM 2792 N N . LEU A 1 349 ? 13.806 4.117 -0.542 1.00 94.44 349 LEU A N 1
ATOM 2793 C CA . LEU A 1 349 ? 12.658 3.395 0.044 1.00 94.44 349 LEU A CA 1
ATOM 2794 C C . LEU A 1 349 ? 12.650 1.894 -0.255 1.00 94.44 349 LEU A C 1
ATOM 2796 O O . LEU A 1 349 ? 11.730 1.167 0.142 1.00 94.44 349 LEU A O 1
ATOM 2800 N N . ILE A 1 350 ? 13.674 1.416 -0.959 1.00 93.88 350 ILE A N 1
ATOM 2801 C CA . ILE A 1 350 ? 13.935 -0.002 -1.149 1.00 93.88 350 ILE A CA 1
ATOM 2802 C C . ILE A 1 350 ? 15.417 -0.303 -0.962 1.00 93.88 350 ILE A C 1
ATOM 2804 O O . ILE A 1 350 ? 16.304 0.404 -1.425 1.00 93.88 350 ILE A O 1
ATOM 2808 N N . THR A 1 351 ? 15.694 -1.448 -0.361 1.00 90.06 351 THR A N 1
ATOM 2809 C CA . THR A 1 351 ? 17.047 -1.997 -0.301 1.00 90.06 351 THR A CA 1
ATOM 2810 C C . THR A 1 351 ? 17.577 -2.330 -1.704 1.00 90.06 351 THR A C 1
ATOM 2812 O O . THR A 1 351 ? 16.831 -2.489 -2.680 1.00 90.06 351 THR A O 1
ATOM 2815 N N . GLN A 1 352 ? 18.887 -2.571 -1.820 1.00 84.81 352 GLN A N 1
ATOM 2816 C CA . GLN A 1 352 ? 19.482 -3.051 -3.076 1.00 84.81 352 GLN A CA 1
ATOM 2817 C C . GLN A 1 352 ? 18.823 -4.344 -3.589 1.00 84.81 352 GLN A C 1
ATOM 2819 O O . GLN A 1 352 ? 18.665 -4.517 -4.798 1.00 84.81 352 GLN A O 1
ATOM 2824 N N . GLN A 1 353 ? 18.382 -5.222 -2.681 1.00 81.94 353 GLN A N 1
ATOM 2825 C CA . GLN A 1 353 ? 17.714 -6.483 -3.019 1.00 81.94 353 GLN A CA 1
ATOM 2826 C C . GLN A 1 353 ? 16.218 -6.321 -3.360 1.00 81.94 353 GLN A C 1
ATOM 2828 O O . GLN A 1 353 ? 15.603 -7.284 -3.811 1.00 81.94 353 GLN A O 1
ATOM 2833 N N . GLY A 1 354 ? 15.637 -5.123 -3.207 1.00 80.56 354 GLY A N 1
ATOM 2834 C CA . GLY A 1 354 ? 14.228 -4.846 -3.518 1.00 80.56 354 GLY A CA 1
ATOM 2835 C C . GLY A 1 354 ? 13.251 -5.167 -2.392 1.00 80.56 354 GLY A C 1
ATOM 2836 O O . GLY A 1 354 ? 12.057 -5.304 -2.643 1.00 80.56 354 GLY A O 1
ATOM 2837 N N . TYR A 1 355 ? 13.741 -5.316 -1.161 1.00 80.69 355 TYR A N 1
ATOM 2838 C CA . TYR A 1 355 ? 12.888 -5.275 0.025 1.00 80.69 355 TYR A CA 1
ATOM 2839 C C . TYR A 1 355 ? 12.571 -3.836 0.395 1.00 80.69 355 TYR A C 1
ATOM 2841 O O . TYR A 1 355 ? 13.397 -2.954 0.169 1.00 80.69 355 TYR A O 1
ATOM 2849 N N . ARG A 1 356 ? 11.394 -3.633 0.981 1.00 85.44 356 ARG A N 1
ATOM 2850 C CA . ARG A 1 356 ? 10.934 -2.339 1.468 1.00 85.44 356 ARG A CA 1
ATOM 2851 C C . ARG A 1 356 ? 11.877 -1.799 2.541 1.00 85.44 356 ARG A C 1
ATOM 2853 O O . ARG A 1 356 ? 12.297 -2.553 3.417 1.00 85.44 356 ARG A O 1
ATOM 2860 N N . ASP A 1 357 ? 12.172 -0.515 2.450 1.00 88.38 357 ASP A N 1
ATOM 2861 C CA . ASP A 1 357 ? 12.923 0.234 3.447 1.00 88.38 357 ASP A CA 1
ATOM 2862 C C . ASP A 1 357 ? 12.139 1.490 3.843 1.00 88.38 357 ASP A C 1
ATOM 2864 O O . ASP A 1 357 ? 11.134 1.838 3.214 1.00 88.38 357 ASP A O 1
ATOM 2868 N N . SER A 1 358 ? 12.574 2.150 4.906 1.00 87.94 358 SER A N 1
ATOM 2869 C CA . SER A 1 358 ? 11.970 3.383 5.395 1.00 87.94 358 SER A CA 1
ATOM 2870 C C . SER A 1 358 ? 12.997 4.498 5.474 1.00 87.94 358 SER A C 1
ATOM 2872 O O . SER A 1 358 ? 14.081 4.288 6.011 1.00 87.94 358 SER A O 1
ATOM 2874 N N . HIS A 1 359 ? 12.613 5.698 5.060 1.00 90.69 359 HIS A N 1
ATOM 2875 C CA . HIS A 1 359 ? 13.479 6.871 5.077 1.00 90.69 359 HIS A CA 1
ATOM 2876 C C . HIS A 1 359 ? 12.867 7.988 5.916 1.00 90.69 359 HIS A C 1
ATOM 2878 O O . HIS A 1 359 ? 11.653 8.136 5.949 1.00 90.69 359 HIS A O 1
ATOM 2884 N N . ASP A 1 360 ? 13.677 8.761 6.627 1.00 92.00 360 ASP A N 1
ATOM 2885 C CA . ASP A 1 360 ? 13.199 9.906 7.408 1.00 92.00 360 ASP A CA 1
ATOM 2886 C C . ASP A 1 360 ? 12.630 11.011 6.489 1.00 92.00 360 ASP A C 1
ATOM 2888 O O . ASP A 1 360 ? 13.116 11.226 5.377 1.00 92.00 360 ASP A O 1
ATOM 2892 N N . TRP A 1 361 ? 11.555 11.670 6.918 1.00 90.81 361 TRP A N 1
ATOM 2893 C CA . TRP A 1 361 ? 10.850 12.717 6.177 1.00 90.81 361 TRP A CA 1
ATOM 2894 C C . TRP A 1 361 ? 11.691 13.982 6.033 1.00 90.81 361 TRP A C 1
ATOM 2896 O O . TRP A 1 361 ? 11.743 14.547 4.944 1.00 90.81 361 TRP A O 1
ATOM 2906 N N . GLU A 1 362 ? 12.332 14.444 7.109 1.00 89.19 362 GLU A N 1
ATOM 2907 C CA . GLU A 1 362 ? 13.165 15.646 7.061 1.00 89.19 362 GLU A CA 1
ATOM 2908 C C . GLU A 1 362 ? 14.393 15.394 6.192 1.00 89.19 362 GLU A C 1
ATOM 2910 O O . GLU A 1 362 ? 14.699 16.213 5.325 1.00 89.19 362 GLU A O 1
ATOM 2915 N N . ASP A 1 363 ? 15.024 14.227 6.337 1.00 91.31 363 ASP A N 1
ATOM 2916 C CA . ASP A 1 363 ? 16.158 13.845 5.494 1.00 91.31 363 ASP A CA 1
ATOM 2917 C C . ASP A 1 363 ? 15.741 13.721 4.016 1.00 91.31 363 ASP A C 1
ATOM 2919 O O . ASP A 1 363 ? 16.502 14.099 3.125 1.00 91.31 363 ASP A O 1
ATOM 2923 N N . ALA A 1 364 ? 14.519 13.249 3.731 1.00 92.44 364 ALA A N 1
ATOM 2924 C CA . ALA A 1 364 ? 14.001 13.170 2.364 1.00 92.44 364 ALA A CA 1
ATOM 2925 C C . ALA A 1 364 ? 13.857 14.558 1.719 1.00 92.44 364 ALA A C 1
ATOM 2927 O O . ALA A 1 364 ? 14.167 14.712 0.541 1.00 92.44 364 ALA A O 1
ATOM 2928 N N . LEU A 1 365 ? 13.446 15.580 2.478 1.00 93.00 365 LEU A N 1
ATOM 2929 C CA . LEU A 1 365 ? 13.307 16.959 1.983 1.00 93.00 365 LEU A CA 1
ATOM 2930 C C . LEU A 1 365 ? 14.646 17.648 1.682 1.00 93.00 365 LEU A C 1
ATOM 2932 O O . LEU A 1 365 ? 14.671 18.670 0.996 1.00 93.00 365 LEU A O 1
ATOM 2936 N N . VAL A 1 366 ? 15.760 17.116 2.190 1.00 93.75 366 VAL A N 1
ATOM 2937 C CA . VAL A 1 366 ? 17.107 17.611 1.865 1.00 93.75 366 VAL A CA 1
ATOM 2938 C C . VAL A 1 366 ? 17.556 17.122 0.482 1.00 93.75 366 VAL A C 1
ATOM 2940 O O . VAL A 1 366 ? 18.451 17.719 -0.127 1.00 93.75 366 VAL A O 1
ATOM 2943 N N . LEU A 1 367 ? 16.945 16.055 -0.042 1.00 91.75 367 LEU A N 1
ATOM 2944 C CA . LEU A 1 367 ? 17.316 15.477 -1.327 1.00 91.75 367 LEU A CA 1
ATOM 2945 C C . LEU A 1 367 ? 16.895 16.380 -2.500 1.00 91.75 367 LEU A C 1
ATOM 2947 O O . LEU A 1 367 ? 15.820 16.985 -2.493 1.00 91.75 367 LEU A O 1
ATOM 2951 N N . PRO A 1 368 ? 17.736 16.483 -3.546 1.00 89.94 368 PRO A N 1
ATOM 2952 C CA . PRO A 1 368 ? 17.464 17.356 -4.678 1.00 89.94 368 PRO A CA 1
ATOM 2953 C C . PRO A 1 368 ? 16.207 16.910 -5.435 1.00 89.94 368 PRO A C 1
ATOM 2955 O O . PRO A 1 368 ? 16.110 15.765 -5.870 1.00 89.94 368 PRO A O 1
ATOM 2958 N N . GLY A 1 369 ? 15.276 17.847 -5.630 1.00 87.50 369 GLY A N 1
ATOM 2959 C CA . GLY A 1 369 ? 14.029 17.609 -6.363 1.00 87.50 369 GLY A CA 1
ATOM 2960 C C . GLY A 1 369 ? 12.927 16.938 -5.542 1.00 87.50 369 GLY A C 1
ATOM 2961 O O . GLY A 1 369 ? 11.920 16.563 -6.119 1.00 87.50 369 GLY A O 1
ATOM 2962 N N . VAL A 1 370 ? 13.088 16.777 -4.223 1.00 94.44 370 VAL A N 1
ATOM 2963 C CA . VAL A 1 370 ? 12.038 16.238 -3.345 1.00 94.44 370 VAL A CA 1
ATOM 2964 C C . VAL A 1 370 ? 11.369 17.370 -2.572 1.00 94.44 370 VAL A C 1
ATOM 2966 O O . VAL A 1 370 ? 12.018 18.075 -1.801 1.00 94.44 370 VAL A O 1
ATOM 2969 N N . THR A 1 371 ? 10.057 17.542 -2.746 1.00 93.56 371 THR A N 1
ATOM 2970 C CA . THR A 1 371 ? 9.272 18.540 -2.002 1.00 93.56 371 THR A CA 1
ATOM 2971 C C . THR A 1 371 ? 8.211 17.904 -1.105 1.00 93.56 371 THR A C 1
ATOM 2973 O O . THR A 1 371 ? 7.711 16.811 -1.369 1.00 93.56 371 THR A O 1
ATOM 2976 N N . ALA A 1 372 ? 7.822 18.612 -0.039 1.00 90.19 372 ALA A N 1
ATOM 2977 C CA . ALA A 1 372 ? 6.775 18.149 0.874 1.00 90.19 372 ALA A CA 1
ATOM 2978 C C . ALA A 1 372 ? 5.435 17.943 0.150 1.00 90.19 372 ALA A C 1
ATOM 2980 O O . ALA A 1 372 ? 4.741 16.969 0.418 1.00 90.19 372 ALA A O 1
ATOM 2981 N N . GLU A 1 373 ? 5.095 18.822 -0.797 1.00 91.12 373 GLU A N 1
ATOM 2982 C CA . GLU A 1 373 ? 3.864 18.726 -1.589 1.00 91.12 373 GLU A CA 1
ATOM 2983 C C . GLU A 1 373 ? 3.831 17.453 -2.444 1.00 91.12 373 GLU A C 1
ATOM 2985 O O . GLU A 1 373 ? 2.811 16.766 -2.487 1.00 91.12 373 GLU A O 1
ATOM 2990 N N . GLU A 1 374 ? 4.948 17.088 -3.076 1.00 91.75 374 GLU A N 1
ATOM 2991 C CA . GLU A 1 374 ? 5.050 15.869 -3.885 1.00 91.75 374 GLU A CA 1
ATOM 2992 C C . GLU A 1 374 ? 5.033 14.599 -3.029 1.00 91.75 374 GLU A C 1
ATOM 2994 O O . GLU A 1 374 ? 4.410 13.606 -3.409 1.00 91.75 374 GLU A O 1
ATOM 2999 N N . LEU A 1 375 ? 5.661 14.627 -1.850 1.00 91.19 375 LEU A N 1
ATOM 3000 C CA . LEU A 1 375 ? 5.603 13.523 -0.891 1.00 91.19 375 LEU A CA 1
ATOM 3001 C C . LEU A 1 375 ? 4.182 13.322 -0.350 1.00 91.19 375 LEU A C 1
ATOM 3003 O O . LEU A 1 375 ? 3.695 12.190 -0.316 1.00 91.19 375 LEU A O 1
ATOM 3007 N N . GLU A 1 376 ? 3.481 14.400 0.009 1.00 85.44 376 GLU A N 1
ATOM 3008 C CA . GLU A 1 376 ? 2.062 14.331 0.380 1.00 85.44 376 GLU A CA 1
ATOM 3009 C C . GLU A 1 376 ? 1.201 13.845 -0.791 1.00 85.44 376 GLU A C 1
ATOM 3011 O O . GLU A 1 376 ? 0.277 13.055 -0.592 1.00 85.44 376 GLU A O 1
ATOM 3016 N N . LEU A 1 377 ? 1.519 14.239 -2.028 1.00 86.69 377 LEU A N 1
ATOM 3017 C CA . LEU A 1 377 ? 0.821 13.751 -3.214 1.00 86.69 377 LEU A CA 1
ATOM 3018 C C . LEU A 1 377 ? 1.043 12.248 -3.424 1.00 86.69 377 LEU A C 1
ATOM 3020 O O . LEU A 1 377 ? 0.093 11.538 -3.750 1.00 86.69 377 LEU A O 1
ATOM 3024 N N . LEU A 1 378 ? 2.251 11.730 -3.189 1.00 87.81 378 LEU A N 1
ATOM 3025 C CA . LEU A 1 378 ? 2.527 10.291 -3.216 1.00 87.81 378 LEU A CA 1
ATOM 3026 C C . LEU A 1 378 ? 1.789 9.527 -2.108 1.00 87.81 378 LEU A C 1
ATOM 3028 O O . LEU A 1 378 ? 1.334 8.403 -2.342 1.00 87.81 378 LEU A O 1
ATOM 3032 N N . ILE A 1 379 ? 1.630 10.128 -0.926 1.00 79.69 379 ILE A N 1
ATOM 3033 C CA . ILE A 1 379 ? 0.806 9.580 0.160 1.00 79.69 379 ILE A CA 1
ATOM 3034 C C . ILE A 1 379 ? -0.674 9.580 -0.240 1.00 79.69 379 ILE A C 1
ATOM 3036 O O . ILE A 1 379 ? -1.365 8.575 -0.053 1.00 79.69 379 ILE A O 1
ATOM 3040 N N . ALA A 1 380 ? -1.163 10.661 -0.849 1.00 74.31 380 ALA A N 1
ATOM 3041 C CA . ALA A 1 380 ? -2.534 10.772 -1.345 1.00 74.31 380 ALA A CA 1
ATOM 3042 C C . ALA A 1 380 ? -2.817 9.770 -2.479 1.00 74.31 380 ALA A C 1
ATOM 3044 O O . ALA A 1 380 ? -3.863 9.122 -2.495 1.00 74.31 380 ALA A O 1
ATOM 3045 N N . ARG A 1 381 ? -1.847 9.564 -3.380 1.00 81.69 381 ARG A N 1
ATOM 3046 C CA . ARG A 1 381 ? -1.855 8.532 -4.434 1.00 81.69 381 ARG A CA 1
ATOM 3047 C C . ARG A 1 381 ? -1.620 7.117 -3.894 1.00 81.69 381 ARG A C 1
ATOM 3049 O O . ARG A 1 381 ? -1.697 6.157 -4.657 1.00 81.69 381 ARG A O 1
ATOM 3056 N N . ARG A 1 382 ? -1.382 6.977 -2.584 1.00 76.88 382 ARG A N 1
ATOM 3057 C CA . ARG A 1 382 ? -1.174 5.710 -1.867 1.00 76.88 382 ARG A CA 1
ATOM 3058 C C . ARG A 1 382 ? 0.038 4.910 -2.351 1.00 76.88 382 ARG A C 1
ATOM 3060 O O . ARG A 1 382 ? 0.068 3.699 -2.181 1.00 76.88 382 ARG A O 1
ATOM 3067 N N . LEU A 1 383 ? 1.034 5.560 -2.947 1.00 84.12 383 LEU A N 1
ATOM 3068 C CA . LEU A 1 383 ? 2.323 4.917 -3.212 1.00 84.12 383 LEU A CA 1
ATOM 3069 C C . LEU A 1 383 ? 3.164 4.841 -1.939 1.00 84.12 383 LEU A C 1
ATOM 3071 O O . LEU A 1 383 ? 3.829 3.831 -1.688 1.00 84.12 383 LEU A O 1
ATOM 3075 N N . LEU A 1 384 ? 3.105 5.911 -1.146 1.00 87.44 384 LEU A N 1
ATOM 3076 C CA . LEU A 1 384 ? 3.800 6.032 0.122 1.00 87.44 384 LEU A CA 1
ATOM 3077 C C . LEU A 1 384 ? 2.826 6.024 1.294 1.00 87.44 384 LEU A C 1
ATOM 3079 O O . LEU A 1 384 ? 1.648 6.376 1.191 1.00 87.44 384 LEU A O 1
ATOM 3083 N N . ARG A 1 385 ? 3.358 5.657 2.449 1.00 79.50 385 ARG A N 1
ATOM 3084 C CA . ARG A 1 385 ? 2.768 5.932 3.750 1.00 79.50 385 ARG A CA 1
ATOM 3085 C C . ARG A 1 385 ? 3.810 6.620 4.616 1.00 79.50 385 ARG A C 1
ATOM 3087 O O . ARG A 1 385 ? 4.993 6.300 4.532 1.00 79.50 385 ARG A O 1
ATOM 3094 N N . ALA A 1 386 ? 3.348 7.538 5.453 1.00 76.94 386 ALA A N 1
ATOM 3095 C CA . ALA A 1 386 ? 4.153 8.064 6.537 1.00 76.94 386 ALA A CA 1
ATOM 3096 C C . ALA A 1 386 ? 3.853 7.253 7.806 1.00 76.94 386 ALA A C 1
ATOM 3098 O O . ALA A 1 386 ? 2.695 7.131 8.202 1.00 76.94 386 ALA A O 1
ATOM 3099 N N . GLU A 1 387 ? 4.886 6.685 8.414 1.00 69.25 387 GLU A N 1
ATOM 3100 C CA . GLU A 1 387 ? 4.860 6.117 9.758 1.00 69.25 387 GLU A CA 1
ATOM 3101 C C . GLU A 1 387 ? 5.770 6.955 10.635 1.00 69.25 387 GLU A C 1
ATOM 3103 O O . GLU A 1 387 ? 6.885 7.275 10.251 1.00 69.25 387 GLU A O 1
ATOM 3108 N N . GLU A 1 388 ? 5.338 7.287 11.834 1.00 56.41 388 GLU A N 1
ATOM 3109 C CA . GLU A 1 388 ? 6.137 8.122 12.712 1.00 56.41 388 GLU A CA 1
ATOM 3110 C C . GLU A 1 388 ? 6.858 7.199 13.730 1.00 56.41 388 GLU A C 1
ATOM 3112 O O . GLU A 1 388 ? 6.277 6.295 14.338 1.00 56.41 388 GLU A O 1
ATOM 3117 N N . ARG A 1 389 ? 8.193 7.285 13.786 1.00 61.44 389 ARG A N 1
ATOM 3118 C CA . ARG A 1 389 ? 9.083 6.399 14.555 1.00 61.44 389 ARG A CA 1
ATOM 3119 C C . ARG A 1 389 ? 10.044 7.264 15.369 1.00 61.44 389 ARG A C 1
ATOM 3121 O O . ARG A 1 389 ? 10.725 8.117 14.819 1.00 61.44 389 ARG A O 1
ATOM 3128 N N . GLN A 1 390 ? 10.106 7.040 16.683 1.00 55.94 390 GLN A N 1
ATOM 3129 C CA . GLN A 1 390 ? 11.046 7.723 17.595 1.00 55.94 390 GLN A CA 1
ATOM 3130 C C . GLN A 1 390 ? 11.067 9.270 17.517 1.00 55.94 390 GLN A C 1
ATOM 3132 O O . GLN A 1 390 ? 12.117 9.873 17.710 1.00 55.94 390 GLN A O 1
ATOM 3137 N N . GLY A 1 391 ? 9.943 9.934 17.244 1.00 54.06 391 GLY A N 1
ATOM 3138 C CA . GLY A 1 391 ? 9.892 11.405 17.171 1.00 54.06 391 GLY A CA 1
ATOM 3139 C C . GLY A 1 391 ? 9.934 11.943 15.755 1.00 54.06 391 GLY A C 1
ATOM 3140 O O . GLY A 1 391 ? 9.850 13.150 15.561 1.00 54.06 391 GLY A O 1
ATOM 3141 N N . ARG A 1 392 ? 10.121 11.065 14.767 1.00 67.81 392 ARG A N 1
ATOM 3142 C CA . ARG A 1 392 ? 10.383 11.462 13.392 1.00 67.81 392 ARG A CA 1
ATOM 3143 C C . ARG A 1 392 ? 9.419 10.794 12.443 1.00 67.81 392 ARG A C 1
ATOM 3145 O O . ARG A 1 392 ? 9.105 9.609 12.567 1.00 67.81 392 ARG A O 1
ATOM 3152 N N . ARG A 1 393 ? 8.941 11.560 11.474 1.00 79.25 393 ARG A N 1
ATOM 3153 C CA . ARG A 1 393 ? 8.080 11.055 10.412 1.00 79.25 393 ARG A CA 1
ATOM 3154 C C . ARG A 1 393 ? 8.965 10.286 9.433 1.00 79.25 393 ARG A C 1
ATOM 3156 O O . ARG A 1 393 ? 9.899 10.854 8.900 1.00 79.25 393 ARG A O 1
ATOM 3163 N N . HIS A 1 394 ? 8.699 9.009 9.203 1.00 84.25 394 HIS A N 1
ATOM 3164 C CA . HIS A 1 394 ? 9.389 8.183 8.215 1.00 84.25 394 HIS A CA 1
ATOM 3165 C C . HIS A 1 394 ? 8.448 7.834 7.064 1.00 84.25 394 HIS A C 1
ATOM 3167 O O . HIS A 1 394 ? 7.279 7.518 7.257 1.00 84.25 394 HIS A O 1
ATOM 3173 N N . LEU A 1 395 ? 8.974 7.863 5.854 1.00 89.19 395 LEU A N 1
ATOM 3174 C CA . LEU A 1 395 ? 8.330 7.455 4.621 1.00 89.19 395 LEU A CA 1
ATOM 3175 C C . LEU A 1 395 ? 8.667 6.006 4.305 1.00 89.19 395 LEU A C 1
ATOM 3177 O O . LEU A 1 395 ? 9.794 5.560 4.493 1.00 89.19 395 LEU A O 1
ATOM 3181 N N . GLU A 1 396 ? 7.687 5.276 3.794 1.00 88.69 396 GLU A N 1
ATOM 3182 C CA . GLU A 1 396 ? 7.828 3.886 3.377 1.00 88.69 396 GLU A CA 1
ATOM 3183 C C . GLU A 1 396 ? 6.840 3.595 2.239 1.00 88.69 396 GLU A C 1
ATOM 3185 O O . GLU A 1 396 ? 5.796 4.247 2.137 1.00 88.69 396 GLU A O 1
ATOM 3190 N N . LEU A 1 397 ? 7.120 2.599 1.392 1.00 86.25 397 LEU A N 1
ATOM 3191 C CA . LEU A 1 397 ? 6.122 2.119 0.430 1.00 86.25 397 LEU A CA 1
ATOM 3192 C C . LEU A 1 397 ? 4.880 1.588 1.159 1.00 86.25 397 LEU A C 1
ATOM 3194 O O . LEU A 1 397 ? 4.970 0.929 2.197 1.00 86.25 397 LEU A O 1
ATOM 3198 N N . THR A 1 398 ? 3.697 1.804 0.592 1.00 74.19 398 THR A N 1
ATOM 3199 C CA . THR A 1 398 ? 2.448 1.347 1.220 1.00 74.19 398 THR A CA 1
ATOM 3200 C C . THR A 1 398 ? 2.358 -0.182 1.313 1.00 74.19 398 THR A C 1
ATOM 3202 O O . THR A 1 398 ? 1.731 -0.699 2.240 1.00 74.19 398 THR A O 1
ATOM 3205 N N . HIS A 1 399 ? 2.994 -0.914 0.385 1.00 70.62 399 HIS A N 1
ATOM 3206 C CA . HIS A 1 399 ? 2.957 -2.377 0.343 1.00 70.62 399 HIS A CA 1
ATOM 3207 C C . HIS A 1 399 ? 4.222 -3.017 -0.255 1.00 70.62 399 HIS A C 1
ATOM 3209 O O . HIS A 1 399 ? 4.802 -2.490 -1.203 1.00 70.62 399 HIS A O 1
ATOM 3215 N N . ASP A 1 400 ? 4.588 -4.220 0.207 1.00 67.38 400 ASP A N 1
ATOM 3216 C CA . ASP A 1 400 ? 5.787 -4.967 -0.239 1.00 67.38 400 ASP A CA 1
ATOM 3217 C C . ASP A 1 400 ? 5.750 -5.359 -1.721 1.00 67.38 400 ASP A C 1
ATOM 3219 O O . ASP A 1 400 ? 6.778 -5.613 -2.345 1.00 67.38 400 ASP A O 1
ATOM 3223 N N . VAL A 1 401 ? 4.554 -5.403 -2.306 1.00 69.19 401 VAL A N 1
ATOM 3224 C CA . VAL A 1 401 ? 4.381 -5.727 -3.725 1.00 69.19 401 VAL A CA 1
ATOM 3225 C C . VAL A 1 401 ? 4.911 -4.595 -4.608 1.00 69.19 401 VAL A C 1
ATOM 3227 O O . VAL A 1 401 ? 5.482 -4.863 -5.664 1.00 69.19 401 VAL A O 1
ATOM 3230 N N . LEU A 1 402 ? 4.819 -3.344 -4.141 1.00 78.31 402 LEU A N 1
ATOM 3231 C CA . LEU A 1 402 ? 5.392 -2.194 -4.837 1.00 78.31 402 LEU A CA 1
ATOM 3232 C C . LEU A 1 402 ? 6.920 -2.252 -4.845 1.00 78.31 402 LEU A C 1
ATOM 3234 O O . LEU A 1 402 ? 7.525 -1.829 -5.821 1.00 78.31 402 LEU A O 1
ATOM 3238 N N . ALA A 1 403 ? 7.555 -2.834 -3.823 1.00 83.56 403 ALA A N 1
ATOM 3239 C CA . ALA A 1 403 ? 9.014 -2.864 -3.723 1.00 83.56 403 ALA A CA 1
ATOM 3240 C C . ALA A 1 403 ? 9.677 -3.579 -4.917 1.00 83.56 403 ALA A C 1
ATOM 3242 O O . ALA A 1 403 ? 10.710 -3.133 -5.417 1.00 83.56 403 ALA A O 1
ATOM 3243 N N . ARG A 1 404 ? 9.041 -4.636 -5.447 1.00 79.19 404 ARG A N 1
ATOM 3244 C CA . ARG A 1 404 ? 9.510 -5.331 -6.662 1.00 79.19 404 ARG A CA 1
ATOM 3245 C C . ARG A 1 404 ? 9.400 -4.454 -7.909 1.00 79.19 404 ARG A C 1
ATOM 3247 O O . ARG A 1 404 ? 10.319 -4.425 -8.713 1.00 79.19 404 ARG A O 1
ATOM 3254 N N . VAL A 1 405 ? 8.299 -3.721 -8.041 1.00 83.69 405 VAL A N 1
ATOM 3255 C CA . VAL A 1 405 ? 8.027 -2.832 -9.182 1.00 83.69 405 VAL A CA 1
ATOM 3256 C C . VAL A 1 405 ? 8.985 -1.648 -9.184 1.00 83.69 405 VAL A C 1
ATOM 3258 O O . VAL A 1 405 ? 9.554 -1.308 -10.215 1.00 83.69 405 VAL A O 1
ATOM 3261 N N . VAL A 1 406 ? 9.191 -1.054 -8.009 1.00 90.44 406 VAL A N 1
ATOM 3262 C CA . VAL A 1 406 ? 10.139 0.040 -7.790 1.00 90.44 406 VAL A CA 1
ATOM 3263 C C . VAL A 1 406 ? 11.556 -0.430 -8.118 1.00 90.44 406 VAL A C 1
ATOM 3265 O O . VAL A 1 406 ? 12.286 0.273 -8.810 1.00 90.44 406 VAL A O 1
ATOM 3268 N N . LYS A 1 407 ? 11.929 -1.651 -7.707 1.00 90.19 407 LYS A N 1
ATOM 3269 C CA . LYS A 1 407 ? 13.213 -2.253 -8.083 1.00 90.19 407 LYS A CA 1
ATOM 3270 C C . LYS A 1 407 ? 13.344 -2.412 -9.599 1.00 90.19 407 LYS A C 1
ATOM 3272 O O . LYS A 1 407 ? 14.379 -2.043 -10.140 1.00 90.19 407 LYS A O 1
ATOM 3277 N N . ASP A 1 408 ? 12.332 -2.949 -10.274 1.00 86.75 408 ASP A N 1
ATOM 3278 C CA . ASP A 1 408 ? 12.374 -3.125 -11.729 1.00 86.75 408 ASP A CA 1
ATOM 3279 C C . ASP A 1 408 ? 12.477 -1.762 -12.450 1.00 86.75 408 ASP A C 1
ATOM 3281 O O . ASP A 1 408 ? 13.271 -1.621 -13.377 1.00 86.75 408 ASP A O 1
ATOM 3285 N N . SER A 1 409 ? 11.767 -0.728 -11.975 1.00 91.50 409 SER A N 1
ATOM 3286 C CA . SER A 1 409 ? 11.892 0.650 -12.486 1.00 91.50 409 SER A CA 1
ATOM 3287 C C . SER A 1 409 ? 13.297 1.229 -12.281 1.00 91.50 409 SER A C 1
ATOM 3289 O O . SER A 1 409 ? 13.876 1.792 -13.215 1.00 91.50 409 SER A O 1
ATOM 3291 N N . ARG A 1 410 ? 13.885 1.029 -11.093 1.00 93.81 410 ARG A N 1
ATOM 3292 C CA . ARG A 1 410 ? 15.265 1.428 -10.779 1.00 93.81 410 ARG A CA 1
ATOM 3293 C C . ARG A 1 410 ? 16.263 0.766 -11.716 1.00 93.81 410 ARG A C 1
ATOM 3295 O O . ARG A 1 410 ? 17.146 1.431 -12.254 1.00 93.81 410 ARG A O 1
ATOM 3302 N N . ASP A 1 411 ? 16.140 -0.546 -11.887 1.00 92.12 411 ASP A N 1
ATOM 3303 C CA . ASP A 1 411 ? 17.051 -1.336 -12.708 1.00 92.12 411 ASP A CA 1
ATOM 3304 C C . ASP A 1 411 ? 16.930 -0.910 -14.193 1.00 92.12 411 ASP A C 1
ATOM 3306 O O . ASP A 1 411 ? 17.954 -0.682 -14.844 1.00 92.12 411 ASP A O 1
ATOM 3310 N N . ASP A 1 412 ? 15.708 -0.663 -14.694 1.00 90.44 412 ASP A N 1
ATOM 3311 C CA . ASP A 1 412 ? 15.440 -0.096 -16.029 1.00 90.44 412 ASP A CA 1
ATOM 3312 C C . ASP A 1 412 ? 16.067 1.303 -16.201 1.00 90.44 412 ASP A C 1
ATOM 3314 O O . ASP A 1 412 ? 16.680 1.607 -17.231 1.00 90.44 412 ASP A O 1
ATOM 3318 N N . ARG A 1 413 ? 15.922 2.193 -15.208 1.00 92.12 413 ARG A N 1
ATOM 3319 C CA . ARG A 1 413 ? 16.504 3.544 -15.247 1.00 92.12 413 ARG A CA 1
ATOM 3320 C C . ARG A 1 413 ? 18.029 3.489 -15.250 1.00 92.12 413 ARG A C 1
ATOM 3322 O O . ARG A 1 413 ? 18.641 4.128 -16.104 1.00 92.12 413 ARG A O 1
ATOM 3329 N N . ARG A 1 414 ? 18.636 2.704 -14.358 1.00 92.00 414 ARG A N 1
ATOM 3330 C CA . ARG A 1 414 ? 20.095 2.530 -14.287 1.00 92.00 414 ARG A CA 1
ATOM 3331 C C . ARG A 1 414 ? 20.663 1.965 -15.586 1.00 92.00 414 ARG A C 1
ATOM 3333 O O . ARG A 1 414 ? 21.727 2.405 -16.014 1.00 92.00 414 ARG A O 1
ATOM 3340 N N . ALA A 1 415 ? 19.955 1.044 -16.241 1.00 92.44 415 ALA A N 1
ATOM 3341 C CA . ALA A 1 415 ? 20.342 0.547 -17.559 1.00 92.44 415 ALA A CA 1
ATOM 3342 C C . ALA A 1 415 ? 20.362 1.677 -18.605 1.00 92.44 415 ALA A C 1
ATOM 3344 O O . ALA A 1 415 ? 21.375 1.865 -19.279 1.00 92.44 415 ALA A O 1
ATOM 3345 N N . ARG A 1 416 ? 19.302 2.498 -18.676 1.00 91.38 416 ARG A N 1
ATOM 3346 C CA . ARG A 1 416 ? 19.241 3.661 -19.584 1.00 91.38 416 ARG A CA 1
ATOM 3347 C C . ARG A 1 416 ? 20.327 4.700 -19.296 1.00 91.38 416 ARG A C 1
ATOM 3349 O O . ARG A 1 416 ? 20.921 5.247 -20.222 1.00 91.38 416 ARG A O 1
ATOM 3356 N N . GLU A 1 417 ? 20.601 4.979 -18.025 1.00 90.56 417 GLU A N 1
ATOM 3357 C CA . GLU A 1 417 ? 21.665 5.900 -17.612 1.00 90.56 417 GLU A CA 1
ATOM 3358 C C . GLU A 1 417 ? 23.053 5.368 -17.984 1.00 90.56 417 GLU A C 1
ATOM 3360 O O . GLU A 1 417 ? 23.883 6.130 -18.483 1.00 90.56 417 GLU A O 1
ATOM 3365 N N . ALA A 1 418 ? 23.296 4.066 -17.806 1.00 91.75 418 ALA A N 1
ATOM 3366 C CA . ALA A 1 418 ? 24.540 3.419 -18.206 1.00 91.75 418 ALA A CA 1
ATOM 3367 C C . ALA A 1 418 ? 24.738 3.458 -19.730 1.00 91.75 418 ALA A C 1
ATOM 3369 O O . ALA A 1 418 ? 25.826 3.802 -20.191 1.00 91.75 418 ALA A O 1
ATOM 3370 N N . GLU A 1 419 ? 23.695 3.181 -20.515 1.00 92.00 419 GLU A N 1
ATOM 3371 C CA . GLU A 1 419 ? 23.727 3.307 -21.979 1.00 92.00 419 GLU A CA 1
ATOM 3372 C C . GLU A 1 419 ? 24.005 4.752 -22.418 1.00 92.00 419 GLU A C 1
ATOM 3374 O O . GLU A 1 419 ? 24.859 4.996 -23.275 1.00 92.00 419 GLU A O 1
ATOM 3379 N N . ALA A 1 420 ? 23.347 5.734 -21.797 1.00 91.75 420 ALA A N 1
ATOM 3380 C CA . ALA A 1 420 ? 23.570 7.148 -22.088 1.00 91.75 420 ALA A CA 1
ATOM 3381 C C . ALA A 1 420 ? 24.983 7.613 -21.695 1.00 91.75 420 ALA A C 1
ATOM 3383 O O . ALA A 1 420 ? 25.597 8.405 -22.417 1.00 91.75 420 ALA A O 1
ATOM 3384 N N . ALA A 1 421 ? 25.520 7.126 -20.573 1.00 91.31 421 ALA A N 1
ATOM 3385 C CA . ALA A 1 421 ? 26.890 7.394 -20.148 1.00 91.31 421 ALA A CA 1
ATOM 3386 C C . ALA A 1 421 ? 27.901 6.796 -21.136 1.00 91.31 421 ALA A C 1
ATOM 3388 O O . ALA A 1 421 ? 28.783 7.515 -21.603 1.00 91.31 421 ALA A O 1
ATOM 3389 N N . GLN A 1 422 ? 27.715 5.537 -21.545 1.00 91.12 422 GLN A N 1
ATOM 3390 C CA . GLN A 1 422 ? 28.543 4.888 -22.565 1.00 91.12 422 GLN A CA 1
ATOM 3391 C C . GLN A 1 422 ? 28.489 5.630 -23.906 1.00 91.12 422 GLN A C 1
ATOM 3393 O O . GLN A 1 422 ? 29.522 5.832 -24.542 1.00 91.12 422 GLN A O 1
ATOM 3398 N N . ALA A 1 423 ? 27.311 6.099 -24.326 1.00 91.31 423 ALA A N 1
ATOM 3399 C CA . ALA A 1 423 ? 27.162 6.886 -25.547 1.00 91.31 423 ALA A CA 1
ATOM 3400 C C . ALA A 1 423 ? 27.909 8.231 -25.467 1.00 91.31 423 ALA A C 1
ATOM 3402 O O . ALA A 1 423 ? 28.587 8.621 -26.421 1.00 91.31 423 ALA A O 1
ATOM 3403 N N . LYS A 1 424 ? 27.840 8.928 -24.323 1.00 91.25 424 LYS A N 1
ATOM 3404 C CA . LYS A 1 424 ? 28.602 10.168 -24.085 1.00 91.25 424 LYS A CA 1
ATOM 3405 C C . LYS A 1 424 ? 30.108 9.918 -24.071 1.00 91.25 424 LYS A C 1
ATOM 3407 O O . LYS A 1 424 ? 30.856 10.691 -24.667 1.00 91.25 424 LYS A O 1
ATOM 3412 N N . GLU A 1 425 ? 30.558 8.843 -23.430 1.00 89.81 425 GLU A N 1
ATOM 3413 C CA . GLU A 1 425 ? 31.969 8.450 -23.422 1.00 89.81 425 GLU A CA 1
ATOM 3414 C C . GLU A 1 425 ? 32.469 8.100 -24.825 1.00 89.81 425 GLU A C 1
ATOM 3416 O O . GLU A 1 425 ? 33.554 8.538 -25.209 1.00 89.81 425 GLU A O 1
ATOM 3421 N N . ALA A 1 426 ? 31.670 7.386 -25.622 1.00 89.38 426 ALA A N 1
ATOM 3422 C CA . ALA A 1 426 ? 31.988 7.070 -27.011 1.00 89.38 426 ALA A CA 1
ATOM 3423 C C . ALA A 1 426 ? 32.097 8.336 -27.878 1.00 89.38 426 ALA A C 1
ATOM 3425 O O . ALA A 1 426 ? 33.035 8.461 -28.669 1.00 89.38 426 ALA A O 1
ATOM 3426 N N . LEU A 1 427 ? 31.191 9.304 -27.696 1.00 90.94 427 LEU A N 1
ATOM 3427 C CA . LEU A 1 427 ? 31.252 10.594 -28.386 1.00 90.94 427 LEU A CA 1
ATOM 3428 C C . LEU A 1 427 ? 32.511 11.382 -27.988 1.00 90.94 427 LEU A C 1
ATOM 3430 O O . LEU A 1 427 ? 33.261 11.829 -28.855 1.00 90.94 427 LEU A O 1
ATOM 3434 N N . ALA A 1 428 ? 32.804 11.476 -26.689 1.00 90.25 428 ALA A N 1
ATOM 3435 C CA . ALA A 1 428 ? 34.004 12.143 -26.186 1.00 90.25 428 ALA A CA 1
ATOM 3436 C C . ALA A 1 428 ? 35.297 11.447 -26.655 1.00 90.25 428 ALA A C 1
ATOM 3438 O O . ALA A 1 428 ? 36.300 12.106 -26.942 1.00 90.25 428 ALA A O 1
ATOM 3439 N N . ALA A 1 429 ? 35.300 10.116 -26.764 1.00 89.44 429 ALA A N 1
ATOM 3440 C CA . ALA A 1 429 ? 36.414 9.358 -27.327 1.00 89.44 429 ALA A CA 1
ATOM 3441 C C . ALA A 1 429 ? 36.610 9.666 -28.820 1.00 89.44 429 ALA A C 1
ATOM 3443 O O . ALA A 1 429 ? 37.742 9.899 -29.247 1.00 89.44 429 ALA A O 1
ATOM 3444 N N . ALA A 1 430 ? 35.526 9.757 -29.596 1.00 89.25 430 ALA A N 1
ATOM 3445 C CA . ALA A 1 430 ? 35.582 10.139 -31.005 1.00 89.25 430 ALA A CA 1
ATOM 3446 C C . ALA A 1 430 ? 36.132 11.568 -31.202 1.00 89.25 430 ALA A C 1
ATOM 3448 O O . ALA A 1 430 ? 36.976 11.791 -32.074 1.00 89.25 430 ALA A O 1
ATOM 3449 N N . GLU A 1 431 ? 35.740 12.525 -30.355 1.00 89.06 431 GLU A N 1
ATOM 3450 C CA . GLU A 1 431 ? 36.288 13.892 -30.361 1.00 89.06 431 GLU A CA 1
ATOM 3451 C C . GLU A 1 431 ? 37.790 13.922 -30.021 1.00 89.06 431 GLU A C 1
ATOM 3453 O O . GLU A 1 431 ? 38.585 14.607 -30.679 1.00 89.06 431 GLU A O 1
ATOM 3458 N N . ARG A 1 432 ? 38.219 13.130 -29.029 1.00 89.25 432 ARG A N 1
ATOM 3459 C CA . ARG A 1 432 ? 39.640 12.964 -28.663 1.00 89.25 432 ARG A CA 1
ATOM 3460 C C . ARG A 1 432 ? 40.462 12.323 -29.780 1.00 89.25 432 ARG A C 1
ATOM 3462 O O . ARG A 1 432 ? 41.645 12.628 -29.936 1.00 89.25 432 ARG A O 1
ATOM 3469 N N . ASP A 1 433 ? 39.868 11.433 -30.563 1.00 88.38 433 ASP A N 1
ATOM 3470 C CA . ASP A 1 433 ? 40.536 10.814 -31.708 1.00 88.38 433 ASP A CA 1
ATOM 3471 C C . ASP A 1 433 ? 40.657 11.781 -32.884 1.00 88.38 433 ASP A C 1
ATOM 3473 O O . ASP A 1 433 ? 41.692 11.810 -33.559 1.00 88.38 433 ASP A O 1
ATOM 3477 N N . MET A 1 434 ? 39.650 12.627 -33.105 1.00 86.75 434 MET A N 1
ATOM 3478 C CA . MET A 1 434 ? 39.718 13.663 -34.133 1.00 86.75 434 MET A CA 1
ATOM 3479 C C . MET A 1 434 ? 40.759 14.732 -33.816 1.00 86.75 434 MET A C 1
ATOM 3481 O O . MET A 1 434 ? 41.572 15.072 -34.679 1.00 86.75 434 MET A O 1
ATOM 3485 N N . THR A 1 435 ? 40.813 15.192 -32.568 1.00 87.88 435 THR A N 1
ATOM 3486 C CA . THR A 1 435 ? 41.846 16.135 -32.109 1.00 87.88 435 THR A CA 1
ATOM 3487 C C . THR A 1 435 ? 43.251 15.533 -32.181 1.00 87.88 435 THR A C 1
ATOM 3489 O O . THR A 1 435 ? 44.165 16.197 -32.672 1.00 87.88 435 THR A O 1
ATOM 3492 N N . ARG A 1 436 ? 43.443 14.260 -31.803 1.00 87.50 436 ARG A N 1
ATOM 3493 C CA . ARG A 1 436 ? 44.732 13.557 -31.961 1.00 87.50 436 ARG A CA 1
ATOM 3494 C C . ARG A 1 436 ? 45.179 13.457 -33.418 1.00 87.50 436 ARG A C 1
ATOM 3496 O O . ARG A 1 436 ? 46.342 13.736 -33.705 1.00 87.50 436 ARG A O 1
ATOM 3503 N N . LYS A 1 437 ? 44.278 13.113 -34.346 1.00 89.25 437 LYS A N 1
ATOM 3504 C CA . LYS A 1 437 ? 44.599 13.083 -35.785 1.00 89.25 437 LYS A CA 1
ATOM 3505 C C . LYS A 1 437 ? 44.971 14.471 -36.310 1.00 89.25 437 LYS A C 1
ATOM 3507 O O . LYS A 1 437 ? 45.933 14.584 -37.064 1.00 89.25 437 LYS A O 1
ATOM 3512 N N . LEU A 1 438 ? 44.270 15.521 -35.881 1.00 90.19 438 LEU A N 1
ATOM 3513 C CA . LEU A 1 438 ? 44.577 16.900 -36.273 1.00 90.19 438 LEU A CA 1
ATOM 3514 C C . LEU A 1 438 ? 45.952 17.357 -35.751 1.00 90.19 438 LEU A C 1
ATOM 3516 O O . LEU A 1 438 ? 46.734 17.919 -36.514 1.00 90.19 438 LEU A O 1
ATOM 3520 N N . LEU A 1 439 ? 46.275 17.073 -34.483 1.00 90.19 439 LEU A N 1
ATOM 3521 C CA . LEU A 1 439 ? 47.586 17.371 -33.885 1.00 90.19 439 LEU A CA 1
ATOM 3522 C C . LEU A 1 439 ? 48.722 16.578 -34.546 1.00 90.19 439 LEU A C 1
ATOM 3524 O O . LEU A 1 439 ? 49.832 17.082 -34.728 1.00 90.19 439 LEU A O 1
ATOM 3528 N N . TRP A 1 440 ? 48.457 15.332 -34.935 1.00 92.69 440 TRP A N 1
ATOM 3529 C CA . TRP A 1 440 ? 49.417 14.530 -35.684 1.00 92.69 440 TRP A CA 1
ATOM 3530 C C . TRP A 1 440 ? 49.664 15.117 -37.082 1.00 92.69 440 TRP A C 1
ATOM 3532 O O . TRP A 1 440 ? 50.808 15.296 -37.486 1.00 92.69 440 TRP A O 1
ATOM 3542 N N . LEU A 1 441 ? 48.609 15.514 -37.798 1.00 91.69 441 LEU A N 1
ATOM 3543 C CA . LEU A 1 441 ? 48.745 16.159 -39.108 1.00 91.69 441 LEU A CA 1
ATOM 3544 C C . LEU A 1 441 ? 49.492 17.497 -39.021 1.00 91.69 441 LEU A C 1
ATOM 3546 O O . LEU A 1 441 ? 50.353 17.771 -39.858 1.00 91.69 441 LEU A O 1
ATOM 3550 N N . SER A 1 442 ? 49.212 18.317 -38.005 1.00 89.00 442 SER A N 1
ATOM 3551 C CA . SER A 1 442 ? 49.901 19.597 -37.819 1.00 89.00 442 SER A CA 1
ATOM 3552 C C . SER A 1 442 ? 51.378 19.418 -37.458 1.00 89.00 442 SER A C 1
ATOM 3554 O O . SER A 1 442 ? 52.223 20.137 -37.990 1.00 89.00 442 SER A O 1
ATOM 3556 N N . SER A 1 443 ? 51.722 18.428 -36.629 1.00 86.06 443 SER A N 1
ATOM 3557 C CA . SER A 1 443 ? 53.122 18.106 -36.314 1.00 86.06 443 SER A CA 1
ATOM 3558 C C . SER A 1 443 ? 53.881 17.556 -37.525 1.00 86.06 443 SER A C 1
ATOM 3560 O O . SER A 1 443 ? 55.008 17.986 -37.770 1.00 86.06 443 SER A O 1
ATOM 3562 N N . VAL A 1 444 ? 53.259 16.706 -38.349 1.00 92.25 444 VAL A N 1
ATOM 3563 C CA . VAL A 1 444 ? 53.831 16.267 -39.636 1.00 92.25 444 VAL A CA 1
ATOM 3564 C C . VAL A 1 444 ? 54.088 17.463 -40.558 1.00 92.25 444 VAL A C 1
ATOM 3566 O O . VAL A 1 444 ? 55.183 17.591 -41.106 1.00 92.25 444 VAL A O 1
ATOM 3569 N N . TYR A 1 445 ? 53.124 18.378 -40.689 1.00 92.88 445 TYR A N 1
ATOM 3570 C CA . TYR A 1 445 ? 53.281 19.588 -41.500 1.00 92.88 445 TYR A CA 1
ATOM 3571 C C . TYR A 1 445 ? 54.424 20.486 -41.004 1.00 92.88 445 TYR A C 1
ATOM 3573 O O . TYR A 1 445 ? 55.186 21.034 -41.805 1.00 92.88 445 TYR A O 1
ATOM 3581 N N . LEU A 1 446 ? 54.586 20.608 -39.685 1.00 93.88 446 LEU A N 1
ATOM 3582 C CA . LEU A 1 446 ? 55.642 21.408 -39.066 1.00 93.88 446 LEU A CA 1
ATOM 3583 C C . LEU A 1 446 ? 57.031 20.805 -39.326 1.00 93.88 446 LEU A C 1
ATOM 3585 O O . LEU A 1 446 ? 57.960 21.538 -39.662 1.00 93.88 446 LEU A O 1
ATOM 3589 N N . VAL A 1 447 ? 57.158 19.474 -39.276 1.00 93.75 447 VAL A N 1
ATOM 3590 C CA . VAL A 1 447 ? 58.395 18.761 -39.643 1.00 93.75 447 VAL A CA 1
ATOM 3591 C C . VAL A 1 447 ? 58.726 18.963 -41.121 1.00 93.75 447 VAL A C 1
ATOM 3593 O O . VAL A 1 447 ? 59.855 19.324 -41.446 1.00 93.75 447 VAL A O 1
ATOM 3596 N N . ILE A 1 448 ? 57.751 18.792 -42.018 1.00 93.62 448 ILE A N 1
ATOM 3597 C CA . ILE A 1 448 ? 57.941 19.017 -43.461 1.00 93.62 448 ILE A CA 1
ATOM 3598 C C . ILE A 1 448 ? 58.390 20.459 -43.729 1.00 93.62 448 ILE A C 1
ATOM 3600 O O . ILE A 1 448 ? 59.345 20.682 -44.472 1.00 93.62 448 ILE A O 1
ATOM 3604 N N . SER A 1 449 ? 57.751 21.436 -43.082 1.00 92.12 449 SER A N 1
ATOM 3605 C CA . SER A 1 449 ? 58.103 22.854 -43.215 1.00 92.12 449 SER A CA 1
ATOM 3606 C C . SER A 1 449 ? 59.520 23.146 -42.713 1.00 92.12 449 SER A C 1
ATOM 3608 O O . SER A 1 449 ? 60.261 23.879 -43.365 1.00 92.12 449 SER A O 1
ATOM 3610 N N . ALA A 1 450 ? 59.935 22.542 -41.594 1.00 92.56 450 ALA A N 1
ATOM 3611 C CA . ALA A 1 450 ? 61.293 22.679 -41.069 1.00 92.56 450 ALA A CA 1
ATOM 3612 C C . ALA A 1 450 ? 62.343 22.065 -42.010 1.00 92.56 450 ALA A C 1
ATOM 3614 O O . ALA A 1 450 ? 63.399 22.659 -42.224 1.00 92.56 450 ALA A O 1
ATOM 3615 N N . VAL A 1 451 ? 62.044 20.912 -42.617 1.00 94.25 451 VAL A N 1
ATOM 3616 C CA . VAL A 1 451 ? 62.913 20.280 -43.621 1.00 94.25 451 VAL A CA 1
ATOM 3617 C C . VAL A 1 451 ? 63.040 21.163 -44.864 1.00 94.25 451 VAL A C 1
ATOM 3619 O O . VAL A 1 451 ? 64.152 21.389 -45.332 1.00 94.25 451 VAL A O 1
ATOM 3622 N N . LEU A 1 452 ? 61.934 21.719 -45.365 1.00 94.25 452 LEU A N 1
ATOM 3623 C CA . LEU A 1 452 ? 61.941 22.673 -46.481 1.00 94.25 452 LEU A CA 1
ATOM 3624 C C . LEU A 1 452 ? 62.779 23.916 -46.167 1.00 94.25 452 LEU A C 1
ATOM 3626 O O . LEU A 1 452 ? 63.620 24.303 -46.975 1.00 94.25 452 LEU A O 1
ATOM 3630 N N . LEU A 1 453 ? 62.611 24.502 -44.980 1.00 94.19 453 LEU A N 1
ATOM 3631 C CA . LEU A 1 453 ? 63.431 25.623 -44.513 1.00 94.19 453 LEU A CA 1
ATOM 3632 C C . LEU A 1 453 ? 64.919 25.261 -44.444 1.00 94.19 453 LEU A C 1
ATOM 3634 O O . LEU A 1 453 ? 65.754 26.061 -44.855 1.00 94.19 453 LEU A O 1
ATOM 3638 N N . ALA A 1 454 ? 65.262 24.058 -43.977 1.00 91.31 454 ALA A N 1
ATOM 3639 C CA . ALA A 1 454 ? 66.645 23.591 -43.928 1.00 91.31 454 ALA A CA 1
ATOM 3640 C C . ALA A 1 454 ? 67.245 23.396 -45.331 1.00 91.31 454 ALA A C 1
ATOM 3642 O O . ALA A 1 454 ? 68.403 23.749 -45.556 1.00 91.31 454 ALA A O 1
ATOM 3643 N N . ILE A 1 455 ? 66.462 22.879 -46.284 1.00 92.56 455 ILE A N 1
ATOM 3644 C CA . ILE A 1 455 ? 66.870 22.754 -47.691 1.00 92.56 455 ILE A CA 1
ATOM 3645 C C . ILE A 1 455 ? 67.124 24.140 -48.286 1.00 92.56 455 ILE A C 1
ATOM 3647 O O . ILE A 1 455 ? 68.209 24.375 -48.812 1.00 92.56 455 ILE A O 1
ATOM 3651 N N . LEU A 1 456 ? 66.176 25.070 -48.135 1.00 93.19 456 LEU A N 1
ATOM 3652 C CA . LEU A 1 456 ? 66.308 26.445 -48.624 1.00 93.19 456 LEU A CA 1
ATOM 3653 C C . LEU A 1 456 ? 67.512 27.157 -48.000 1.00 93.19 456 LEU A C 1
ATOM 3655 O O . LEU A 1 456 ? 68.258 27.840 -48.698 1.00 93.19 456 LEU A O 1
ATOM 3659 N N . TYR A 1 457 ? 67.746 26.963 -46.701 1.00 91.69 457 TYR A N 1
ATOM 3660 C CA . TYR A 1 457 ? 68.912 27.511 -46.015 1.00 91.69 457 TYR A CA 1
ATOM 3661 C C . TYR A 1 457 ? 70.226 26.941 -46.566 1.00 91.69 457 TYR A C 1
ATOM 3663 O O . TYR A 1 457 ? 71.185 27.683 -46.777 1.00 91.69 457 TYR A O 1
ATOM 3671 N N . ASN A 1 458 ? 70.273 25.636 -46.839 1.00 89.56 458 ASN A N 1
ATOM 3672 C CA . ASN A 1 458 ? 71.450 24.982 -47.405 1.00 89.56 458 ASN A CA 1
ATOM 3673 C C . ASN A 1 458 ? 71.716 25.431 -48.853 1.00 89.56 458 ASN A C 1
ATOM 3675 O O . ASN A 1 458 ? 72.863 25.666 -49.227 1.00 89.56 458 ASN A O 1
ATOM 3679 N N . GLU A 1 459 ? 70.673 25.595 -49.669 1.00 88.75 459 GLU A N 1
ATOM 3680 C CA . GLU A 1 459 ? 70.803 26.158 -51.018 1.00 88.75 459 GLU A CA 1
ATOM 3681 C C . GLU A 1 459 ? 71.275 27.610 -50.988 1.00 88.75 459 GLU A C 1
ATOM 3683 O O . GLU A 1 459 ? 72.183 27.973 -51.736 1.00 88.75 459 GLU A O 1
ATOM 3688 N N . TRP A 1 460 ? 70.732 28.418 -50.077 1.00 89.31 460 TRP A N 1
ATOM 3689 C CA . TRP A 1 460 ? 71.184 29.787 -49.867 1.00 89.31 460 TRP A CA 1
ATOM 3690 C C . TRP A 1 460 ? 72.661 29.842 -49.451 1.00 89.31 460 TRP A C 1
ATOM 3692 O O . TRP A 1 460 ? 73.425 30.614 -50.027 1.00 89.31 460 TRP A O 1
ATOM 3702 N N . GLN A 1 461 ? 73.103 28.976 -48.531 1.00 87.75 461 GLN A N 1
ATOM 3703 C CA . GLN A 1 461 ? 74.519 28.885 -48.156 1.00 87.75 461 GLN A CA 1
ATOM 3704 C C . GLN A 1 461 ? 75.418 28.485 -49.330 1.00 87.75 461 GLN A C 1
ATOM 3706 O O . GLN A 1 461 ? 76.489 29.066 -49.508 1.00 87.75 461 GLN A O 1
ATOM 3711 N N . ARG A 1 462 ? 74.995 27.520 -50.156 1.00 83.00 462 ARG A N 1
ATOM 3712 C CA . ARG A 1 462 ? 75.733 27.137 -51.371 1.00 83.00 462 ARG A CA 1
ATOM 3713 C C . ARG A 1 462 ? 75.832 28.302 -52.352 1.00 83.00 462 ARG A C 1
ATOM 3715 O O . ARG A 1 462 ? 76.902 28.534 -52.906 1.00 83.00 462 ARG A O 1
ATOM 3722 N N . ALA A 1 463 ? 74.746 29.048 -52.546 1.00 81.56 463 ALA A N 1
ATOM 3723 C CA . ALA A 1 463 ? 74.728 30.222 -53.410 1.00 81.56 463 ALA A CA 1
ATOM 3724 C C . ALA A 1 463 ? 75.662 31.332 -52.897 1.00 81.56 463 ALA A C 1
ATOM 3726 O O . ALA A 1 463 ? 76.418 31.894 -53.686 1.00 81.56 463 ALA A O 1
ATOM 3727 N N . ASP A 1 464 ? 75.672 31.604 -51.589 1.00 83.88 464 ASP A N 1
ATOM 3728 C CA . ASP A 1 464 ? 76.572 32.586 -50.966 1.00 83.88 464 ASP A CA 1
ATOM 3729 C C . ASP A 1 464 ? 78.050 32.168 -51.074 1.00 83.88 464 ASP A C 1
ATOM 3731 O O . ASP A 1 464 ? 78.909 32.987 -51.414 1.00 83.88 464 ASP A O 1
ATOM 3735 N N . HIS A 1 465 ? 78.358 30.881 -50.874 1.00 79.38 465 HIS A N 1
ATOM 3736 C CA . HIS A 1 465 ? 79.709 30.351 -51.078 1.00 79.38 465 HIS A CA 1
ATOM 3737 C C . HIS A 1 465 ? 80.158 30.496 -52.539 1.00 79.38 465 HIS A C 1
ATOM 3739 O O . HIS A 1 465 ? 81.245 31.008 -52.806 1.00 79.38 465 HIS A O 1
ATOM 3745 N N . ASN A 1 466 ? 79.296 30.121 -53.489 1.00 82.06 466 ASN A N 1
ATOM 3746 C CA . ASN A 1 466 ? 79.565 30.259 -54.921 1.00 82.06 466 ASN A CA 1
ATOM 3747 C C . ASN A 1 466 ? 79.748 31.729 -55.330 1.00 82.06 466 ASN A C 1
ATOM 3749 O O . ASN A 1 466 ? 80.599 32.029 -56.165 1.00 82.06 466 ASN A O 1
ATOM 3753 N N . LEU A 1 467 ? 78.993 32.658 -54.734 1.00 78.50 467 LEU A N 1
ATOM 3754 C CA . LEU A 1 467 ? 79.134 34.094 -54.981 1.00 78.50 467 LEU A CA 1
ATOM 3755 C C . LEU A 1 467 ? 80.495 34.612 -54.491 1.00 78.50 467 LEU A C 1
ATOM 3757 O O . LEU A 1 467 ? 81.170 35.350 -55.210 1.00 78.50 467 LEU A O 1
ATOM 3761 N N . LYS A 1 468 ? 80.927 34.194 -53.296 1.00 80.69 468 LYS A N 1
ATOM 3762 C CA . LYS A 1 468 ? 82.240 34.549 -52.734 1.00 80.69 468 LYS A CA 1
ATOM 3763 C C . LYS A 1 468 ? 83.391 33.968 -53.553 1.00 80.69 468 LYS A C 1
ATOM 3765 O O . LYS A 1 468 ? 84.359 34.679 -53.828 1.00 80.69 468 LYS A O 1
ATOM 3770 N N . GLU A 1 469 ? 83.284 32.716 -53.997 1.00 78.00 469 GLU A N 1
ATOM 3771 C CA . GLU A 1 469 ? 84.263 32.111 -54.908 1.00 78.00 469 GLU A CA 1
ATOM 3772 C C . GLU A 1 469 ? 84.291 32.808 -56.268 1.00 78.00 469 GLU A C 1
ATOM 3774 O O . GLU A 1 469 ? 85.371 33.081 -56.789 1.00 78.00 469 GLU A O 1
ATOM 3779 N N . ALA A 1 470 ? 83.132 33.165 -56.826 1.00 73.44 470 ALA A N 1
ATOM 3780 C CA . ALA A 1 470 ? 83.050 33.921 -58.071 1.00 73.44 470 ALA A CA 1
ATOM 3781 C C . ALA A 1 470 ? 83.722 35.295 -57.941 1.00 73.44 470 ALA A C 1
ATOM 3783 O O . ALA A 1 470 ? 84.475 35.681 -58.828 1.00 73.44 470 ALA A O 1
ATOM 3784 N N . GLN A 1 471 ? 83.534 36.005 -56.824 1.00 75.94 471 GLN A N 1
ATOM 3785 C CA . GLN A 1 471 ? 84.205 37.283 -56.556 1.00 75.94 471 GLN A CA 1
ATOM 3786 C C . GLN A 1 471 ? 85.723 37.132 -56.390 1.00 75.94 471 GLN A C 1
ATOM 3788 O O . GLN A 1 471 ? 86.486 37.957 -56.898 1.00 75.94 471 GLN A O 1
ATOM 3793 N N . LEU A 1 472 ? 86.182 36.072 -55.717 1.00 77.19 472 LEU A N 1
ATOM 3794 C CA . LEU A 1 472 ? 87.609 35.769 -55.581 1.00 77.19 472 LEU A CA 1
ATOM 3795 C C . LEU A 1 472 ? 88.235 35.421 -56.939 1.00 77.19 472 LEU A C 1
ATOM 3797 O O . LEU A 1 472 ? 89.330 35.886 -57.258 1.00 77.19 472 LEU A O 1
ATOM 3801 N N . ASN A 1 473 ? 87.527 34.638 -57.753 1.00 73.56 473 ASN A N 1
ATOM 3802 C CA . ASN A 1 473 ? 87.939 34.285 -59.106 1.00 73.56 473 ASN A CA 1
ATOM 3803 C C . ASN A 1 473 ? 87.914 35.499 -60.041 1.00 73.56 473 ASN A C 1
ATOM 3805 O O . ASN A 1 473 ? 88.800 35.609 -60.881 1.00 73.56 473 ASN A O 1
ATOM 3809 N N . LEU A 1 474 ? 86.983 36.441 -59.862 1.00 70.50 474 LEU A N 1
ATOM 3810 C CA . LEU A 1 474 ? 86.951 37.700 -60.608 1.00 70.50 474 LEU A CA 1
ATOM 3811 C C . LEU A 1 474 ? 88.159 38.580 -60.265 1.00 70.50 474 LEU A C 1
ATOM 3813 O O . LEU A 1 474 ? 88.816 39.080 -61.170 1.00 70.50 474 LEU A O 1
ATOM 3817 N N . LYS A 1 475 ? 88.523 38.685 -58.978 1.00 74.06 475 LYS A N 1
ATOM 3818 C CA . LYS A 1 475 ? 89.754 39.368 -58.541 1.00 74.06 475 LYS A CA 1
ATOM 3819 C C . LYS A 1 475 ? 91.011 38.734 -59.133 1.00 74.06 475 LYS A C 1
ATOM 3821 O O . LYS A 1 475 ? 91.847 39.441 -59.686 1.00 74.06 475 LYS A O 1
ATOM 3826 N N . LYS A 1 476 ? 91.119 37.402 -59.079 1.00 71.25 476 LYS A N 1
ATOM 3827 C CA . LYS A 1 476 ? 92.229 36.666 -59.709 1.00 71.25 476 LYS A CA 1
ATOM 3828 C C . LYS A 1 476 ? 92.253 36.875 -61.224 1.00 71.25 476 LYS A C 1
ATOM 3830 O O . LYS A 1 476 ? 93.321 37.048 -61.799 1.00 71.25 476 LYS A O 1
ATOM 3835 N N . TYR A 1 477 ? 91.088 36.898 -61.867 1.00 60.44 477 TYR A N 1
ATOM 3836 C CA . TYR A 1 477 ? 90.958 37.152 -63.298 1.00 60.44 477 TYR A CA 1
ATOM 3837 C C . TYR A 1 477 ? 91.347 38.589 -63.667 1.00 60.44 477 TYR A C 1
ATOM 3839 O O . TYR A 1 477 ? 92.003 38.780 -64.682 1.00 60.44 477 TYR A O 1
ATOM 3847 N N . GLU A 1 478 ? 91.020 39.597 -62.858 1.00 67.44 478 GLU A N 1
ATOM 3848 C CA . GLU A 1 478 ? 91.447 40.988 -63.068 1.00 67.44 478 GLU A CA 1
ATOM 3849 C C . GLU A 1 478 ? 92.961 41.167 -62.875 1.00 67.44 478 GLU A C 1
ATOM 3851 O O . GLU A 1 478 ? 93.621 41.792 -63.711 1.00 67.44 478 GLU A O 1
ATOM 3856 N N . GLU A 1 479 ? 93.548 40.548 -61.848 1.00 63.00 479 GLU A N 1
ATOM 3857 C CA . GLU A 1 479 ? 95.004 40.512 -61.651 1.00 63.00 479 GLU A CA 1
ATOM 3858 C C . GLU A 1 479 ? 95.706 39.834 -62.838 1.00 63.00 479 GLU A C 1
ATOM 3860 O O . GLU A 1 479 ? 96.676 40.359 -63.390 1.00 63.00 479 GLU A O 1
ATOM 3865 N N . GLN A 1 480 ? 95.159 38.714 -63.314 1.00 60.34 480 GLN A N 1
ATOM 3866 C CA . GLN A 1 480 ? 95.713 37.952 -64.430 1.00 60.34 480 GLN A CA 1
ATOM 3867 C C . GLN A 1 480 ? 95.453 38.612 -65.791 1.00 60.34 480 GLN A C 1
ATOM 3869 O O . GLN A 1 480 ? 96.289 38.514 -66.686 1.00 60.34 480 GLN A O 1
ATOM 3874 N N . LYS A 1 481 ? 94.361 39.368 -65.945 1.00 58.47 481 LYS A N 1
ATOM 3875 C CA . LYS A 1 481 ? 94.086 40.235 -67.101 1.00 58.47 481 LYS A CA 1
ATOM 3876 C C . LYS A 1 481 ? 95.088 41.382 -67.170 1.00 58.47 481 LYS A C 1
ATOM 3878 O O . LYS A 1 481 ? 95.576 41.670 -68.252 1.00 58.47 481 LYS A O 1
ATOM 3883 N N . THR A 1 482 ? 95.477 41.965 -66.038 1.00 56.97 482 THR A N 1
ATOM 3884 C CA . THR A 1 482 ? 96.506 43.021 -65.988 1.00 56.97 482 THR A CA 1
ATOM 3885 C C . THR A 1 482 ? 97.894 42.489 -66.385 1.00 56.97 482 THR A C 1
ATOM 3887 O O . THR A 1 482 ? 98.681 43.200 -67.011 1.00 56.97 482 THR A O 1
ATOM 3890 N N . VAL A 1 483 ? 98.177 41.215 -66.084 1.00 56.31 483 VAL A N 1
ATOM 3891 C CA . VAL A 1 483 ? 99.400 40.503 -66.502 1.00 56.31 483 VAL A CA 1
ATOM 3892 C C . VAL A 1 483 ? 99.345 40.091 -67.982 1.00 56.31 483 VAL A C 1
ATOM 3894 O O . VAL A 1 483 ? 100.290 40.349 -68.724 1.00 56.31 483 VAL A O 1
ATOM 3897 N N . ASN A 1 484 ? 98.228 39.530 -68.450 1.00 51.12 484 ASN A N 1
ATOM 3898 C CA . ASN A 1 484 ? 98.053 39.070 -69.834 1.00 51.12 484 ASN A CA 1
ATOM 3899 C C . ASN A 1 484 ? 97.879 40.226 -70.837 1.00 51.12 484 ASN A C 1
ATOM 3901 O O . ASN A 1 484 ? 98.301 40.114 -71.984 1.00 51.12 484 ASN A O 1
ATOM 3905 N N . GLN A 1 485 ? 97.354 41.378 -70.411 1.00 50.78 485 GLN A N 1
ATOM 3906 C CA . GLN A 1 485 ? 97.254 42.591 -71.233 1.00 50.78 485 GLN A CA 1
ATOM 3907 C C . GLN A 1 485 ? 98.628 43.228 -71.520 1.00 50.78 485 GLN A C 1
ATOM 3909 O O . GLN A 1 485 ? 98.747 43.993 -72.471 1.00 50.78 485 GLN A O 1
ATOM 3914 N N . ARG A 1 486 ? 99.685 42.868 -70.771 1.00 51.25 486 ARG A N 1
ATOM 3915 C CA . ARG A 1 486 ? 101.087 43.193 -71.110 1.00 51.25 486 ARG A CA 1
ATOM 3916 C C . ARG A 1 486 ? 101.766 42.148 -72.007 1.00 51.25 486 ARG A C 1
ATOM 3918 O O . ARG A 1 486 ? 102.847 42.423 -72.513 1.00 51.25 486 ARG A O 1
ATOM 3925 N N . LEU A 1 487 ? 101.164 40.970 -72.201 1.00 46.41 487 LEU A N 1
ATOM 3926 C CA . LEU A 1 487 ? 101.751 39.846 -72.946 1.00 46.41 487 LEU A CA 1
ATOM 3927 C C . LEU A 1 487 ? 101.086 39.563 -74.310 1.00 46.41 487 LEU A C 1
ATOM 3929 O O . LEU A 1 487 ? 101.612 38.757 -75.071 1.00 46.41 487 LEU A O 1
ATOM 3933 N N . CYS A 1 488 ? 99.972 40.217 -74.657 1.00 36.06 488 CYS A N 1
ATOM 3934 C CA . CYS A 1 488 ? 99.166 39.890 -75.844 1.00 36.06 488 CYS A CA 1
ATOM 3935 C C . CYS A 1 488 ? 99.075 41.021 -76.895 1.00 36.06 488 CYS A C 1
ATOM 3937 O O . CYS A 1 488 ? 97.988 41.329 -77.374 1.00 36.06 488 CYS A O 1
ATOM 3939 N N . GLU A 1 489 ? 100.210 41.605 -77.299 1.00 39.38 489 GLU A N 1
ATOM 3940 C CA . GLU A 1 489 ? 100.330 42.433 -78.523 1.00 39.38 489 GLU A CA 1
ATOM 3941 C C . GLU A 1 489 ? 100.815 41.637 -79.759 1.00 39.38 489 GLU A C 1
ATOM 3943 O O . GLU A 1 489 ? 101.183 42.214 -80.779 1.00 39.38 489 GLU A O 1
ATOM 3948 N N . GLN A 1 490 ? 100.800 40.299 -79.727 1.00 35.16 490 GLN A N 1
ATOM 3949 C CA . GLN A 1 490 ? 101.278 39.473 -80.844 1.00 35.16 490 GLN A CA 1
ATOM 3950 C C . GLN A 1 490 ? 100.310 38.335 -81.226 1.00 35.16 490 GLN A C 1
ATOM 3952 O O . GLN A 1 490 ? 100.386 37.254 -80.658 1.00 35.16 490 GLN A O 1
ATOM 3957 N N . ILE A 1 491 ? 99.516 38.597 -82.284 1.00 31.64 491 ILE A N 1
ATOM 3958 C CA . ILE A 1 491 ? 98.999 37.665 -83.335 1.00 31.64 491 ILE A CA 1
ATOM 3959 C C . ILE A 1 491 ? 98.048 36.527 -82.800 1.00 31.64 491 ILE A C 1
ATOM 3961 O O . ILE A 1 491 ? 97.907 36.353 -81.597 1.00 31.64 491 ILE A O 1
ATOM 3965 N N . PRO A 1 492 ? 97.220 35.848 -83.628 1.00 35.94 492 PRO A N 1
ATOM 3966 C CA . PRO A 1 492 ? 95.764 36.009 -83.653 1.00 35.94 492 PRO A CA 1
ATOM 3967 C C . PRO A 1 492 ? 94.951 34.711 -83.430 1.00 35.94 492 PRO A C 1
ATOM 3969 O O . PRO A 1 492 ? 95.442 33.592 -83.521 1.00 35.94 492 PRO A O 1
ATOM 3972 N N . THR A 1 493 ? 93.658 34.934 -83.184 1.00 29.16 493 THR A N 1
ATOM 3973 C CA . THR A 1 493 ? 92.446 34.131 -83.461 1.00 29.16 493 THR A CA 1
ATOM 3974 C C . THR A 1 493 ? 92.570 32.637 -83.822 1.00 29.16 493 THR A C 1
ATOM 3976 O O . THR A 1 493 ? 93.067 32.313 -84.894 1.00 29.16 493 THR A O 1
ATOM 3979 N N . GLN A 1 494 ? 91.883 31.762 -83.061 1.00 30.33 494 GLN A N 1
ATOM 3980 C CA . GLN A 1 494 ? 90.848 30.856 -83.611 1.00 30.33 494 GLN A CA 1
ATOM 3981 C C . GLN A 1 494 ? 90.013 30.093 -82.549 1.00 30.33 494 GLN A C 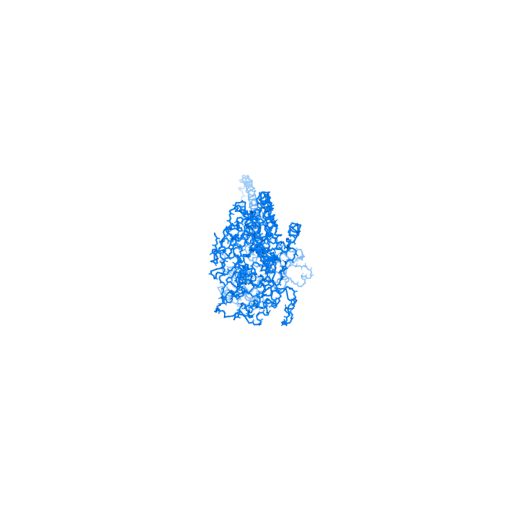1
ATOM 3983 O O . GLN A 1 494 ? 90.522 29.356 -81.714 1.00 30.33 494 GLN A O 1
ATOM 3988 N N . THR A 1 495 ? 88.700 30.314 -82.655 1.00 31.97 495 THR A N 1
ATOM 3989 C CA . THR A 1 495 ? 87.502 29.472 -82.454 1.00 31.97 495 THR A CA 1
ATOM 3990 C C . THR A 1 495 ? 87.636 28.017 -81.983 1.00 31.97 495 THR A C 1
ATOM 3992 O O . THR A 1 495 ? 88.174 27.214 -82.729 1.00 31.97 495 THR A O 1
ATOM 3995 N N . ILE A 1 496 ? 86.926 27.652 -80.897 1.00 30.80 496 ILE A N 1
ATOM 3996 C CA . ILE A 1 496 ? 86.247 26.354 -80.621 1.00 30.80 496 ILE A CA 1
ATOM 3997 C C . ILE A 1 496 ? 85.175 26.647 -79.534 1.00 30.80 496 ILE A C 1
ATOM 3999 O O . ILE A 1 496 ? 85.493 27.346 -78.583 1.00 30.80 496 ILE A O 1
ATOM 4003 N N . ASN A 1 497 ? 83.926 26.167 -79.501 1.00 35.81 497 ASN A N 1
ATOM 4004 C CA . ASN A 1 497 ? 83.033 25.480 -80.435 1.00 35.81 497 ASN A CA 1
ATOM 4005 C C . ASN A 1 497 ? 81.678 25.352 -79.698 1.00 35.81 497 ASN A C 1
ATOM 4007 O O . ASN A 1 497 ? 81.602 24.725 -78.643 1.00 35.81 497 ASN A O 1
ATOM 4011 N N . GLN A 1 498 ? 80.617 25.944 -80.247 1.00 37.56 498 GLN A N 1
ATOM 4012 C CA . GLN A 1 498 ? 79.246 25.973 -79.712 1.00 37.56 498 GLN A CA 1
ATOM 4013 C C . GLN A 1 498 ? 78.501 24.641 -79.958 1.00 37.56 498 GLN A C 1
ATOM 4015 O O . GLN A 1 498 ? 77.340 24.632 -80.349 1.00 37.56 498 GLN A O 1
ATOM 4020 N N . LYS A 1 499 ? 79.178 23.495 -79.812 1.00 34.62 499 LYS A N 1
ATOM 4021 C CA . LYS A 1 499 ? 78.669 22.188 -80.272 1.00 34.62 499 LYS A CA 1
ATOM 4022 C C . LYS A 1 499 ? 78.558 21.126 -79.176 1.00 34.62 499 LYS A C 1
ATOM 4024 O O . LYS A 1 499 ? 78.582 19.936 -79.467 1.00 34.62 499 LYS A O 1
ATOM 4029 N N . ALA A 1 500 ? 78.433 21.566 -77.926 1.00 32.75 500 ALA A N 1
ATOM 4030 C CA . ALA A 1 500 ? 78.229 20.698 -76.765 1.00 32.75 500 ALA A CA 1
ATOM 4031 C C . ALA A 1 500 ? 76.914 20.976 -76.008 1.00 32.75 500 ALA A C 1
ATOM 4033 O O . ALA A 1 500 ? 76.663 20.325 -75.000 1.00 32.75 500 ALA A O 1
ATOM 4034 N N . LEU A 1 501 ? 76.075 21.910 -76.481 1.00 34.78 501 LEU A N 1
ATOM 4035 C CA . LEU A 1 501 ? 74.867 22.341 -75.761 1.00 34.78 501 LEU A CA 1
ATOM 4036 C C . LEU A 1 501 ? 73.531 21.873 -76.377 1.00 34.78 501 LEU A C 1
ATOM 4038 O O . LEU A 1 501 ? 72.520 21.947 -75.695 1.00 34.78 501 LEU A O 1
ATOM 4042 N N . ASP A 1 502 ? 73.525 21.299 -77.585 1.00 34.78 502 ASP A N 1
ATOM 4043 C CA . ASP A 1 502 ? 72.279 20.889 -78.276 1.00 34.78 502 ASP A CA 1
ATOM 4044 C C . ASP A 1 502 ? 71.934 19.390 -78.153 1.00 34.78 502 ASP A C 1
ATOM 4046 O O . ASP A 1 502 ? 70.944 18.922 -78.708 1.00 34.78 502 ASP A O 1
ATOM 4050 N N . LEU A 1 503 ? 72.736 18.598 -77.432 1.00 34.84 503 LEU A N 1
ATOM 4051 C CA . LEU A 1 503 ? 72.532 17.143 -77.307 1.00 34.84 503 LEU A CA 1
ATOM 4052 C C . LEU A 1 503 ? 71.854 16.701 -75.997 1.00 34.84 503 LEU A C 1
ATOM 4054 O O . LEU A 1 503 ? 71.542 15.524 -75.865 1.00 34.84 503 LEU A O 1
ATOM 4058 N N . CYS A 1 504 ? 71.569 17.615 -75.060 1.00 37.00 504 CYS A N 1
ATOM 4059 C CA . CYS A 1 504 ? 71.005 17.272 -73.742 1.00 37.00 504 CYS A CA 1
ATOM 4060 C C . CYS A 1 504 ? 69.503 17.571 -73.557 1.00 37.00 504 CYS A C 1
ATOM 4062 O O . CYS A 1 504 ? 68.912 17.047 -72.615 1.00 37.00 504 CYS A O 1
ATOM 4064 N N . GLU A 1 505 ? 68.856 18.372 -74.412 1.00 43.66 505 GLU A N 1
ATOM 4065 C CA . GLU A 1 505 ? 67.450 18.776 -74.183 1.00 43.66 505 GLU A CA 1
ATOM 4066 C C . GLU A 1 505 ? 66.407 17.756 -74.674 1.00 43.66 505 GLU A C 1
ATOM 4068 O O . GLU A 1 505 ? 65.275 17.746 -74.193 1.00 43.66 505 GLU A O 1
ATOM 4073 N N . HIS A 1 506 ? 66.765 16.854 -75.591 1.00 50.16 506 HIS A N 1
ATOM 4074 C CA . HIS A 1 506 ? 65.784 15.979 -76.249 1.00 50.16 506 HIS A CA 1
ATOM 4075 C C . HIS A 1 506 ? 65.586 14.606 -75.576 1.00 50.16 506 HIS A C 1
ATOM 4077 O O . HIS A 1 506 ? 64.587 13.937 -75.836 1.00 50.16 506 HIS A O 1
ATOM 4083 N N . GLU A 1 507 ? 66.480 14.188 -74.672 1.00 51.22 507 GLU A N 1
ATOM 4084 C CA . GLU A 1 507 ? 66.411 12.873 -74.000 1.00 51.22 507 GLU A CA 1
ATOM 4085 C C . GLU A 1 507 ? 65.651 12.906 -72.660 1.00 51.22 507 GLU A C 1
ATOM 4087 O O . GLU A 1 507 ? 65.216 11.868 -72.164 1.00 51.22 507 GLU A O 1
ATOM 4092 N N . GLN A 1 508 ? 65.376 14.095 -72.111 1.00 51.31 508 GLN A N 1
ATOM 4093 C CA . GLN A 1 508 ? 64.668 14.249 -70.832 1.00 51.31 508 GLN A CA 1
ATOM 4094 C C . GLN A 1 508 ? 63.165 13.919 -70.894 1.00 51.31 508 GLN A C 1
ATOM 4096 O O . GLN A 1 508 ? 62.567 13.651 -69.853 1.00 51.31 508 GLN A O 1
ATOM 4101 N N . LEU A 1 509 ? 62.541 13.896 -72.080 1.00 52.38 509 LEU A N 1
ATOM 4102 C CA . LEU A 1 509 ? 61.091 13.672 -72.197 1.00 52.38 509 LEU A CA 1
ATOM 4103 C C . LEU A 1 509 ? 60.678 12.190 -72.078 1.00 52.38 509 LEU A C 1
ATOM 4105 O O . LEU A 1 509 ? 59.554 11.907 -71.682 1.00 52.38 509 LEU A O 1
ATOM 4109 N N . VAL A 1 510 ? 61.572 11.237 -72.375 1.00 54.78 510 VAL A N 1
ATOM 4110 C CA . VAL A 1 510 ? 61.290 9.789 -72.206 1.00 54.78 510 VAL A CA 1
ATOM 4111 C C . VAL A 1 510 ? 61.211 9.414 -70.727 1.00 54.78 510 VAL A C 1
ATOM 4113 O O . VAL A 1 510 ? 60.413 8.575 -70.309 1.00 54.78 510 VAL A O 1
ATOM 4116 N N . ILE A 1 511 ? 62.020 10.104 -69.926 1.00 57.62 511 ILE A N 1
ATOM 4117 C CA . ILE A 1 511 ? 62.215 9.876 -68.495 1.00 57.62 511 ILE A CA 1
ATOM 4118 C C . ILE A 1 511 ? 60.939 10.185 -67.692 1.00 57.62 511 ILE A C 1
ATOM 4120 O O . ILE A 1 511 ? 60.742 9.612 -66.621 1.00 57.62 511 ILE A O 1
ATOM 4124 N N . SER A 1 512 ? 60.049 11.050 -68.195 1.00 54.81 512 SER A N 1
ATOM 4125 C CA . SER A 1 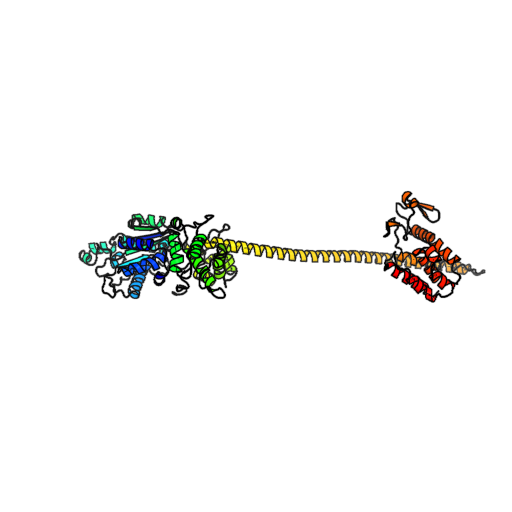512 ? 58.855 11.488 -67.461 1.00 54.81 512 SER A CA 1
ATOM 4126 C C . SER A 1 512 ? 57.675 10.509 -67.508 1.00 54.81 512 SER A C 1
ATOM 4128 O O . SER A 1 512 ? 56.831 10.568 -66.614 1.00 54.81 512 SER A O 1
ATOM 4130 N N . TYR A 1 513 ? 57.608 9.601 -68.493 1.00 55.78 513 TYR A N 1
ATOM 4131 C CA . TYR A 1 513 ? 56.443 8.717 -68.683 1.00 55.78 513 TYR A CA 1
ATOM 4132 C C . TYR A 1 513 ? 56.682 7.246 -68.348 1.00 55.78 513 TYR A C 1
ATOM 4134 O O . TYR A 1 513 ? 55.739 6.576 -67.933 1.00 55.78 513 TYR A O 1
ATOM 4142 N N . GLU A 1 514 ? 57.905 6.734 -68.508 1.00 63.34 514 GLU A N 1
ATOM 4143 C CA . GLU A 1 514 ? 58.182 5.306 -68.287 1.00 63.34 514 GLU A CA 1
ATOM 4144 C C . GLU A 1 514 ? 58.412 4.949 -66.811 1.00 63.34 514 GLU A C 1
ATOM 4146 O O . GLU A 1 514 ? 58.313 3.784 -66.441 1.00 63.34 514 GLU A O 1
ATOM 4151 N N . GLY A 1 515 ? 58.635 5.935 -65.936 1.00 67.12 515 GLY A N 1
ATOM 4152 C CA . GLY A 1 515 ? 59.034 5.675 -64.552 1.00 67.12 515 GLY A CA 1
ATOM 4153 C C . GLY A 1 515 ? 60.444 5.074 -64.482 1.00 67.12 515 GLY A C 1
ATOM 4154 O O . GLY A 1 515 ? 60.850 4.276 -65.319 1.00 67.12 515 GLY A O 1
ATOM 4155 N N . LEU A 1 516 ? 61.238 5.505 -63.502 1.00 82.00 516 LEU A N 1
ATOM 4156 C CA . LEU A 1 516 ? 62.592 4.989 -63.306 1.00 82.00 516 LEU A CA 1
ATOM 4157 C C . LEU A 1 516 ? 62.603 3.998 -62.144 1.00 82.00 516 LEU A C 1
ATOM 4159 O O . LEU A 1 516 ? 62.544 4.402 -60.983 1.00 82.00 516 LEU A O 1
ATOM 4163 N N . ASP A 1 517 ? 62.774 2.718 -62.456 1.00 85.06 517 ASP A N 1
ATOM 4164 C CA . ASP A 1 517 ? 62.902 1.648 -61.473 1.00 85.06 517 ASP A CA 1
ATOM 4165 C C . ASP A 1 517 ? 64.336 1.125 -61.438 1.00 85.06 517 ASP A C 1
ATOM 4167 O O . ASP A 1 517 ? 64.748 0.269 -62.215 1.00 85.06 517 ASP A O 1
ATOM 4171 N N . LEU A 1 518 ? 65.135 1.619 -60.493 1.00 88.88 518 LEU A N 1
ATOM 4172 C CA . LEU A 1 518 ? 66.534 1.195 -60.364 1.00 88.88 518 LEU A CA 1
ATOM 4173 C C . LEU A 1 518 ? 66.692 -0.254 -59.881 1.00 88.88 518 LEU A C 1
ATOM 4175 O O . LEU A 1 518 ? 67.808 -0.761 -59.856 1.00 88.88 518 LEU A O 1
ATOM 4179 N N . LYS A 1 519 ? 65.607 -0.932 -59.500 1.00 90.75 519 LYS A N 1
ATOM 4180 C CA . LYS A 1 519 ? 65.591 -2.346 -59.109 1.00 90.75 519 LYS A CA 1
ATOM 4181 C C . LYS A 1 519 ? 64.543 -3.104 -59.927 1.00 90.75 519 LYS A C 1
ATOM 4183 O O . LYS A 1 519 ? 63.543 -2.496 -60.298 1.00 90.75 519 LYS A O 1
ATOM 4188 N N . PRO A 1 520 ? 64.736 -4.415 -60.164 1.00 89.19 520 PRO A N 1
ATOM 4189 C CA . PRO A 1 520 ? 63.745 -5.224 -60.861 1.00 89.19 520 PRO A CA 1
ATOM 4190 C C . PRO A 1 520 ? 62.390 -5.191 -60.150 1.00 89.19 520 PRO A C 1
ATOM 4192 O O . PRO A 1 520 ? 62.329 -5.388 -58.933 1.00 89.19 520 PRO A O 1
ATOM 4195 N N . ARG A 1 521 ? 61.310 -5.011 -60.908 1.00 87.19 521 ARG A N 1
ATOM 4196 C CA . ARG A 1 521 ? 59.930 -5.180 -60.433 1.00 87.19 521 ARG A CA 1
ATOM 4197 C C . ARG A 1 521 ? 59.087 -5.924 -61.458 1.00 87.19 521 ARG A C 1
ATOM 4199 O O . ARG A 1 521 ? 59.494 -6.071 -62.602 1.00 87.19 521 ARG A O 1
ATOM 4206 N N . ILE A 1 522 ? 57.907 -6.370 -61.045 1.00 85.62 522 ILE A N 1
ATOM 4207 C CA . ILE A 1 522 ? 56.931 -6.977 -61.952 1.00 85.62 522 ILE A CA 1
ATOM 4208 C C . ILE A 1 522 ? 56.004 -5.881 -62.494 1.00 85.62 522 ILE A C 1
ATOM 4210 O O . ILE A 1 522 ? 55.528 -5.037 -61.726 1.00 85.62 522 ILE A O 1
ATOM 4214 N N . ASP A 1 523 ? 55.795 -5.847 -63.808 1.00 79.12 523 ASP A N 1
ATOM 4215 C CA . ASP A 1 523 ? 54.843 -4.939 -64.454 1.00 79.12 523 ASP A CA 1
ATOM 4216 C C . ASP A 1 523 ? 53.397 -5.477 -64.395 1.00 79.12 523 ASP A C 1
ATOM 4218 O O . ASP A 1 523 ? 53.122 -6.564 -63.885 1.00 79.12 523 ASP A O 1
ATOM 4222 N N . SER A 1 524 ? 52.435 -4.709 -64.911 1.00 72.44 524 SER A N 1
ATOM 4223 C CA . SER A 1 524 ? 51.019 -5.105 -64.940 1.00 72.44 524 SER A CA 1
ATOM 4224 C C . SER A 1 524 ? 50.712 -6.289 -65.868 1.00 72.44 524 SER A C 1
ATOM 4226 O O . SER A 1 524 ? 49.588 -6.790 -65.844 1.00 72.44 524 SER A O 1
ATOM 4228 N N . LEU A 1 525 ? 51.679 -6.729 -66.677 1.00 71.06 525 LEU A N 1
ATOM 4229 C CA . LEU A 1 525 ? 51.582 -7.867 -67.592 1.00 71.06 525 LEU A CA 1
ATOM 4230 C C . LEU A 1 525 ? 52.323 -9.108 -67.061 1.00 71.06 525 LEU A C 1
ATOM 4232 O O . LEU A 1 525 ? 52.294 -10.151 -67.708 1.00 71.06 525 LEU A O 1
ATOM 4236 N N . GLY A 1 526 ? 52.940 -9.024 -65.877 1.00 79.31 526 GLY A N 1
ATOM 4237 C CA . GLY A 1 526 ? 53.663 -10.127 -65.243 1.00 79.31 526 GLY A CA 1
ATOM 4238 C C . GLY A 1 526 ? 55.132 -10.250 -65.661 1.00 79.31 526 GLY A C 1
ATOM 4239 O O . GLY A 1 526 ? 55.805 -11.180 -65.215 1.00 79.31 526 GLY A O 1
ATOM 4240 N N . ASN A 1 527 ? 55.657 -9.326 -66.469 1.00 84.56 527 ASN A N 1
ATOM 4241 C CA . ASN A 1 527 ? 57.057 -9.331 -66.888 1.00 84.56 527 ASN A CA 1
ATOM 4242 C C . ASN A 1 527 ? 57.953 -8.706 -65.817 1.00 84.56 527 ASN A C 1
ATOM 4244 O O . ASN A 1 527 ? 57.546 -7.786 -65.107 1.00 84.56 527 ASN A O 1
ATOM 4248 N N . THR A 1 528 ? 59.205 -9.163 -65.728 1.00 89.00 528 THR A N 1
ATOM 4249 C CA . THR A 1 528 ? 60.204 -8.514 -64.865 1.00 89.00 528 THR A CA 1
ATOM 4250 C C . THR A 1 528 ? 60.863 -7.365 -65.621 1.00 89.00 528 THR A C 1
ATOM 4252 O O . THR A 1 528 ? 61.507 -7.591 -66.643 1.00 89.00 528 THR A O 1
ATOM 4255 N N . VAL A 1 529 ? 60.726 -6.146 -65.105 1.00 89.25 529 VAL A N 1
ATOM 4256 C CA . VAL A 1 529 ? 61.227 -4.912 -65.721 1.00 89.25 529 VAL A CA 1
ATOM 4257 C C . VAL A 1 529 ? 62.222 -4.177 -64.821 1.00 89.25 529 VAL A C 1
ATOM 4259 O O . VAL A 1 529 ? 62.140 -4.272 -63.594 1.00 89.25 529 VAL A O 1
ATOM 4262 N N . ILE A 1 530 ? 63.165 -3.441 -65.415 1.00 88.69 530 ILE A N 1
ATOM 4263 C CA . ILE A 1 530 ? 64.150 -2.594 -64.716 1.00 88.69 530 ILE A CA 1
ATOM 4264 C C . ILE A 1 530 ? 64.464 -1.325 -65.532 1.00 88.69 530 ILE A C 1
ATOM 4266 O O . ILE A 1 530 ? 64.260 -1.283 -66.740 1.00 88.69 530 ILE A O 1
ATOM 4270 N N . GLY A 1 531 ? 64.968 -0.271 -64.894 1.00 87.75 531 GLY A N 1
ATOM 4271 C CA . GLY A 1 531 ? 65.288 0.999 -65.543 1.00 87.75 531 GLY A CA 1
ATOM 4272 C C . GLY A 1 531 ? 64.024 1.724 -65.998 1.00 87.75 531 GLY A C 1
ATOM 4273 O O . GLY A 1 531 ? 63.108 1.914 -65.204 1.00 87.75 531 GLY A O 1
ATOM 4274 N N . PHE A 1 532 ? 63.981 2.121 -67.268 1.00 82.81 532 PHE A N 1
ATOM 4275 C CA . PHE A 1 532 ? 62.820 2.749 -67.904 1.00 82.81 532 PHE A CA 1
ATOM 4276 C C . PHE A 1 532 ? 61.942 1.688 -68.591 1.00 82.81 532 PHE A C 1
ATOM 4278 O O . PHE A 1 532 ? 61.853 1.647 -69.815 1.00 82.81 532 PHE A O 1
ATOM 4285 N N . ASN A 1 533 ? 61.358 0.788 -67.789 1.00 80.75 533 ASN A N 1
ATOM 4286 C CA . ASN A 1 533 ? 60.553 -0.368 -68.225 1.00 80.75 533 ASN A CA 1
ATOM 4287 C C . ASN A 1 533 ? 61.244 -1.329 -69.221 1.00 80.75 533 ASN A C 1
ATOM 4289 O O . ASN A 1 533 ? 60.575 -1.972 -70.030 1.00 80.75 533 ASN A O 1
ATOM 4293 N N . HIS A 1 534 ? 62.568 -1.499 -69.138 1.00 87.25 534 HIS A N 1
ATOM 4294 C CA . HIS A 1 534 ? 63.265 -2.533 -69.907 1.00 87.25 534 HIS A CA 1
ATOM 4295 C C . HIS A 1 534 ? 62.826 -3.923 -69.428 1.00 87.25 534 HIS A C 1
ATOM 4297 O O . HIS A 1 534 ? 63.044 -4.269 -68.263 1.00 87.25 534 HIS A O 1
ATOM 4303 N N . VAL A 1 535 ? 62.221 -4.717 -70.314 1.00 87.69 535 VAL A N 1
ATOM 4304 C CA . VAL A 1 535 ? 61.784 -6.091 -70.027 1.00 87.69 535 VAL A CA 1
ATOM 4305 C C . VAL A 1 535 ? 62.987 -7.027 -70.057 1.00 87.69 535 VAL A C 1
ATOM 4307 O O . VAL A 1 535 ? 63.582 -7.244 -71.109 1.00 87.69 535 VAL A O 1
ATOM 4310 N N . LEU A 1 536 ? 63.315 -7.613 -68.906 1.00 89.00 536 LEU A N 1
ATOM 4311 C CA . LEU A 1 536 ? 64.413 -8.567 -68.789 1.00 89.00 536 LEU A CA 1
ATOM 4312 C C . LEU A 1 536 ? 64.055 -9.887 -69.473 1.00 89.00 536 LEU A C 1
ATOM 4314 O O . LEU A 1 536 ? 62.993 -10.469 -69.238 1.00 89.00 536 LEU A O 1
ATOM 4318 N N . THR A 1 537 ? 64.986 -10.408 -70.263 1.00 88.19 537 THR A N 1
ATOM 4319 C CA . THR A 1 537 ? 64.877 -11.745 -70.853 1.00 88.19 537 THR A CA 1
ATOM 4320 C C . THR A 1 537 ? 64.998 -12.835 -69.783 1.00 88.19 537 THR A C 1
ATOM 4322 O O . THR A 1 537 ? 65.612 -12.642 -68.733 1.00 88.19 537 THR A O 1
ATOM 4325 N N . GLU A 1 538 ? 64.493 -14.042 -70.059 1.00 85.62 538 GLU A N 1
ATOM 4326 C CA . GLU A 1 538 ? 64.608 -15.188 -69.137 1.00 85.62 538 GLU A CA 1
ATOM 4327 C C . GLU A 1 538 ? 66.062 -15.481 -68.721 1.00 85.62 538 GLU A C 1
ATOM 4329 O O . GLU A 1 538 ? 66.350 -15.849 -67.575 1.00 85.62 538 GLU A O 1
ATOM 4334 N N . LYS A 1 539 ? 67.009 -15.272 -69.644 1.00 88.31 539 LYS A N 1
ATOM 4335 C CA . LYS A 1 539 ? 68.443 -15.416 -69.377 1.00 88.31 539 LYS A CA 1
ATOM 4336 C C . LYS A 1 539 ? 68.946 -14.348 -68.403 1.00 88.31 539 LYS A C 1
ATOM 4338 O O . LYS A 1 539 ? 69.715 -14.666 -67.498 1.00 88.31 539 LYS A O 1
ATOM 4343 N N . GLU A 1 540 ? 68.528 -13.099 -68.554 1.00 91.31 540 GLU A N 1
ATOM 4344 C CA . GLU A 1 540 ? 68.951 -12.008 -67.667 1.00 91.31 540 GLU A CA 1
ATOM 4345 C C . GLU A 1 540 ? 68.335 -12.160 -66.274 1.00 91.31 540 GLU A C 1
ATOM 4347 O O . GLU A 1 540 ? 69.036 -11.998 -65.276 1.00 91.31 540 GLU A O 1
ATOM 4352 N N . VAL A 1 541 ? 67.068 -12.585 -66.186 1.00 87.50 541 VAL A N 1
ATOM 4353 C CA . VAL A 1 541 ? 66.397 -12.887 -64.910 1.00 87.50 541 VAL A CA 1
ATOM 4354 C C . VAL A 1 541 ? 67.105 -14.026 -64.168 1.00 87.50 541 VAL A C 1
ATOM 4356 O O . VAL A 1 541 ? 67.409 -13.898 -62.981 1.00 87.50 541 VAL A O 1
ATOM 4359 N N . SER A 1 542 ? 67.415 -15.129 -64.857 1.00 86.19 542 SER A N 1
ATOM 4360 C CA . SER A 1 542 ? 68.061 -16.300 -64.242 1.00 86.19 542 SER A CA 1
ATOM 4361 C C . SER A 1 542 ? 69.521 -16.054 -63.848 1.00 86.19 542 SER A C 1
ATOM 4363 O O . SER A 1 542 ? 69.958 -16.501 -62.785 1.00 86.19 542 SER A O 1
ATOM 4365 N N . THR A 1 543 ? 70.282 -15.318 -64.661 1.00 89.38 543 THR A N 1
ATOM 4366 C CA . THR A 1 543 ? 71.701 -15.014 -64.392 1.00 89.38 543 THR A CA 1
ATOM 4367 C C . THR A 1 543 ? 71.907 -13.788 -63.504 1.00 89.38 543 THR A C 1
ATOM 4369 O O . THR A 1 543 ? 73.001 -13.606 -62.963 1.00 89.38 543 THR A O 1
ATOM 4372 N N . LYS A 1 544 ? 70.868 -12.960 -63.333 1.00 90.38 544 LYS A N 1
ATOM 4373 C CA . LYS A 1 544 ? 70.893 -11.662 -62.638 1.00 90.38 544 LYS A CA 1
ATOM 4374 C C . LYS A 1 544 ? 71.898 -10.670 -63.231 1.00 90.38 544 LYS A C 1
ATOM 4376 O O . LYS A 1 544 ? 72.400 -9.790 -62.524 1.00 90.38 544 LYS A O 1
ATOM 4381 N N . ARG A 1 545 ? 72.230 -10.827 -64.514 1.00 90.12 545 ARG A N 1
ATOM 4382 C CA . ARG A 1 545 ? 73.139 -9.946 -65.249 1.00 90.12 545 ARG A CA 1
ATOM 4383 C C . ARG A 1 545 ? 72.461 -9.401 -66.495 1.00 90.12 545 ARG A C 1
ATOM 4385 O O . ARG A 1 545 ? 71.713 -10.126 -67.136 1.00 90.12 545 ARG A O 1
ATOM 4392 N N . ILE A 1 546 ? 72.726 -8.133 -66.793 1.00 92.75 546 ILE A N 1
ATOM 4393 C CA . ILE A 1 546 ? 72.233 -7.411 -67.970 1.00 92.75 546 ILE A CA 1
ATOM 4394 C C . ILE A 1 546 ? 73.413 -6.765 -68.700 1.00 92.75 546 ILE A C 1
ATOM 4396 O O . ILE A 1 546 ? 74.333 -6.248 -68.059 1.00 92.75 546 ILE A O 1
ATOM 4400 N N . SER A 1 547 ? 73.394 -6.776 -70.033 1.00 90.25 547 SER A N 1
ATOM 4401 C CA . SER A 1 547 ? 74.424 -6.129 -70.851 1.00 90.25 547 SER A CA 1
ATOM 4402 C C . SER A 1 547 ? 74.048 -4.678 -71.162 1.00 90.25 547 SER A C 1
ATOM 4404 O O . SER A 1 547 ? 73.179 -4.419 -71.996 1.00 90.25 547 SER A O 1
ATOM 4406 N N . ILE A 1 548 ? 74.764 -3.729 -70.554 1.00 89.50 548 ILE A N 1
ATOM 4407 C CA . ILE A 1 548 ? 74.611 -2.286 -70.798 1.00 89.50 548 ILE A CA 1
ATOM 4408 C C . ILE A 1 548 ? 75.881 -1.778 -71.481 1.00 89.50 548 ILE A C 1
ATOM 4410 O O . ILE A 1 548 ? 76.977 -1.884 -70.923 1.00 89.50 548 ILE A O 1
ATOM 4414 N N . LYS A 1 549 ? 75.761 -1.259 -72.709 1.00 85.44 549 LYS A N 1
ATOM 4415 C CA . LYS A 1 549 ? 76.891 -0.820 -73.555 1.00 85.44 549 LYS A CA 1
ATOM 4416 C C . LYS A 1 549 ? 78.001 -1.879 -73.672 1.00 85.44 549 LYS A C 1
ATOM 4418 O O . LYS A 1 549 ? 79.191 -1.567 -73.620 1.00 85.44 549 LYS A O 1
ATOM 4423 N N . GLY A 1 550 ? 77.608 -3.148 -73.795 1.00 83.25 550 GLY A N 1
ATOM 4424 C CA . GLY A 1 550 ? 78.525 -4.285 -73.932 1.00 83.25 550 GLY A CA 1
ATOM 4425 C C . GLY A 1 550 ? 79.249 -4.700 -72.645 1.00 83.25 550 GLY A C 1
ATOM 4426 O O . GLY A 1 550 ? 80.185 -5.496 -72.710 1.00 83.25 550 GLY A O 1
ATOM 4427 N N . LYS A 1 551 ? 78.851 -4.172 -71.479 1.00 86.38 551 LYS A N 1
ATOM 4428 C CA . LYS A 1 551 ? 79.356 -4.594 -70.166 1.00 86.38 551 LYS A CA 1
ATOM 4429 C C . LYS A 1 551 ? 78.280 -5.360 -69.406 1.00 86.38 551 LYS A C 1
ATOM 4431 O O . LYS A 1 551 ? 77.166 -4.872 -69.255 1.00 86.38 551 LYS A O 1
ATOM 4436 N N . GLU A 1 552 ? 78.650 -6.521 -68.878 1.00 90.50 552 GLU A N 1
ATOM 4437 C CA . GLU A 1 552 ? 77.793 -7.344 -68.020 1.00 90.50 552 GLU A CA 1
ATOM 4438 C C . GLU A 1 552 ? 77.691 -6.738 -66.613 1.00 90.50 552 GLU A C 1
ATOM 4440 O O . GLU A 1 552 ? 78.674 -6.699 -65.866 1.00 90.50 552 GLU A O 1
ATOM 4445 N N . ILE A 1 553 ? 76.499 -6.272 -66.242 1.00 90.31 553 ILE A N 1
ATOM 4446 C CA . ILE A 1 553 ? 76.204 -5.635 -64.956 1.00 90.31 553 ILE A CA 1
ATOM 4447 C C . ILE A 1 553 ? 75.338 -6.568 -64.110 1.00 90.31 553 ILE A C 1
ATOM 4449 O O . ILE A 1 553 ? 74.269 -6.987 -64.542 1.00 90.31 553 ILE A O 1
ATOM 4453 N N . ASN A 1 554 ? 75.770 -6.870 -62.881 1.00 90.56 554 ASN A N 1
ATOM 4454 C CA . ASN A 1 554 ? 74.927 -7.565 -61.904 1.00 90.56 554 ASN A CA 1
ATOM 4455 C C . ASN A 1 554 ? 73.909 -6.582 -61.313 1.00 90.56 554 ASN A C 1
ATOM 4457 O O . ASN A 1 554 ? 74.289 -5.676 -60.572 1.00 90.56 554 ASN A O 1
ATOM 4461 N N . PHE A 1 555 ? 72.627 -6.784 -61.612 1.00 90.88 555 PHE A N 1
ATOM 4462 C CA . PHE A 1 555 ? 71.555 -5.875 -61.206 1.00 90.88 555 PHE A CA 1
ATOM 4463 C C . PHE A 1 555 ? 70.859 -6.281 -59.895 1.00 90.88 555 PHE A C 1
ATOM 4465 O O . PHE A 1 555 ? 69.869 -5.661 -59.512 1.00 90.88 555 PHE A O 1
ATOM 4472 N N . GLN A 1 556 ? 71.351 -7.290 -59.163 1.00 85.56 556 GLN A N 1
ATOM 4473 C CA . GLN A 1 556 ? 70.724 -7.757 -57.915 1.00 85.56 556 GLN A CA 1
ATOM 4474 C C . GLN A 1 556 ? 70.649 -6.663 -56.829 1.00 85.56 556 GLN A C 1
ATOM 4476 O O . GLN A 1 556 ? 69.717 -6.654 -56.027 1.00 85.56 556 GLN A O 1
ATOM 4481 N N . GLY A 1 557 ? 71.604 -5.726 -56.815 1.00 82.19 557 GLY A N 1
ATOM 4482 C CA . GLY A 1 557 ? 71.583 -4.531 -55.957 1.00 82.19 557 GLY A CA 1
ATOM 4483 C C . GLY A 1 557 ? 70.811 -3.341 -56.544 1.00 82.19 557 GLY A C 1
ATOM 4484 O O . GLY A 1 557 ? 70.662 -2.319 -55.875 1.00 82.19 557 GLY A O 1
ATOM 4485 N N . GLY A 1 558 ? 70.303 -3.487 -57.767 1.00 87.62 558 GLY A N 1
ATOM 4486 C CA . GLY A 1 558 ? 69.841 -2.413 -58.633 1.00 87.62 558 GLY A CA 1
ATOM 4487 C C . GLY A 1 558 ? 70.925 -1.899 -59.586 1.00 87.62 558 GLY A C 1
ATOM 4488 O O . GLY A 1 558 ? 72.098 -2.253 -59.465 1.00 87.62 558 GLY A O 1
ATOM 4489 N N . ILE A 1 559 ? 70.517 -1.065 -60.538 1.00 88.38 559 ILE A N 1
ATOM 4490 C CA . ILE A 1 559 ? 71.391 -0.321 -61.452 1.00 88.38 559 ILE A CA 1
ATOM 4491 C C . ILE A 1 559 ? 71.470 1.147 -61.023 1.00 88.38 559 ILE A C 1
ATOM 4493 O O . ILE A 1 559 ? 70.594 1.658 -60.326 1.00 88.38 559 ILE A O 1
ATOM 4497 N N . THR A 1 560 ? 72.529 1.851 -61.412 1.00 87.69 560 THR A N 1
ATOM 4498 C CA . THR A 1 560 ? 72.624 3.298 -61.180 1.00 87.69 560 THR A CA 1
ATOM 4499 C C . THR A 1 560 ? 71.747 4.066 -62.167 1.00 87.69 560 THR A C 1
ATOM 4501 O O . THR A 1 560 ? 71.400 3.561 -63.232 1.00 87.69 560 THR A O 1
ATOM 4504 N N . LYS A 1 561 ? 71.428 5.327 -61.849 1.00 81.88 561 LYS A N 1
ATOM 4505 C CA . LYS A 1 561 ? 70.700 6.211 -62.772 1.00 81.88 561 LYS A CA 1
ATOM 4506 C C . LYS A 1 561 ? 71.403 6.330 -64.133 1.00 81.88 561 LYS A C 1
ATOM 4508 O O . LYS A 1 561 ? 70.751 6.200 -65.157 1.00 81.88 561 LYS A O 1
ATOM 4513 N N . ILE A 1 562 ? 72.730 6.474 -64.129 1.00 80.44 562 ILE A N 1
ATOM 4514 C CA . ILE A 1 562 ? 73.540 6.549 -65.356 1.00 80.44 562 ILE A CA 1
ATOM 4515 C C . ILE A 1 562 ? 73.453 5.236 -66.147 1.00 80.44 562 ILE A C 1
ATOM 4517 O O . ILE A 1 562 ? 73.309 5.255 -67.362 1.00 80.44 562 ILE A O 1
ATOM 4521 N N . GLN A 1 563 ? 73.486 4.083 -65.470 1.00 86.06 563 GLN A N 1
ATOM 4522 C CA . GLN A 1 563 ? 73.306 2.784 -66.127 1.00 86.06 563 GLN A CA 1
ATOM 4523 C C . GLN A 1 563 ? 71.898 2.621 -66.714 1.00 86.06 563 GLN A C 1
ATOM 4525 O O . GLN A 1 563 ? 71.760 2.038 -67.783 1.00 86.06 563 GLN A O 1
ATOM 4530 N N . ALA A 1 564 ? 70.864 3.145 -66.052 1.00 86.38 564 ALA A N 1
ATOM 4531 C CA . ALA A 1 564 ? 69.498 3.139 -66.569 1.00 86.38 564 ALA A CA 1
ATOM 4532 C C . ALA A 1 564 ? 69.331 4.056 -67.794 1.00 86.38 564 ALA A C 1
ATOM 4534 O O . ALA A 1 564 ? 68.653 3.680 -68.744 1.00 86.38 564 ALA A O 1
ATOM 4535 N N . GLU A 1 565 ? 69.972 5.228 -67.799 1.00 82.88 565 GLU A N 1
ATOM 4536 C CA . GLU A 1 565 ? 70.017 6.139 -68.954 1.00 82.88 565 GLU A CA 1
ATOM 4537 C C . GLU A 1 565 ? 70.794 5.520 -70.127 1.00 82.88 565 GLU A C 1
ATOM 4539 O O . GLU A 1 565 ? 70.350 5.581 -71.273 1.00 82.88 565 GLU A O 1
ATOM 4544 N N . ASP A 1 566 ? 71.919 4.859 -69.848 1.00 85.06 566 ASP A N 1
ATOM 4545 C CA . ASP A 1 566 ? 72.699 4.129 -70.849 1.00 85.06 566 ASP A CA 1
ATOM 4546 C C . ASP A 1 566 ? 71.916 2.956 -71.453 1.00 85.06 566 ASP A C 1
ATOM 4548 O O . ASP A 1 566 ? 71.998 2.729 -72.662 1.00 85.06 566 ASP A O 1
ATOM 4552 N N . LEU A 1 567 ? 71.160 2.227 -70.625 1.00 87.62 567 LEU A N 1
ATOM 4553 C CA . LEU A 1 567 ? 70.288 1.135 -71.054 1.00 87.62 567 LEU A CA 1
ATOM 4554 C C . LEU A 1 567 ? 69.130 1.653 -71.911 1.00 87.62 567 LEU A C 1
ATOM 4556 O O . LEU A 1 567 ? 68.900 1.126 -72.992 1.00 87.62 567 LEU A O 1
ATOM 4560 N N . LEU A 1 568 ? 68.468 2.735 -71.494 1.00 85.75 568 LEU A N 1
ATOM 4561 C CA . LEU A 1 568 ? 67.419 3.366 -72.293 1.00 85.75 568 LEU A CA 1
ATOM 4562 C C . LEU A 1 568 ? 67.951 3.819 -73.653 1.00 85.75 568 LEU A C 1
ATOM 4564 O O . LEU A 1 568 ? 67.328 3.567 -74.679 1.00 85.75 568 LEU A O 1
ATOM 4568 N N . ASN A 1 569 ? 69.121 4.457 -73.684 1.00 83.62 569 ASN A N 1
ATOM 4569 C CA . ASN A 1 569 ? 69.724 4.865 -74.946 1.00 83.62 569 ASN A CA 1
ATOM 4570 C C . ASN A 1 569 ? 70.026 3.661 -75.848 1.00 83.62 569 ASN A C 1
ATOM 4572 O O . ASN A 1 569 ? 69.742 3.728 -77.041 1.00 83.62 569 ASN A O 1
ATOM 4576 N N . GLN A 1 570 ? 70.511 2.549 -75.286 1.00 87.00 570 GLN A N 1
ATOM 4577 C CA . GLN A 1 570 ? 70.694 1.290 -76.014 1.00 87.00 570 GLN A CA 1
ATOM 4578 C C . GLN A 1 570 ? 69.370 0.736 -76.573 1.00 87.00 570 GLN A C 1
ATOM 4580 O O . GLN A 1 570 ? 69.336 0.307 -77.726 1.00 87.00 570 GLN A O 1
ATOM 4585 N N . ASP A 1 571 ? 68.285 0.784 -75.801 1.00 86.44 571 ASP A N 1
ATOM 4586 C CA . ASP A 1 571 ? 66.968 0.278 -76.206 1.00 86.44 571 ASP A CA 1
ATOM 4587 C C . ASP A 1 571 ? 66.269 1.160 -77.254 1.00 86.44 571 ASP A C 1
ATOM 4589 O O . ASP A 1 571 ? 65.445 0.678 -78.035 1.00 86.44 571 ASP A O 1
ATOM 4593 N N . LEU A 1 572 ? 66.605 2.451 -77.308 1.00 86.19 572 LEU A N 1
ATOM 4594 C CA . LEU A 1 572 ? 66.085 3.384 -78.309 1.00 86.19 572 LEU A CA 1
ATOM 4595 C C . LEU A 1 572 ? 66.811 3.284 -79.660 1.00 86.19 572 LEU A C 1
ATOM 4597 O O . LEU A 1 572 ? 66.243 3.691 -80.678 1.00 86.19 572 LEU A O 1
ATOM 4601 N N . GLU A 1 573 ? 68.035 2.746 -79.716 1.00 85.56 573 GLU A N 1
ATOM 4602 C CA . GLU A 1 573 ? 68.819 2.643 -80.959 1.00 85.56 573 GLU A CA 1
ATOM 4603 C C . GLU A 1 573 ? 68.085 1.919 -82.106 1.00 85.56 573 GLU A C 1
ATOM 4605 O O . GLU A 1 573 ? 68.089 2.441 -83.228 1.00 85.56 573 GLU A O 1
ATOM 4610 N N . PRO A 1 574 ? 67.393 0.779 -81.890 1.00 87.56 574 PRO A N 1
ATOM 4611 C CA . PRO A 1 574 ? 66.590 0.144 -82.933 1.00 87.56 574 PRO A CA 1
ATOM 4612 C C . PRO A 1 574 ? 65.515 1.073 -83.514 1.00 87.56 574 PRO A C 1
ATOM 4614 O O . PRO A 1 574 ? 65.351 1.129 -84.733 1.00 87.56 574 PRO A O 1
ATOM 4617 N N . SER A 1 575 ? 64.835 1.856 -82.670 1.00 88.56 575 SER A N 1
ATOM 4618 C CA . SER A 1 575 ? 63.836 2.843 -83.099 1.00 88.56 575 SER A CA 1
ATOM 4619 C C . SER A 1 575 ? 64.476 3.984 -83.892 1.00 88.56 575 SER A C 1
ATOM 4621 O O . SER A 1 575 ? 63.975 4.354 -84.954 1.00 88.56 575 SER A O 1
ATOM 4623 N N . ARG A 1 576 ? 65.625 4.512 -83.436 1.00 88.00 576 ARG A N 1
ATOM 4624 C CA . ARG A 1 576 ? 66.390 5.552 -84.156 1.00 88.00 576 ARG A CA 1
ATOM 4625 C C . ARG A 1 576 ? 66.816 5.069 -85.543 1.00 88.00 576 ARG A C 1
ATOM 4627 O O . ARG A 1 576 ? 66.674 5.798 -86.528 1.00 88.00 576 ARG A O 1
ATOM 4634 N N . LYS A 1 577 ? 67.302 3.830 -85.631 1.00 88.19 577 LYS A N 1
ATOM 4635 C CA . LYS A 1 577 ? 67.692 3.194 -86.891 1.00 88.19 577 LYS A CA 1
ATOM 4636 C C . LYS A 1 577 ? 66.490 3.006 -87.817 1.00 88.19 577 LYS A C 1
ATOM 4638 O O . LYS A 1 577 ? 66.578 3.369 -88.986 1.00 88.19 577 LYS A O 1
ATOM 4643 N N . LEU A 1 578 ? 65.359 2.540 -87.289 1.00 88.94 578 LEU A N 1
ATOM 4644 C CA . LEU A 1 578 ? 64.140 2.328 -88.068 1.00 88.94 578 LEU A CA 1
ATOM 4645 C C . LEU A 1 578 ? 63.590 3.634 -88.661 1.00 88.94 578 LEU A C 1
ATOM 4647 O O . LEU A 1 578 ? 63.222 3.662 -89.835 1.00 88.94 578 LEU A O 1
ATOM 4651 N N . VAL A 1 579 ? 63.600 4.732 -87.892 1.00 88.75 579 VAL A N 1
ATOM 4652 C CA . VAL A 1 579 ? 63.241 6.070 -88.400 1.00 88.75 579 VAL A CA 1
ATOM 4653 C C . VAL A 1 579 ? 64.150 6.464 -89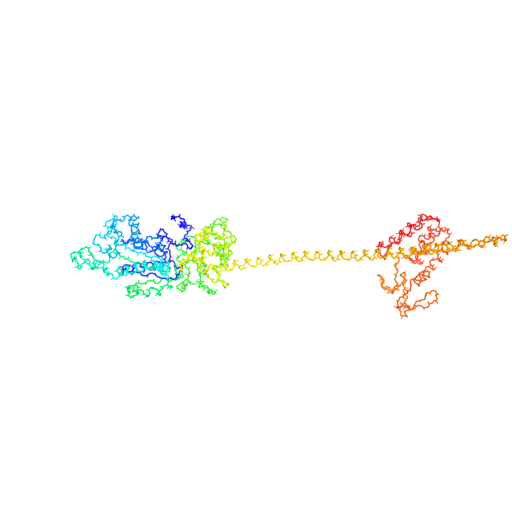.560 1.00 88.75 579 VAL A C 1
ATOM 4655 O O . VAL A 1 579 ? 63.664 6.908 -90.594 1.00 88.75 579 VAL A O 1
ATOM 4658 N N . LYS A 1 580 ? 65.466 6.270 -89.416 1.00 87.94 580 LYS A N 1
ATOM 4659 C CA . LYS A 1 580 ? 66.443 6.606 -90.459 1.00 87.94 580 LYS A CA 1
ATOM 4660 C C . LYS A 1 580 ? 66.263 5.779 -91.737 1.00 87.94 580 LYS A C 1
ATOM 4662 O O . LYS A 1 580 ? 66.548 6.280 -92.819 1.00 87.94 580 LYS A O 1
ATOM 4667 N N . GLU A 1 581 ? 65.839 4.525 -91.614 1.00 90.81 581 GLU A N 1
ATOM 4668 C CA . GLU A 1 581 ? 65.686 3.606 -92.747 1.00 90.81 581 GLU A CA 1
ATOM 4669 C C . GLU A 1 581 ? 64.353 3.775 -93.482 1.00 90.81 581 GLU A C 1
ATOM 4671 O O . GLU A 1 581 ? 64.318 3.690 -94.710 1.00 90.81 581 GLU A O 1
ATOM 4676 N N . LEU A 1 582 ? 63.257 4.002 -92.752 1.00 91.88 582 LEU A N 1
ATOM 4677 C CA . LEU A 1 582 ? 61.908 3.948 -93.320 1.00 91.88 582 LEU A CA 1
ATOM 4678 C C . LEU A 1 582 ? 61.258 5.310 -93.545 1.00 91.88 582 LEU A C 1
ATOM 4680 O O . LEU A 1 582 ? 60.347 5.395 -94.371 1.00 91.88 582 LEU A O 1
ATOM 4684 N N . VAL A 1 583 ? 61.696 6.364 -92.851 1.00 93.44 583 VAL A N 1
ATOM 4685 C CA . VAL A 1 583 ? 61.157 7.713 -93.054 1.00 93.44 583 VAL A CA 1
ATOM 4686 C C . VAL A 1 583 ? 61.889 8.394 -94.207 1.00 93.44 583 VAL A C 1
ATOM 4688 O O . VAL A 1 583 ? 63.098 8.604 -94.169 1.00 93.44 583 VAL A O 1
ATOM 4691 N N . LYS A 1 584 ? 61.133 8.754 -95.243 1.00 91.38 584 LYS A N 1
ATOM 4692 C CA . LYS A 1 584 ? 61.631 9.308 -96.512 1.00 91.38 584 LYS A CA 1
ATOM 4693 C C . LYS A 1 584 ? 61.549 10.834 -96.585 1.00 91.38 584 LYS A C 1
ATOM 4695 O O . LYS A 1 584 ? 62.095 11.427 -97.511 1.00 91.38 584 LYS A O 1
ATOM 4700 N N . VAL A 1 585 ? 60.873 11.465 -95.627 1.00 90.56 585 VAL A N 1
ATOM 4701 C CA . VAL A 1 585 ? 60.670 12.920 -95.548 1.00 90.56 585 VAL A CA 1
ATOM 4702 C C . VAL A 1 585 ? 61.591 13.558 -94.505 1.00 90.56 585 VAL A C 1
ATOM 4704 O O . VAL A 1 585 ? 62.022 12.902 -93.555 1.00 90.56 585 VAL A O 1
ATOM 4707 N N . GLN A 1 586 ? 61.916 14.844 -94.668 1.00 88.69 586 GLN A N 1
ATOM 4708 C CA . GLN A 1 586 ? 62.721 15.559 -93.673 1.00 88.69 586 GLN A CA 1
ATOM 4709 C C . GLN A 1 586 ? 61.910 15.820 -92.401 1.00 88.69 586 GLN A C 1
ATOM 4711 O O . GLN A 1 586 ? 60.770 16.268 -92.462 1.00 88.69 586 GLN A O 1
ATOM 4716 N N . LEU A 1 587 ? 62.536 15.573 -91.250 1.00 88.38 587 LEU A N 1
ATOM 4717 C CA . LEU A 1 587 ? 61.976 15.835 -89.926 1.00 88.38 587 LEU A CA 1
ATOM 4718 C C . LEU A 1 587 ? 62.908 16.731 -89.115 1.00 88.38 587 LEU A C 1
ATOM 4720 O O . LEU A 1 587 ? 64.135 16.556 -89.162 1.00 88.38 587 LEU A O 1
ATOM 4724 N N . ASN A 1 588 ? 62.324 17.641 -88.334 1.00 85.81 588 ASN A N 1
ATOM 4725 C CA . ASN A 1 588 ? 63.065 18.410 -87.335 1.00 85.81 588 ASN A CA 1
ATOM 4726 C C . ASN A 1 588 ? 63.442 17.536 -86.117 1.00 85.81 588 ASN A C 1
ATOM 4728 O O . ASN A 1 588 ? 63.025 16.377 -86.007 1.00 85.81 588 ASN A O 1
ATOM 4732 N N . SER A 1 589 ? 64.261 18.070 -85.208 1.00 79.88 589 SER A N 1
ATOM 4733 C CA . SER A 1 589 ? 64.742 17.330 -84.031 1.00 79.88 589 SER A CA 1
ATOM 4734 C C . SER A 1 589 ? 63.605 16.868 -83.111 1.00 79.88 589 SER A C 1
ATOM 4736 O O . SER A 1 589 ? 63.635 15.734 -82.626 1.00 79.88 589 SER A O 1
ATOM 4738 N N . ASN A 1 590 ? 62.563 17.686 -82.938 1.00 84.12 590 ASN A N 1
ATOM 4739 C CA . ASN A 1 590 ? 61.414 17.363 -82.089 1.00 84.12 590 ASN A CA 1
ATOM 4740 C C . ASN A 1 590 ? 60.567 16.230 -82.687 1.00 84.12 590 ASN A C 1
ATOM 4742 O O . ASN A 1 590 ? 60.261 15.257 -82.002 1.00 84.12 590 ASN A O 1
ATOM 4746 N N . GLN A 1 591 ? 60.276 16.288 -83.987 1.00 89.12 591 GLN A N 1
ATOM 4747 C CA . GLN A 1 591 ? 59.530 15.267 -84.724 1.00 89.12 591 GLN A CA 1
ATOM 4748 C C . GLN A 1 591 ? 60.258 13.922 -84.738 1.00 89.12 591 GLN A C 1
ATOM 4750 O O . GLN A 1 591 ? 59.641 12.882 -84.516 1.00 89.12 591 GLN A O 1
ATOM 4755 N N . LYS A 1 592 ? 61.582 13.928 -84.948 1.00 88.25 592 LYS A N 1
ATOM 4756 C CA . LYS A 1 592 ? 62.403 12.708 -84.851 1.00 88.25 592 LYS A CA 1
ATOM 4757 C C . LYS A 1 592 ? 62.319 12.100 -83.458 1.00 88.25 592 LYS A C 1
ATOM 4759 O O . LYS A 1 592 ? 62.143 10.893 -83.333 1.00 88.25 592 LYS A O 1
ATOM 4764 N N . THR A 1 593 ? 62.424 12.934 -82.429 1.00 84.81 593 THR A N 1
ATOM 4765 C CA . THR A 1 593 ? 62.384 12.492 -81.033 1.00 84.81 593 THR A CA 1
ATOM 4766 C C . THR A 1 593 ? 61.015 11.913 -80.675 1.00 84.81 593 THR A C 1
ATOM 4768 O O . THR A 1 593 ? 60.951 10.790 -80.183 1.00 84.81 593 THR A O 1
ATOM 4771 N N . ALA A 1 594 ? 59.922 12.606 -81.010 1.00 87.69 594 ALA A N 1
ATOM 4772 C CA . ALA A 1 594 ? 58.557 12.118 -80.806 1.00 87.69 594 ALA A CA 1
ATOM 4773 C C . ALA A 1 594 ? 58.317 10.769 -81.505 1.00 87.69 594 ALA A C 1
ATOM 4775 O O . ALA A 1 594 ? 57.736 9.855 -80.924 1.00 87.69 594 ALA A O 1
ATOM 4776 N N . LEU A 1 595 ? 58.824 10.609 -82.732 1.00 89.94 595 LEU A N 1
ATOM 4777 C CA . LEU A 1 595 ? 58.666 9.373 -83.493 1.00 89.94 595 LEU A CA 1
ATOM 4778 C C . LEU A 1 595 ? 59.452 8.205 -82.884 1.00 89.94 595 LEU A C 1
ATOM 4780 O O . LEU A 1 595 ? 58.932 7.097 -82.800 1.00 89.94 595 LEU A O 1
ATOM 4784 N N . VAL A 1 596 ? 60.679 8.446 -82.416 1.00 88.88 596 VAL A N 1
ATOM 4785 C CA . VAL A 1 596 ? 61.496 7.430 -81.729 1.00 88.88 596 VAL A CA 1
ATOM 4786 C C . VAL A 1 596 ? 60.809 6.941 -80.450 1.00 88.88 596 VAL A C 1
ATOM 4788 O O . VAL A 1 596 ? 60.778 5.735 -80.205 1.00 88.88 596 VAL A O 1
ATOM 4791 N N . GLN A 1 597 ? 60.208 7.848 -79.675 1.00 86.69 597 GLN A N 1
ATOM 4792 C CA . GLN A 1 597 ? 59.450 7.516 -78.461 1.00 86.69 597 GLN A CA 1
ATOM 4793 C C . GLN A 1 597 ? 58.183 6.721 -78.767 1.00 86.69 597 GLN A C 1
ATOM 4795 O O . GLN A 1 597 ? 57.911 5.695 -78.135 1.00 86.69 597 GLN A O 1
ATOM 4800 N N . PHE A 1 598 ? 57.450 7.158 -79.790 1.00 89.50 598 PHE A N 1
ATOM 4801 C CA . PHE A 1 598 ? 56.256 6.478 -80.259 1.00 89.50 598 PHE A CA 1
ATOM 4802 C C . PHE A 1 598 ? 56.574 5.029 -80.658 1.00 89.50 598 PHE A C 1
ATOM 4804 O O . PHE A 1 598 ? 55.929 4.105 -80.162 1.00 89.50 598 PHE A O 1
ATOM 4811 N N . ILE A 1 599 ? 57.623 4.819 -81.466 1.00 90.12 599 ILE A N 1
ATOM 4812 C CA . ILE A 1 599 ? 58.073 3.491 -81.918 1.00 90.12 599 ILE A CA 1
ATOM 4813 C C . ILE A 1 599 ? 58.509 2.617 -80.747 1.00 90.12 599 ILE A C 1
ATOM 4815 O O . ILE A 1 599 ? 58.110 1.457 -80.683 1.00 90.12 599 ILE A O 1
ATOM 4819 N N . PHE A 1 600 ? 59.290 3.164 -79.811 1.00 86.19 600 PHE A N 1
ATOM 4820 C CA . PHE A 1 600 ? 59.698 2.433 -78.611 1.00 86.19 600 PHE A CA 1
ATOM 4821 C C . PHE A 1 600 ? 58.483 1.908 -77.834 1.00 86.19 600 PHE A C 1
ATOM 4823 O O . PHE A 1 600 ? 58.490 0.787 -77.340 1.00 86.19 600 PHE A O 1
ATOM 4830 N N . SER A 1 601 ? 57.400 2.686 -77.804 1.00 84.44 601 SER A N 1
ATOM 4831 C CA . SER A 1 601 ? 56.182 2.317 -77.097 1.00 84.44 601 SER A CA 1
ATOM 4832 C C . SER A 1 601 ? 55.288 1.299 -77.810 1.00 84.44 601 SER A C 1
ATOM 4834 O O . SER A 1 601 ? 54.578 0.579 -77.113 1.00 84.44 601 SER A O 1
ATOM 4836 N N . ILE A 1 602 ? 55.210 1.305 -79.145 1.00 86.19 602 ILE A N 1
ATOM 4837 C CA . ILE A 1 602 ? 54.308 0.411 -79.904 1.00 86.19 602 ILE A CA 1
ATOM 4838 C C . ILE A 1 602 ? 55.019 -0.821 -80.477 1.00 86.19 602 ILE A C 1
ATOM 4840 O O . ILE A 1 602 ? 54.362 -1.791 -80.848 1.00 86.19 602 ILE A O 1
ATOM 4844 N N . GLY A 1 603 ? 56.350 -0.786 -80.550 1.00 85.75 603 GLY A N 1
ATOM 4845 C CA . GLY A 1 603 ? 57.182 -1.820 -81.150 1.00 85.75 603 GLY A CA 1
ATOM 4846 C C . GLY A 1 603 ? 57.537 -1.558 -82.619 1.00 85.75 603 GLY A C 1
ATOM 4847 O O . GLY A 1 603 ? 56.825 -0.886 -83.369 1.00 85.75 603 GLY A O 1
ATOM 4848 N N . LEU A 1 604 ? 58.668 -2.130 -83.041 1.00 89.31 604 LEU A N 1
ATOM 4849 C CA . LEU A 1 604 ? 59.257 -1.913 -84.368 1.00 89.31 604 LEU A CA 1
ATOM 4850 C C . LEU A 1 604 ? 58.360 -2.427 -85.507 1.00 89.31 604 LEU A C 1
ATOM 4852 O O . LEU A 1 604 ? 58.162 -1.719 -86.490 1.00 89.31 604 LEU A O 1
ATOM 4856 N N . GLU A 1 605 ? 57.807 -3.638 -85.380 1.00 89.06 605 GLU A N 1
ATOM 4857 C CA . GLU A 1 605 ? 56.960 -4.244 -86.423 1.00 89.06 605 GLU A CA 1
ATOM 4858 C C . GLU A 1 605 ? 55.628 -3.501 -86.581 1.00 89.06 605 GLU A C 1
ATOM 4860 O O . GLU A 1 605 ? 55.231 -3.169 -87.696 1.00 89.06 605 GLU A O 1
ATOM 4865 N N . ALA A 1 606 ? 54.997 -3.123 -85.464 1.00 89.75 606 ALA A N 1
ATOM 4866 C CA . ALA A 1 606 ? 53.765 -2.338 -85.473 1.00 89.75 606 ALA A CA 1
ATOM 4867 C C . ALA A 1 606 ? 53.942 -1.001 -86.210 1.00 89.75 606 ALA A C 1
ATOM 4869 O O . ALA A 1 606 ? 53.058 -0.574 -86.951 1.00 89.75 606 ALA A O 1
ATOM 4870 N N . PHE A 1 607 ? 55.102 -0.354 -86.058 1.00 93.50 607 PHE A N 1
ATOM 4871 C CA . PHE A 1 607 ? 55.414 0.866 -86.795 1.00 93.50 607 PHE A CA 1
ATOM 4872 C C . PHE A 1 607 ? 55.606 0.627 -88.299 1.00 93.50 607 PHE A C 1
ATOM 4874 O O . PHE A 1 607 ? 55.086 1.408 -89.100 1.00 93.50 607 PHE A O 1
ATOM 4881 N N . LYS A 1 608 ? 56.316 -0.441 -88.693 1.00 91.75 608 LYS A N 1
ATOM 4882 C CA . LYS A 1 608 ? 56.556 -0.790 -90.108 1.00 91.75 608 LYS A CA 1
ATOM 4883 C C . LYS A 1 608 ? 55.258 -0.963 -90.894 1.00 91.75 608 LYS A C 1
ATOM 4885 O O . LYS A 1 608 ? 55.182 -0.535 -92.042 1.00 91.75 608 LYS A O 1
ATOM 4890 N N . GLU A 1 609 ? 54.251 -1.565 -90.270 1.00 90.56 609 GLU A N 1
ATOM 4891 C CA . GLU A 1 609 ? 52.946 -1.832 -90.886 1.00 90.56 609 GLU A CA 1
ATOM 4892 C C . GLU A 1 609 ? 51.926 -0.702 -90.661 1.00 90.56 609 GLU A C 1
ATOM 4894 O O . GLU A 1 609 ? 50.816 -0.741 -91.196 1.00 90.56 609 GLU A O 1
ATOM 4899 N N . SER A 1 610 ? 52.290 0.328 -89.889 1.00 92.75 610 SER A N 1
ATOM 4900 C CA . SER A 1 610 ? 51.363 1.384 -89.489 1.00 92.75 610 SER A CA 1
ATOM 4901 C C . SER A 1 610 ? 50.922 2.275 -90.652 1.00 92.75 610 SER A C 1
ATOM 4903 O O . SER A 1 610 ? 51.705 2.672 -91.519 1.00 92.75 610 SER A O 1
ATOM 4905 N N . GLU A 1 611 ? 49.658 2.698 -90.604 1.00 93.25 611 GLU A N 1
ATOM 4906 C CA . GLU A 1 611 ? 49.152 3.746 -91.495 1.00 93.25 611 GLU A CA 1
ATOM 4907 C C . GLU A 1 611 ? 49.864 5.089 -91.253 1.00 93.25 611 GLU A C 1
ATOM 4909 O O . GLU A 1 611 ? 50.052 5.871 -92.182 1.00 93.25 611 GLU A O 1
ATOM 4914 N N . LEU A 1 612 ? 50.354 5.320 -90.028 1.00 95.06 612 LEU A N 1
ATOM 4915 C CA . LEU A 1 612 ? 51.156 6.491 -89.672 1.00 95.06 612 LEU A CA 1
ATOM 4916 C C . LEU A 1 612 ? 52.391 6.627 -90.568 1.00 95.06 612 LEU A C 1
ATOM 4918 O O . LEU A 1 612 ? 52.628 7.707 -91.106 1.00 95.06 612 LEU A O 1
ATOM 4922 N N . LEU A 1 613 ? 53.160 5.550 -90.761 1.00 94.38 613 LEU A N 1
ATOM 4923 C CA . LEU A 1 613 ? 54.366 5.580 -91.591 1.00 94.38 613 LEU A CA 1
ATOM 4924 C C . LEU A 1 613 ? 54.051 5.914 -93.058 1.00 94.38 613 LEU A C 1
ATOM 4926 O O . LEU A 1 613 ? 54.819 6.639 -93.695 1.00 94.38 613 LEU A O 1
ATOM 4930 N N . LYS A 1 614 ? 52.921 5.430 -93.594 1.00 92.69 614 LYS A N 1
ATOM 4931 C CA . LYS A 1 614 ? 52.476 5.760 -94.960 1.00 92.69 614 LYS A CA 1
ATOM 4932 C C . LYS A 1 614 ? 52.127 7.240 -95.084 1.00 92.69 614 LYS A C 1
ATOM 4934 O O . LYS A 1 614 ? 52.720 7.931 -95.908 1.00 92.69 614 LYS A O 1
ATOM 4939 N N . VAL A 1 615 ? 51.248 7.729 -94.206 1.00 92.81 615 VAL A N 1
ATOM 4940 C CA . VAL A 1 615 ? 50.824 9.138 -94.133 1.00 92.81 615 VAL A CA 1
ATOM 4941 C C . VAL A 1 615 ? 52.037 10.065 -94.006 1.00 92.81 615 VAL A C 1
ATOM 4943 O O . VAL A 1 615 ? 52.146 11.065 -94.716 1.00 92.81 615 VAL A O 1
ATOM 4946 N N . LEU A 1 616 ? 52.991 9.702 -93.146 1.00 94.56 616 LEU A N 1
ATOM 4947 C CA . LEU A 1 616 ? 54.221 10.456 -92.948 1.00 94.56 616 LEU A CA 1
ATOM 4948 C C . LEU A 1 616 ? 55.074 10.521 -94.224 1.00 94.56 616 LEU A C 1
ATOM 4950 O O . LEU A 1 616 ? 55.516 11.597 -94.618 1.00 94.56 616 LEU A O 1
ATOM 4954 N N . ASN A 1 617 ? 55.293 9.385 -94.887 1.00 94.56 617 ASN A N 1
ATOM 4955 C CA . ASN A 1 617 ? 56.125 9.315 -96.090 1.00 94.56 617 ASN A CA 1
ATOM 4956 C C . ASN A 1 617 ? 55.500 9.975 -97.324 1.00 94.56 617 ASN A C 1
ATOM 4958 O O . ASN A 1 617 ? 56.225 10.327 -98.252 1.00 94.56 617 ASN A O 1
ATOM 4962 N N . GLU A 1 618 ? 54.187 10.184 -97.326 1.00 94.56 618 GLU A N 1
ATOM 4963 C CA . GLU A 1 618 ? 53.472 10.988 -98.323 1.00 94.56 618 GLU A CA 1
ATOM 4964 C C . GLU A 1 618 ? 53.588 12.503 -98.066 1.00 94.56 618 GLU A C 1
ATOM 4966 O O . GLU A 1 618 ? 53.020 13.304 -98.806 1.00 94.56 618 GLU A O 1
ATOM 4971 N N . GLY A 1 619 ? 54.321 12.918 -97.024 1.00 89.50 619 GLY A N 1
ATOM 4972 C CA . GLY A 1 619 ? 54.521 14.324 -96.663 1.00 89.50 619 GLY A CA 1
ATOM 4973 C C . GLY A 1 619 ? 53.351 14.942 -95.897 1.00 89.50 619 GLY A C 1
ATOM 4974 O O . GLY A 1 619 ? 53.316 16.156 -95.692 1.00 89.50 619 GLY A O 1
ATOM 4975 N N . ARG A 1 620 ? 52.389 14.136 -95.433 1.00 92.44 620 ARG A N 1
ATOM 4976 C CA . ARG A 1 620 ? 51.186 14.604 -94.726 1.00 92.44 620 ARG A CA 1
ATOM 4977 C C . ARG A 1 620 ? 51.452 14.744 -93.221 1.00 92.44 620 ARG A C 1
ATOM 4979 O O . ARG A 1 620 ? 50.807 14.112 -92.390 1.00 92.44 620 ARG A O 1
ATOM 4986 N N . HIS A 1 621 ? 52.412 15.601 -92.854 1.00 90.06 621 HIS A N 1
ATOM 4987 C CA . HIS A 1 621 ? 52.880 15.783 -91.464 1.00 90.06 621 HIS A CA 1
ATOM 4988 C C . HIS A 1 621 ? 51.772 16.184 -90.473 1.00 90.06 621 HIS A C 1
ATOM 4990 O O . HIS A 1 621 ? 51.845 15.820 -89.299 1.00 90.06 621 HIS A O 1
ATOM 4996 N N . ASN A 1 622 ? 50.746 16.902 -90.940 1.00 89.88 622 ASN A N 1
ATOM 4997 C CA . ASN A 1 622 ? 49.632 17.375 -90.109 1.00 89.88 622 ASN A CA 1
ATOM 4998 C C . ASN A 1 622 ? 48.657 16.256 -89.705 1.00 89.88 622 ASN A C 1
ATOM 5000 O O . ASN A 1 622 ? 47.921 16.422 -88.740 1.00 89.88 622 ASN A O 1
ATOM 5004 N N . GLU A 1 623 ? 48.652 15.125 -90.416 1.00 92.56 623 GLU A N 1
ATOM 5005 C CA . GLU A 1 623 ? 47.782 13.976 -90.117 1.00 92.56 623 GLU A CA 1
ATOM 5006 C C . GLU A 1 623 ? 48.442 12.970 -89.157 1.00 92.56 623 GLU A C 1
ATOM 5008 O O . GLU A 1 623 ? 47.774 12.096 -88.602 1.00 92.56 623 GLU A O 1
ATOM 5013 N N . VAL A 1 624 ? 49.755 13.091 -88.925 1.00 92.88 624 VAL A N 1
ATOM 5014 C CA . VAL A 1 624 ? 50.517 12.203 -88.031 1.00 92.88 624 VAL A CA 1
ATOM 5015 C C . VAL A 1 624 ? 49.967 12.200 -86.597 1.00 92.88 624 VAL A C 1
ATOM 5017 O O . VAL A 1 624 ? 49.807 11.104 -86.052 1.00 92.88 624 VAL A O 1
ATOM 5020 N N . PRO A 1 625 ? 49.600 13.349 -85.989 1.00 94.94 625 PRO A N 1
ATOM 5021 C CA . PRO A 1 625 ? 48.976 13.358 -84.668 1.00 94.94 625 PRO A CA 1
ATOM 5022 C C . PRO A 1 625 ? 47.725 12.484 -84.550 1.00 94.94 625 PRO A C 1
ATOM 5024 O O . PRO A 1 625 ? 47.571 11.734 -83.584 1.00 94.94 625 PRO A O 1
ATOM 5027 N N . ASP A 1 626 ? 46.848 12.515 -85.551 1.00 93.00 626 ASP A N 1
ATOM 5028 C CA . ASP A 1 626 ? 45.617 11.725 -85.526 1.00 93.00 626 ASP A CA 1
ATOM 5029 C C . ASP A 1 626 ? 45.895 10.230 -85.676 1.00 93.00 626 ASP A C 1
ATOM 5031 O O . ASP A 1 626 ? 45.190 9.406 -85.089 1.00 93.00 626 ASP A O 1
ATOM 5035 N N . GLN A 1 627 ? 46.961 9.864 -86.392 1.00 93.88 627 GLN A N 1
ATOM 5036 C CA . GLN A 1 627 ? 47.421 8.479 -86.443 1.00 93.88 627 GLN A CA 1
ATOM 5037 C C . GLN A 1 627 ? 48.012 8.026 -85.103 1.00 93.88 627 GLN A C 1
ATOM 5039 O O . GLN A 1 627 ? 47.736 6.903 -84.684 1.00 93.88 627 GLN A O 1
ATOM 5044 N N . MET A 1 628 ? 48.750 8.881 -84.384 1.00 93.31 628 MET A N 1
ATOM 5045 C CA . MET A 1 628 ? 49.279 8.556 -83.049 1.00 93.31 628 MET A CA 1
ATOM 5046 C C . MET A 1 628 ? 48.158 8.302 -82.027 1.00 93.31 628 MET A C 1
ATOM 5048 O O . MET A 1 628 ? 48.240 7.347 -81.252 1.00 93.31 628 MET A O 1
ATOM 5052 N N . ARG A 1 629 ? 47.063 9.078 -82.062 1.00 92.88 629 ARG A N 1
ATOM 5053 C CA . ARG A 1 629 ? 45.903 8.925 -81.150 1.00 92.88 629 ARG A CA 1
ATOM 5054 C C . ARG A 1 629 ? 45.176 7.585 -81.264 1.00 92.88 629 ARG A C 1
ATOM 5056 O O . ARG A 1 629 ? 44.483 7.186 -80.326 1.00 92.88 629 ARG A O 1
ATOM 5063 N N . ARG A 1 630 ? 45.348 6.862 -82.375 1.00 90.50 630 ARG A N 1
ATOM 5064 C CA . ARG A 1 630 ? 44.779 5.515 -82.564 1.00 90.50 630 ARG A CA 1
ATOM 5065 C C . ARG A 1 630 ? 45.461 4.459 -81.686 1.00 90.50 630 ARG A C 1
ATOM 5067 O O . ARG A 1 630 ? 44.862 3.428 -81.404 1.00 90.50 630 ARG A O 1
ATOM 5074 N N . TRP A 1 631 ? 46.670 4.732 -81.194 1.00 90.06 631 TRP A N 1
ATOM 5075 C CA . TRP A 1 631 ? 47.482 3.801 -80.403 1.00 90.06 631 TRP A CA 1
ATOM 5076 C C . TRP A 1 631 ? 47.364 4.066 -78.898 1.00 90.06 631 TRP A C 1
ATOM 5078 O O . TRP A 1 631 ? 48.348 4.390 -78.224 1.00 90.06 631 TRP A O 1
ATOM 5088 N N . THR A 1 632 ? 46.138 3.958 -78.377 1.00 86.88 632 THR A N 1
ATOM 5089 C CA . THR A 1 632 ? 45.798 4.266 -76.973 1.00 86.88 632 THR A CA 1
ATOM 5090 C C . THR A 1 632 ? 45.195 3.095 -76.188 1.00 86.88 632 THR A C 1
ATOM 5092 O O . THR A 1 632 ? 44.861 3.258 -75.013 1.00 86.88 632 THR A O 1
ATOM 5095 N N . ASN A 1 633 ? 45.110 1.901 -76.783 1.00 80.44 633 ASN A N 1
ATOM 5096 C CA . ASN A 1 633 ? 44.544 0.707 -76.147 1.00 80.44 633 ASN A CA 1
ATOM 5097 C C . ASN A 1 633 ? 45.635 -0.274 -75.678 1.00 80.44 633 ASN A C 1
ATOM 5099 O O . ASN A 1 633 ? 46.683 -0.388 -76.310 1.00 80.44 633 ASN A O 1
ATOM 5103 N N . VAL A 1 634 ? 45.370 -0.999 -74.586 1.00 74.56 634 VAL A N 1
ATOM 5104 C CA . VAL A 1 634 ? 46.126 -2.189 -74.152 1.00 74.56 634 VAL A CA 1
ATOM 5105 C C . VAL A 1 634 ? 45.183 -3.387 -74.265 1.00 74.56 634 VAL A C 1
ATOM 5107 O O . VAL A 1 634 ? 44.177 -3.451 -73.554 1.00 74.56 634 VAL A O 1
ATOM 5110 N N . GLY A 1 635 ? 45.466 -4.310 -75.189 1.00 73.44 635 GLY A N 1
ATOM 5111 C CA . GLY A 1 635 ? 44.471 -5.295 -75.629 1.00 73.44 635 GLY A CA 1
ATOM 5112 C C . GLY A 1 635 ? 43.219 -4.593 -76.173 1.00 73.44 635 GLY A C 1
ATOM 5113 O O . GLY A 1 635 ? 43.329 -3.597 -76.886 1.00 73.44 635 GLY A O 1
ATOM 5114 N N . ASP A 1 636 ? 42.033 -5.044 -75.761 1.00 71.31 636 ASP A N 1
ATOM 5115 C CA . ASP A 1 636 ? 40.748 -4.462 -76.186 1.00 71.31 636 ASP A CA 1
ATOM 5116 C C . ASP A 1 636 ? 40.273 -3.272 -75.325 1.00 71.31 636 ASP A C 1
ATOM 5118 O O . ASP A 1 636 ? 39.150 -2.791 -75.483 1.00 71.31 636 ASP A O 1
ATOM 5122 N N . LYS A 1 637 ? 41.089 -2.787 -74.376 1.00 75.12 637 LYS A N 1
ATOM 5123 C CA . LYS A 1 637 ? 40.689 -1.737 -73.423 1.00 75.12 637 LYS A CA 1
ATOM 5124 C C . LYS A 1 637 ? 41.453 -0.435 -73.638 1.00 75.12 637 LYS A C 1
ATOM 5126 O O . LYS A 1 637 ? 42.678 -0.427 -73.739 1.00 75.12 637 LYS A O 1
ATOM 5131 N N . ALA A 1 638 ? 40.728 0.682 -73.618 1.00 80.88 638 ALA A N 1
ATOM 5132 C CA . ALA A 1 638 ? 41.317 2.017 -73.669 1.00 80.88 638 ALA A CA 1
ATOM 5133 C C . ALA A 1 638 ? 42.156 2.313 -72.415 1.00 80.88 638 ALA A C 1
ATOM 5135 O O . ALA A 1 638 ? 41.691 2.136 -71.287 1.00 80.88 638 ALA A O 1
ATOM 5136 N N . SER A 1 639 ? 43.384 2.801 -72.610 1.00 79.38 639 SER A N 1
ATOM 5137 C CA . SER A 1 639 ? 44.305 3.176 -71.536 1.00 79.38 639 SER A CA 1
ATOM 5138 C C . SER A 1 639 ? 44.419 4.692 -71.430 1.00 79.38 639 SER A C 1
ATOM 5140 O O . SER A 1 639 ? 44.948 5.371 -72.313 1.00 79.38 639 SER A O 1
ATOM 5142 N N . LEU A 1 640 ? 43.965 5.237 -70.297 1.00 78.75 640 LEU A N 1
ATOM 5143 C CA . LEU A 1 640 ? 44.102 6.664 -69.995 1.00 78.75 640 LEU A CA 1
ATOM 5144 C C . LEU A 1 640 ? 45.581 7.092 -69.933 1.00 78.75 640 LEU A C 1
ATOM 5146 O O . LEU A 1 640 ? 45.908 8.220 -70.298 1.00 78.75 640 LEU A O 1
ATOM 5150 N N . GLY A 1 641 ? 46.472 6.186 -69.510 1.00 77.19 641 GLY A N 1
ATOM 5151 C CA . GLY A 1 641 ? 47.919 6.410 -69.486 1.00 77.19 641 GLY A CA 1
ATOM 5152 C C . GLY A 1 641 ? 48.508 6.535 -70.890 1.00 77.19 641 GLY A C 1
ATOM 5153 O O . GLY A 1 641 ? 49.200 7.511 -71.174 1.00 77.19 641 GLY A O 1
ATOM 5154 N N . LEU A 1 642 ? 48.153 5.620 -71.801 1.00 80.25 642 LEU A N 1
ATOM 5155 C CA . LEU A 1 642 ? 48.582 5.717 -73.200 1.00 80.25 642 LEU A CA 1
ATOM 5156 C C . LEU A 1 642 ? 47.995 6.951 -73.883 1.00 80.25 642 LEU A C 1
ATOM 5158 O O . LEU A 1 642 ? 48.702 7.610 -74.633 1.00 80.25 642 LEU A O 1
ATOM 5162 N N . LYS A 1 643 ? 46.745 7.325 -73.581 1.00 85.19 643 LYS A N 1
ATOM 5163 C CA . LYS A 1 643 ? 46.145 8.560 -74.108 1.00 85.19 643 LYS A CA 1
ATOM 5164 C C . LYS A 1 643 ? 46.964 9.799 -73.735 1.00 85.19 643 LYS A C 1
ATOM 5166 O O . LYS A 1 643 ? 47.278 10.594 -74.611 1.00 85.19 643 LYS A O 1
ATOM 5171 N N . LYS A 1 644 ? 47.362 9.936 -72.465 1.00 83.19 644 LYS A N 1
ATOM 5172 C CA . LYS A 1 644 ? 48.232 11.040 -72.017 1.00 83.19 644 LYS A CA 1
ATOM 5173 C C . LYS A 1 644 ? 49.608 11.001 -72.687 1.00 83.19 644 LYS A C 1
ATOM 5175 O O . LYS A 1 644 ? 50.092 12.039 -73.123 1.00 83.19 644 LYS A O 1
ATOM 5180 N N . LYS A 1 645 ? 50.203 9.810 -72.812 1.00 82.75 645 LYS A N 1
ATOM 5181 C CA . LYS A 1 645 ? 51.499 9.622 -73.478 1.00 82.75 645 LYS A CA 1
ATOM 5182 C C . LYS A 1 645 ? 51.458 10.064 -74.946 1.00 82.75 645 LYS A C 1
ATOM 5184 O O . LYS A 1 645 ? 52.323 10.826 -75.366 1.00 82.75 645 LYS A O 1
ATOM 5189 N N . ARG A 1 646 ? 50.424 9.663 -75.701 1.00 90.19 646 ARG A N 1
ATOM 5190 C CA . ARG A 1 646 ? 50.257 10.066 -77.110 1.00 90.19 646 ARG A CA 1
ATOM 5191 C C . ARG A 1 646 ? 50.080 11.569 -77.269 1.00 90.19 646 ARG A C 1
ATOM 5193 O O . ARG A 1 646 ? 50.704 12.135 -78.154 1.00 90.19 646 ARG A O 1
ATOM 5200 N N . GLU A 1 647 ? 49.297 12.232 -76.417 1.00 90.00 647 GLU A N 1
ATOM 5201 C CA . GLU A 1 647 ? 49.173 13.696 -76.501 1.00 90.00 647 GLU A CA 1
ATOM 5202 C C . GLU A 1 647 ? 50.510 14.406 -76.243 1.00 90.00 647 GLU A C 1
ATOM 5204 O O . GLU A 1 647 ? 50.823 15.364 -76.939 1.00 90.00 647 GLU A O 1
ATOM 5209 N N . SER A 1 648 ? 51.351 13.908 -75.334 1.00 82.94 648 SER A N 1
ATOM 5210 C CA . SER A 1 648 ? 52.666 14.515 -75.091 1.00 82.94 648 SER A CA 1
ATOM 5211 C C . SER A 1 648 ? 53.652 14.322 -76.247 1.00 82.94 648 SER A C 1
ATOM 5213 O O . SER A 1 648 ? 54.384 15.246 -76.601 1.00 82.94 648 SER A O 1
ATOM 5215 N N . GLU A 1 649 ? 53.653 13.147 -76.881 1.00 87.19 649 GLU A N 1
ATOM 5216 C CA . GLU A 1 649 ? 54.428 12.911 -78.106 1.00 87.19 649 GLU A CA 1
ATOM 5217 C C . GLU A 1 649 ? 53.941 13.817 -79.251 1.00 87.19 649 GLU A C 1
ATOM 5219 O O . GLU A 1 649 ? 54.751 14.339 -80.015 1.00 87.19 649 GLU A O 1
ATOM 5224 N N . ILE A 1 650 ? 52.629 14.061 -79.340 1.00 90.31 650 ILE A N 1
ATOM 5225 C CA . ILE A 1 650 ? 52.012 14.978 -80.310 1.00 90.31 650 ILE A CA 1
ATOM 5226 C C . ILE A 1 650 ? 52.382 16.437 -80.026 1.00 90.31 650 ILE A C 1
ATOM 5228 O O . ILE A 1 650 ? 52.680 17.189 -80.954 1.00 90.31 650 ILE A O 1
ATOM 5232 N N . GLU A 1 651 ? 52.384 16.857 -78.763 1.00 88.50 651 GLU A N 1
ATOM 5233 C CA . GLU A 1 651 ? 52.855 18.185 -78.362 1.00 88.50 651 GLU A CA 1
ATOM 5234 C C . GLU A 1 651 ? 54.309 18.394 -78.788 1.00 88.50 651 GLU A C 1
ATOM 5236 O O . GLU A 1 651 ? 54.635 19.429 -79.373 1.00 88.50 651 GLU A O 1
ATOM 5241 N N . LEU A 1 652 ? 55.170 17.391 -78.572 1.00 83.88 652 LEU A N 1
ATOM 5242 C CA . LEU A 1 652 ? 56.551 17.433 -79.041 1.00 83.88 652 LEU A CA 1
ATOM 5243 C C . LEU A 1 652 ? 56.620 17.463 -80.576 1.00 83.88 652 LEU A C 1
ATOM 5245 O O . LEU A 1 652 ? 57.362 18.268 -81.129 1.00 83.88 652 LEU A O 1
ATOM 5249 N N . TRP A 1 653 ? 55.824 16.650 -81.275 1.00 90.25 653 TRP A N 1
ATOM 5250 C CA . TRP A 1 653 ? 55.753 16.635 -82.742 1.00 90.25 653 TRP A CA 1
ATOM 5251 C C . TRP A 1 653 ? 55.383 18.001 -83.336 1.00 90.25 653 TRP A C 1
ATOM 5253 O O . TRP A 1 653 ? 55.945 18.410 -84.354 1.00 90.25 653 TRP A O 1
ATOM 5263 N N . ASN A 1 654 ? 54.458 18.714 -82.691 1.00 89.62 654 ASN A N 1
ATOM 5264 C CA . ASN A 1 654 ? 53.970 20.023 -83.127 1.00 89.62 654 ASN A CA 1
ATOM 5265 C C . ASN A 1 654 ? 54.886 21.185 -82.713 1.00 89.62 654 ASN A C 1
ATOM 5267 O O . ASN A 1 654 ? 54.680 22.316 -83.162 1.00 89.62 654 ASN A O 1
ATOM 5271 N N . LYS A 1 655 ? 55.889 20.941 -81.863 1.00 83.81 655 LYS A N 1
ATOM 5272 C CA . LYS A 1 655 ? 56.810 21.980 -81.405 1.00 83.81 655 LYS A CA 1
ATOM 5273 C C . LYS A 1 655 ? 57.695 22.446 -82.565 1.00 83.81 655 LYS A C 1
ATOM 5275 O O . LYS A 1 655 ? 58.358 21.637 -83.222 1.00 83.81 655 LYS A O 1
ATOM 5280 N N . ALA A 1 656 ? 57.702 23.761 -82.796 1.00 68.81 656 ALA A N 1
ATOM 5281 C CA . ALA A 1 656 ? 58.542 24.406 -83.803 1.00 68.81 656 ALA A CA 1
ATOM 5282 C C . ALA A 1 656 ? 60.029 24.012 -83.627 1.00 68.81 656 ALA A C 1
ATOM 5284 O O . ALA A 1 656 ? 60.434 23.737 -82.492 1.00 68.81 656 ALA A O 1
ATOM 5285 N N . PRO A 1 657 ? 60.798 23.910 -84.731 1.00 56.44 657 PRO A N 1
ATOM 5286 C CA . PRO A 1 657 ? 62.205 23.512 -84.704 1.00 56.44 657 PRO A CA 1
ATOM 5287 C C . PRO A 1 657 ? 63.076 24.404 -83.824 1.00 56.44 657 PRO A C 1
ATOM 5289 O O . PRO A 1 657 ? 62.773 25.616 -83.718 1.00 56.44 657 PRO A O 1
#

Sequence (657 aa):
MSDLSHAHLSGEEPWPGLAWFEEVDQPFFRGRAAETAELIRLVRREALTVLFGRSGLGKTSLLKAGLFPALRAEDFLPVYIRLDHAAEAPSLRQQVWQALGAAVEREGVQGSRPRPEEELWTFLHRRDAEFWSELNRPVIPVIVFDQFEEIFTLGQQEESLRQRSELFLDELADLVENRPPASVKQQLEQEPEAAGRYEFRRATAKLVLSFREDFLAEIERLKTAMPSLMVNRLRLLPMNGTQAYAVVTEAGGRLVDDEVARRLLQLTWKNAPDPPADPAEFPQMEIDPALLSVVCRELNTKRLEAEPPLERITAELMAGADREILKGFYERGMEGLDPGVRTFVEEELITQQGYRDSHDWEDALVLPGVTAEELELLIARRLLRAEERQGRRHLELTHDVLARVVKDSRDDRRAREAEAAQAKEALAAAERDMTRKLLWLSSVYLVISAVLLAILYNEWQRADHNLKEAQLNLKKYEEQKTVNQRLCEQIPTQTINQKALDLCEHEQLVISYEGLDLKPRIDSLGNTVIGFNHVLTEKEVSTKRISIKGKEINFQGGITKIQAEDLLNQDLEPSRKLVKELVKVQLNSNQKTALVQFIFSIGLEAFKESELLKVLNEGRHNEVPDQMRRWTNVGDKASLGLKKKRESEIELWNKAP

Foldseek 3Di:
DPDDFPDDADLLFLFSQLDADAQVSLQLDFLCQVVLVLQLVLQVPAQEEEEEEAALLRLVNCVGSRNQVVLVVVQEQEQEDEADLDPPDDQSQVSQQVSVVVSCVVQVKDFDHDDPPAFPLRLQFFPRGWIAHPVRDTYAYEYEYAALCCCVFSCPQDPVSVVSSVVVLLSVLCLRVLNDDPVVVVVCVVPVVCPVRGHSPDGSYGYYYYHYPVCVVVVVVCCVSHVVSVPHYDYRAARFQVSQLGSCPSSNPQQDDPVRSQVLLVLQFPDDPDDDPDPVCRRVTGGRVSVSSQLSSQLSVVQVPDVVRHPHRDVVSVVVCSLVSLLVLVVVLCPPAFVQVLCCCLPPQADLVLFGDKAFPVVQCVGPRDDPVSLVSSVSSQQWDWDAGSNTTIIHGSDSVNSVSSNVVSVVVVVVVVVVVVVVVVVVVVVVVVVVVVVVVVVVVVVVVVVVVVVVVVVVVVVVVVVVVVVVVVVVVVVVCVVVVVVPPDDDDDDDDPPPPPPPPLLVVLPVQQDAAQAWDADPVRFTAHQSRHGDDPVCVVVCWDQQPNDTDNQHVGHDNVSSSSVVVVLLVVLLVLCVPQQPDDADPLQSSLSSSLCSVPDSVCCVPAPLSVCRNVVVLVCNLVSLCVPQDDPPHGHPSSNVSSVVSVVSSPDDD

Radius of gyration: 56.22 Å; chains: 1; bounding box: 139×70×150 Å

Secondary structure (DSSP, 8-state):
---S-----BTTB---TTSPPPGGGTTT--S-HHHHHHHHHHHHH-SEEEEEE-TTS-HHHIIIIIIHHHHHTTTEEEEEE-----TTSPPHHHHHHHHHHHHHHHTT-EEPPPPTT--HHHHHTBTT--EE-TTS-B-EEEEEESSTTHHHHGGGSSHHHHHHHHHHHHHHHHHHTTPPPHHHHHHHHH-GGGGGGB-TTS-SSEEEEEEEGGGHHHHHHGGGT-GGGGTSEEEEPPBPHHHHHHIIIIIHGGG--HHHHHHHHHHHB-S-SS--SSGGGGGG--B-HHHHHHHHHHHHHHHHHSSSPPSS--TTTTTTHHHHHHHHHHHHHTTTS-HHHHHHHHHHSB-TTS-B-EEEHHHHHHSTT--HHHHHHHHHTTSEEEEEETTEEEEEES-HHHHHHHHHHHHHHHHHHHHHHHHHHHHHHHHHHHHHHHHHHHHHHHHHHHHHHHHHHHHHHHHHHHHHHHHHHHHHHHHHHHHHTTT--S-------S-SSSSSSSSTTTTTTS--EEEEEE-TTS-EEEETTEE--HHHHHHTEEEETTEEEE-TT---HHHHHHHHHHHHHHHHHHHHHH--S---HHHHHHHHHHHHHH-HHHHHT-HHHHHHHTT-GGGHHHHHHT--EETTEE-HHHHHHHHHHHHHHHS--